Protein AF-0000000076640707 (afdb_homodimer)

Organism: NCBI:txid1194090

pLDDT: mean 95.86, std 4.55, range [66.75, 98.88]

Sequence (572 aa):
MILITGANGHLGSQAIDVLLENNPDKEIAGLVRSAEKGAELKEKGVELRIGDYSDYPSIQKAMQGIDRVLLISSSSMEGRANQHSNVIEAAREADVQQLYYTSMLQADKKLSPLSLDHAKTEELIKESGLAYSIFRHTFYTEFLPFFWGNAPETGEWAFPSRGQKINLAYRSEMAEALARGLADPEQHVNETYEITSSEAYTLEELAGMLSKATGKDITYTDISISDLENTLEEIGLPEEQIAMSVMTATTFVNGALNFAFDDMEKLLGRKPTGIETFIEEFISQQMILITGANGHLGSQAIDVLLENNPDKEIAGLVRSAEKGAELKEKGVELRIGDYSDYPSIQKAMQGIDRVLLISSSSMEGRANQHSNVIEAAREADVQQLYYTSMLQADKKLSPLSLDHAKTEELIKESGLAYSIFRHTFYTEFLPFFWGNAPETGEWAFPSRGQKINLAYRSEMAEALARGLADPEQHVNETYEITSSEAYTLEELAGMLSKATGKDITYTDISISDLENTLEEIGLPEEQIAMSVMTATTFVNGALNFAFDDMEKLLGRKPTGIETFIEEFISQQ

Radius of gyration: 25.09 Å; Cα contacts (8 Å, |Δi|>4): 1188; chains: 2; bounding box: 56×78×50 Å

Foldseek 3Di:
DEEEEPCLPDLNVLLVVLLCVVPVPDAYAYEDQDPVSCVVVVVVVHHYQHDFLQDLVSLLVSLAPHQEYEDEQDPDPPCRLSSLLSNLVSCLVNVHQEYEYEAAAPLCVVQFVVSVSRNSSVVSNVVSVHWYFYEHEFAALVCVCVQQPCLLPPLEGEAAQQQAWAFHAHSSLVSNLVSLCVNCVVVGTNDYDRDTAQDTDGVQVVQVLLCVLSVHRHGYDHDDLVVQLVVCVVVPDDPVVSVVSSSVRSCNRSNVRRDGDCRSCVSNVHHGDDSSVVSNVVNVVD/DEEEEPCLPDLNVLLVVLLCVVPVPDAAAYEDQDPVSCVVVVVVVHHYQHDFLQGLVSLLVSLAPHQEYEDEQDPDPPCRLVSLLSNLVSCLVNVHQEYEYEAAAPLCVVQFVVSVSRNSSVVSNVVSVHWYFYEHEFAALVCVCVQQPCLLPPLEGEAAQQQAWAFHAHSSLVSNLVSLCVNCVVVGTNDYDRDTAQDTGGVQVVQVLLCVLSVHRRGYDHDDLVVQLVVCVVVPDDPVVSVVSSSVRSCNRSNSRRDGDCRSCVSNVHHGDDSSVVSNVVNVVD

Nearest PDB structures (foldseek):
  2zcv-assembly1_A  TM=9.316E-01  e=6.264E-27  Escherichia coli
  2vrb-assembly1_A-2  TM=9.233E-01  e=1.431E-25  Citrobacter sp. MY-5
  2jl1-assembly1_A-2  TM=9.215E-01  e=3.038E-25  Citrobacter sp. MY-5
  2vrc-assembly1_C  TM=9.086E-01  e=9.135E-25  Citrobacter sp. MY-5
  2vrc-assembly1_D  TM=9.171E-01  e=3.888E-24  Citrobacter sp. MY-5

Solvent-accessible surface area (backbone atoms only — not comparable to full-atom values): 28729 Å² total; per-residue (Å²): 70,37,35,29,33,51,23,72,39,70,55,34,38,44,18,50,52,49,32,44,74,78,34,74,83,60,52,44,31,29,35,26,79,39,70,79,67,31,46,71,45,45,76,72,68,32,43,81,27,59,31,42,58,86,37,52,70,35,38,42,61,50,29,62,82,30,38,28,36,37,46,48,63,73,53,53,70,66,62,43,57,58,23,52,46,37,52,53,50,27,35,56,75,45,60,33,58,36,41,32,36,51,42,34,37,64,17,84,69,50,48,22,79,80,16,48,57,39,30,49,45,52,49,51,46,60,71,67,67,48,41,28,29,38,39,13,33,44,49,47,45,60,32,49,54,57,67,42,58,62,16,92,79,72,28,49,29,71,50,38,20,84,78,30,28,42,24,42,26,51,53,68,57,52,14,43,30,51,22,50,47,65,74,45,50,82,81,37,63,71,36,77,38,50,35,34,17,77,58,50,41,33,64,58,55,49,25,50,53,48,16,65,58,68,74,45,76,36,46,59,45,78,43,52,67,67,56,50,51,51,52,43,49,73,63,12,49,50,60,56,58,45,42,52,51,48,39,53,32,44,18,32,49,58,35,40,33,53,52,58,43,59,43,36,28,62,58,62,73,43,80,59,78,58,67,66,58,53,52,42,52,56,58,72,73,104,70,36,36,30,33,51,24,72,39,71,55,33,37,45,17,49,51,48,32,44,74,78,35,74,84,61,52,46,32,29,34,26,78,40,70,78,67,33,46,71,45,44,75,73,69,33,42,81,27,60,31,42,58,85,36,51,70,36,37,41,61,50,29,61,81,29,39,30,36,38,45,48,64,72,54,54,70,66,62,42,59,57,24,52,46,37,52,54,51,29,35,56,75,45,59,32,59,34,40,30,36,50,41,32,38,62,18,84,70,48,48,20,79,80,16,48,57,38,29,51,45,53,49,52,46,62,70,67,67,50,40,27,31,39,38,14,33,46,49,45,44,60,33,50,54,56,67,42,58,62,16,92,79,69,29,50,30,73,49,39,20,84,80,31,28,42,24,41,27,51,55,68,56,52,14,43,30,51,23,49,47,64,73,46,50,84,81,37,63,70,38,76,37,51,36,33,16,76,56,51,40,34,64,57,57,50,25,49,53,49,16,64,58,70,75,45,79,37,48,60,43,77,44,52,64,67,56,50,52,51,52,43,48,73,63,13,48,49,60,58,58,44,43,52,51,49,42,53,34,45,19,32,50,58,35,40,34,53,50,58,44,59,44,36,28,62,57,62,72,43,79,58,75,57,67,65,58,52,52,42,52,56,57,71,73,106

Structure (mmCIF, N/CA/C/O backbone):
data_AF-0000000076640707-model_v1
#
loop_
_entity.id
_entity.type
_entity.pdbx_description
1 polymer 'NAD(P)H dehydrogenase (Quinone)'
#
loop_
_atom_site.group_PDB
_atom_site.id
_atom_site.type_symbol
_atom_site.label_atom_id
_atom_site.label_alt_id
_atom_site.label_comp_id
_atom_site.label_asym_id
_atom_site.label_entity_id
_atom_site.label_seq_id
_atom_site.pdbx_PDB_ins_code
_atom_site.Cartn_x
_atom_site.Cartn_y
_atom_site.Cartn_z
_atom_site.occupancy
_atom_site.B_iso_or_equiv
_atom_site.auth_seq_id
_atom_site.auth_comp_id
_atom_site.auth_asym_id
_atom_site.auth_atom_id
_atom_site.pdbx_PDB_model_num
ATOM 1 N N . MET A 1 1 ? 16.453 -31.312 -5.031 1 97 1 MET A N 1
ATOM 2 C CA . MET A 1 1 ? 15.438 -30.734 -4.145 1 97 1 MET A CA 1
ATOM 3 C C . MET A 1 1 ? 15.016 -29.344 -4.621 1 97 1 MET A C 1
ATOM 5 O O . MET A 1 1 ? 15.844 -28.594 -5.121 1 97 1 MET A O 1
ATOM 9 N N . ILE A 1 2 ? 13.766 -29.062 -4.551 1 98.38 2 ILE A N 1
ATOM 10 C CA . ILE A 1 2 ? 13.242 -27.766 -4.957 1 98.38 2 ILE A CA 1
ATOM 11 C C . ILE A 1 2 ? 12.867 -26.938 -3.723 1 98.38 2 ILE A C 1
ATOM 13 O O . ILE A 1 2 ? 12.078 -27.391 -2.889 1 98.38 2 ILE A O 1
ATOM 17 N N . LEU A 1 3 ? 13.461 -25.734 -3.613 1 98.81 3 LEU A N 1
ATOM 18 C CA . LEU A 1 3 ? 13.07 -24.812 -2.562 1 98.81 3 LEU A CA 1
ATOM 19 C C . LEU A 1 3 ? 12.039 -23.797 -3.082 1 98.81 3 LEU A C 1
ATOM 21 O O . LEU A 1 3 ? 12.297 -23.109 -4.062 1 98.81 3 LEU A O 1
ATOM 25 N N . ILE A 1 4 ? 10.938 -23.781 -2.443 1 98.69 4 ILE A N 1
ATOM 26 C CA . ILE A 1 4 ? 9.891 -22.828 -2.791 1 98.69 4 ILE A CA 1
ATOM 27 C C . ILE A 1 4 ? 9.781 -21.766 -1.702 1 98.69 4 ILE A C 1
ATOM 29 O O . ILE A 1 4 ? 9.523 -22.078 -0.539 1 98.69 4 ILE A O 1
ATOM 33 N N . THR A 1 5 ? 9.992 -20.5 -2.098 1 97.56 5 THR A N 1
ATOM 34 C CA . THR A 1 5 ? 9.82 -19.391 -1.154 1 97.56 5 THR A CA 1
ATOM 35 C C . THR A 1 5 ? 8.359 -18.953 -1.098 1 97.56 5 THR A C 1
ATOM 37 O O . THR A 1 5 ? 7.559 -19.328 -1.957 1 97.56 5 THR A O 1
ATOM 40 N N . GLY A 1 6 ? 8.031 -18.234 -0.011 1 93.81 6 GLY A N 1
ATOM 41 C CA . GLY A 1 6 ? 6.617 -17.938 0.144 1 93.81 6 GLY A CA 1
ATOM 42 C C . GLY A 1 6 ? 5.75 -19.172 0.218 1 93.81 6 GLY A C 1
ATOM 43 O O . GLY A 1 6 ? 4.617 -19.172 -0.268 1 93.81 6 GLY A O 1
ATOM 44 N N . ALA A 1 7 ? 6.27 -20.172 0.843 1 95.88 7 ALA A N 1
ATOM 45 C CA . ALA A 1 7 ? 5.711 -21.516 0.721 1 95.88 7 ALA A CA 1
ATOM 46 C C . ALA A 1 7 ? 4.367 -21.625 1.438 1 95.88 7 ALA A C 1
ATOM 48 O O . ALA A 1 7 ? 3.514 -22.422 1.059 1 95.88 7 ALA A O 1
ATOM 49 N N . ASN A 1 8 ? 4.207 -20.844 2.414 1 91.62 8 ASN A N 1
ATOM 50 C CA . ASN A 1 8 ? 2.953 -20.938 3.156 1 91.62 8 ASN A CA 1
ATOM 51 C C . ASN A 1 8 ? 1.938 -19.906 2.67 1 91.62 8 ASN A C 1
ATOM 53 O O . ASN A 1 8 ? 0.857 -19.766 3.248 1 91.62 8 ASN A O 1
ATOM 57 N N . GLY A 1 9 ? 2.285 -19.156 1.675 1 90.62 9 GLY A N 1
ATOM 58 C CA . GLY A 1 9 ? 1.325 -18.281 1.036 1 90.62 9 GLY A CA 1
ATOM 59 C C . GLY A 1 9 ? 0.385 -19 0.09 1 90.62 9 GLY A C 1
ATOM 60 O O . GLY A 1 9 ? 0.56 -20.188 -0.178 1 90.62 9 GLY A O 1
ATOM 61 N N . HIS A 1 10 ? -0.539 -18.328 -0.48 1 89.62 10 HIS A N 1
ATOM 62 C CA . HIS A 1 10 ? -1.585 -18.922 -1.297 1 89.62 10 HIS A CA 1
ATOM 63 C C . HIS A 1 10 ? -1.017 -19.484 -2.598 1 89.62 10 HIS A C 1
ATOM 65 O O . HIS A 1 10 ? -1.253 -20.641 -2.938 1 89.62 10 HIS A O 1
ATOM 71 N N . LEU A 1 11 ? -0.239 -18.625 -3.264 1 95 11 LEU A N 1
ATOM 72 C CA . LEU A 1 11 ? 0.334 -19.109 -4.516 1 95 11 LEU A CA 1
ATOM 73 C C . LEU A 1 11 ? 1.318 -20.25 -4.266 1 95 11 LEU A C 1
ATOM 75 O O . LEU A 1 11 ? 1.245 -21.297 -4.918 1 95 11 LEU A O 1
ATOM 79 N N . GLY A 1 12 ? 2.244 -20.047 -3.287 1 96.56 12 GLY A N 1
ATOM 80 C CA . GLY A 1 12 ? 3.262 -21.047 -2.986 1 96.56 12 GLY A CA 1
ATOM 81 C C . GLY A 1 12 ? 2.686 -22.375 -2.537 1 96.56 12 GLY A C 1
ATOM 82 O O . GLY A 1 12 ? 3.086 -23.422 -3.031 1 96.56 12 GLY A O 1
ATOM 83 N N . SER A 1 13 ? 1.732 -22.328 -1.635 1 96 13 SER A N 1
ATOM 84 C CA . SER A 1 13 ? 1.152 -23.562 -1.115 1 96 13 SER A CA 1
ATOM 85 C C . SER A 1 13 ? 0.372 -24.297 -2.195 1 96 13 SER A C 1
ATOM 87 O O . SER A 1 13 ? 0.393 -25.531 -2.248 1 96 13 SER A O 1
ATOM 89 N N . GLN A 1 14 ? -0.32 -23.562 -3.107 1 96.75 14 GLN A N 1
ATOM 90 C CA . GLN A 1 14 ? -1.053 -24.188 -4.199 1 96.75 14 GLN A CA 1
ATOM 91 C C . GLN A 1 14 ? -0.101 -24.828 -5.203 1 96.75 14 GLN A C 1
ATOM 93 O O . GLN A 1 14 ? -0.365 -25.922 -5.695 1 96.75 14 GLN A O 1
ATOM 98 N N . ALA A 1 15 ? 0.985 -24.156 -5.484 1 98.25 15 ALA A N 1
ATOM 99 C CA . ALA A 1 15 ? 1.985 -24.75 -6.375 1 98.25 15 ALA A CA 1
ATOM 100 C C . ALA A 1 15 ? 2.561 -26.031 -5.789 1 98.25 15 ALA A C 1
ATOM 102 O O . ALA A 1 15 ? 2.732 -27.031 -6.504 1 98.25 15 ALA A O 1
ATOM 103 N N . ILE A 1 16 ? 2.846 -26.016 -4.477 1 98.19 16 ILE A N 1
ATOM 104 C CA . ILE A 1 16 ? 3.381 -27.188 -3.785 1 98.19 16 ILE A CA 1
ATOM 105 C C . ILE A 1 16 ? 2.377 -28.328 -3.857 1 98.19 16 ILE A C 1
ATOM 107 O O . ILE A 1 16 ? 2.744 -29.469 -4.164 1 98.19 16 ILE A O 1
ATOM 111 N N . ASP A 1 17 ? 1.094 -28.031 -3.633 1 97.75 17 ASP A N 1
ATOM 112 C CA . ASP A 1 17 ? 0.054 -29.047 -3.682 1 97.75 17 ASP A CA 1
ATOM 113 C C . ASP A 1 17 ? 0.009 -29.719 -5.051 1 97.75 17 ASP A C 1
ATOM 115 O O . ASP A 1 17 ? 0.005 -30.953 -5.145 1 97.75 17 ASP A O 1
ATOM 119 N N . VAL A 1 18 ? 0.026 -28.906 -6.066 1 97.94 18 VAL A N 1
ATOM 120 C CA . VAL A 1 18 ? -0.044 -29.438 -7.43 1 97.94 18 VAL A CA 1
ATOM 121 C C . VAL A 1 18 ? 1.211 -30.25 -7.734 1 97.94 18 VAL A C 1
ATOM 123 O O . VAL A 1 18 ? 1.129 -31.328 -8.336 1 97.94 18 VAL A O 1
ATOM 126 N N . LEU A 1 19 ? 2.361 -29.766 -7.355 1 97.25 19 LEU A N 1
ATOM 127 C CA . LEU A 1 19 ? 3.629 -30.438 -7.602 1 97.25 19 LEU A CA 1
ATOM 128 C C . LEU A 1 19 ? 3.654 -31.812 -6.926 1 97.25 19 LEU A C 1
ATOM 130 O O . LEU A 1 19 ? 4.035 -32.812 -7.547 1 97.25 19 LEU A O 1
ATOM 134 N N . LEU A 1 20 ? 3.209 -31.875 -5.648 1 96.94 20 LEU A N 1
ATOM 135 C CA . LEU A 1 20 ? 3.219 -33.125 -4.883 1 96.94 20 LEU A CA 1
ATOM 136 C C . LEU A 1 20 ? 2.211 -34.094 -5.445 1 96.94 20 LEU A C 1
ATOM 138 O O . LEU A 1 20 ? 2.471 -35.312 -5.469 1 96.94 20 LEU A O 1
ATOM 142 N N . GLU A 1 21 ? 1.111 -33.594 -5.863 1 96.62 21 GLU A N 1
ATOM 143 C CA . GLU A 1 21 ? 0.071 -34.438 -6.422 1 96.62 21 GLU A CA 1
ATOM 144 C C . GLU A 1 21 ? 0.551 -35.156 -7.695 1 96.62 21 GLU A C 1
ATOM 146 O O . GLU A 1 21 ? 0.25 -36.312 -7.922 1 96.62 21 GLU A O 1
ATOM 151 N N . ASN A 1 22 ? 1.358 -34.469 -8.469 1 94.81 22 ASN A N 1
ATOM 152 C CA . ASN A 1 22 ? 1.736 -35 -9.789 1 94.81 22 ASN A CA 1
ATOM 153 C C . ASN A 1 22 ? 3.143 -35.562 -9.781 1 94.81 22 ASN A C 1
ATOM 155 O O . ASN A 1 22 ? 3.531 -36.281 -10.719 1 94.81 22 ASN A O 1
ATOM 159 N N . ASN A 1 23 ? 3.887 -35.281 -8.719 1 94.38 23 ASN A N 1
ATOM 160 C CA . ASN A 1 23 ? 5.258 -35.781 -8.562 1 94.38 23 ASN A CA 1
ATOM 161 C C . ASN A 1 23 ? 5.555 -36.156 -7.125 1 94.38 23 ASN A C 1
ATOM 163 O O . ASN A 1 23 ? 6.383 -35.562 -6.457 1 94.38 23 ASN A O 1
ATOM 167 N N . PRO A 1 24 ? 5.039 -37.281 -6.719 1 88.94 24 PRO A N 1
ATOM 168 C CA . PRO A 1 24 ? 5.105 -37.656 -5.305 1 88.94 24 PRO A CA 1
ATOM 169 C C . PRO A 1 24 ? 6.531 -37.906 -4.828 1 88.94 24 PRO A C 1
ATOM 171 O O . PRO A 1 24 ? 6.812 -37.812 -3.631 1 88.94 24 PRO A O 1
ATOM 174 N N . ASP A 1 25 ? 7.414 -38.188 -5.777 1 91.75 25 ASP A N 1
ATOM 175 C CA . ASP A 1 25 ? 8.781 -38.531 -5.383 1 91.75 25 ASP A CA 1
ATOM 176 C C . ASP A 1 25 ? 9.672 -37.281 -5.363 1 91.75 25 ASP A C 1
ATOM 178 O O . ASP A 1 25 ? 10.836 -37.344 -4.965 1 91.75 25 ASP A O 1
ATOM 182 N N . LYS A 1 26 ? 9.094 -36.188 -5.727 1 93.38 26 LYS A N 1
ATOM 183 C CA . LYS A 1 26 ? 9.883 -34.969 -5.766 1 93.38 26 LYS A CA 1
ATOM 184 C C . LYS A 1 26 ? 10.172 -34.438 -4.359 1 93.38 26 LYS A C 1
ATOM 186 O O . LYS A 1 26 ? 9.273 -34.406 -3.512 1 93.38 26 LYS A O 1
ATOM 191 N N . GLU A 1 27 ? 11.406 -34.125 -4.148 1 96.62 27 GLU A N 1
ATOM 192 C CA . GLU A 1 27 ? 11.805 -33.562 -2.869 1 96.62 27 GLU A CA 1
ATOM 193 C C . GLU A 1 27 ? 11.586 -32.031 -2.854 1 96.62 27 GLU A C 1
ATOM 195 O O . GLU A 1 27 ? 12.242 -31.312 -3.594 1 96.62 27 GLU A O 1
ATOM 200 N N . ILE A 1 28 ? 10.695 -31.609 -1.986 1 98.12 28 ILE A N 1
ATOM 201 C CA . ILE A 1 28 ? 10.32 -30.203 -1.92 1 98.12 28 ILE A CA 1
ATOM 202 C C . ILE A 1 28 ? 10.625 -29.656 -0.529 1 98.12 28 ILE A C 1
ATOM 204 O O . ILE A 1 28 ? 10.367 -30.312 0.479 1 98.12 28 ILE A O 1
ATOM 208 N N . ALA A 1 29 ? 11.234 -28.5 -0.491 1 98.56 29 ALA A N 1
ATOM 209 C CA . ALA A 1 29 ? 11.406 -27.703 0.726 1 98.56 29 ALA A CA 1
ATOM 210 C C . ALA A 1 29 ? 10.664 -26.375 0.627 1 98.56 29 ALA A C 1
ATOM 212 O O . ALA A 1 29 ? 10.586 -25.781 -0.448 1 98.56 29 ALA A O 1
ATOM 213 N N . GLY A 1 30 ? 10.047 -25.984 1.723 1 98.5 30 GLY A N 1
ATOM 214 C CA . GLY A 1 30 ? 9.391 -24.688 1.807 1 98.5 30 GLY A CA 1
ATOM 215 C C . GLY A 1 30 ? 10.109 -23.719 2.725 1 98.5 30 GLY A C 1
ATOM 216 O O . GLY A 1 30 ? 10.398 -24.047 3.875 1 98.5 30 GLY A O 1
ATOM 217 N N . LEU A 1 31 ? 10.414 -22.562 2.207 1 98.19 31 LEU A N 1
ATOM 218 C CA . LEU A 1 31 ? 10.984 -21.5 3.037 1 98.19 31 LEU A CA 1
ATOM 219 C C . LEU A 1 31 ? 9.891 -20.781 3.828 1 98.19 31 LEU A C 1
ATOM 221 O O . LEU A 1 31 ? 8.953 -20.25 3.246 1 98.19 31 LEU A O 1
ATOM 225 N N . VAL A 1 32 ? 10 -20.828 5.141 1 96.19 32 VAL A N 1
ATOM 226 C CA . VAL A 1 32 ? 9.055 -20.172 6.031 1 96.19 32 VAL A CA 1
ATOM 227 C C . VAL A 1 32 ? 9.82 -19.391 7.102 1 96.19 32 VAL A C 1
ATOM 229 O O . VAL A 1 32 ? 10.992 -19.672 7.363 1 96.19 32 VAL A O 1
ATOM 232 N N . ARG A 1 33 ? 9.172 -18.422 7.719 1 91.44 33 ARG A N 1
ATOM 233 C CA . ARG A 1 33 ? 9.836 -17.547 8.688 1 91.44 33 ARG A CA 1
ATOM 234 C C . ARG A 1 33 ? 9.914 -18.203 10.055 1 91.44 33 ARG A C 1
ATOM 236 O O . ARG A 1 33 ? 10.742 -17.828 10.891 1 91.44 33 ARG A O 1
ATOM 243 N N . SER A 1 34 ? 8.953 -19.156 10.273 1 92.25 34 SER A N 1
ATOM 244 C CA . SER A 1 34 ? 8.953 -19.938 11.508 1 92.25 34 SER A CA 1
ATOM 245 C C . SER A 1 34 ? 8.344 -21.312 11.297 1 92.25 34 SER A C 1
ATOM 247 O O . SER A 1 34 ? 7.586 -21.531 10.352 1 92.25 34 SER A O 1
ATOM 249 N N . ALA A 1 35 ? 8.688 -22.125 12.203 1 93.25 35 ALA A N 1
ATOM 250 C CA . ALA A 1 35 ? 8.172 -23.484 12.109 1 93.25 35 ALA A CA 1
ATOM 251 C C . ALA A 1 35 ? 6.648 -23.516 12.234 1 93.25 35 ALA A C 1
ATOM 253 O O . ALA A 1 35 ? 5.977 -24.297 11.57 1 93.25 35 ALA A O 1
ATOM 254 N N . GLU A 1 36 ? 6.113 -22.688 13.008 1 91.75 36 GLU A N 1
ATOM 255 C CA . GLU A 1 36 ? 4.672 -22.609 13.219 1 91.75 36 GLU A CA 1
ATOM 256 C C . GLU A 1 36 ? 3.945 -22.25 11.922 1 91.75 36 GLU A C 1
ATOM 258 O O . GLU A 1 36 ? 2.896 -22.828 11.617 1 91.75 36 GLU A O 1
ATOM 263 N N . LYS A 1 37 ? 4.531 -21.5 11.133 1 89.25 37 LYS A N 1
ATOM 264 C CA . LYS A 1 37 ? 3.916 -21.047 9.891 1 89.25 37 LYS A CA 1
ATOM 265 C C . LYS A 1 37 ? 3.953 -22.156 8.836 1 89.25 37 LYS A C 1
ATOM 267 O O . LYS A 1 37 ? 3.188 -22.125 7.867 1 89.25 37 LYS A O 1
ATOM 272 N N . GLY A 1 38 ? 4.855 -23.078 9.023 1 94.25 38 GLY A N 1
ATOM 273 C CA . GLY A 1 38 ? 5.004 -24.141 8.047 1 94.25 38 GLY A CA 1
ATOM 274 C C . GLY A 1 38 ? 4.34 -25.438 8.477 1 94.25 38 GLY A C 1
ATOM 275 O O . GLY A 1 38 ? 4.512 -26.469 7.824 1 94.25 38 GLY A O 1
ATOM 276 N N . ALA A 1 39 ? 3.592 -25.422 9.508 1 94.19 39 ALA A N 1
ATOM 277 C CA . ALA A 1 39 ? 3.059 -26.641 10.094 1 94.19 39 ALA A CA 1
ATOM 278 C C . ALA A 1 39 ? 2.246 -27.438 9.078 1 94.19 39 ALA A C 1
ATOM 280 O O . ALA A 1 39 ? 2.4 -28.656 8.969 1 94.19 39 ALA A O 1
ATOM 281 N N . GLU A 1 40 ? 1.445 -26.781 8.32 1 94.19 40 GLU A N 1
ATOM 282 C CA . GLU A 1 40 ? 0.614 -27.453 7.32 1 94.19 40 GLU A CA 1
ATOM 283 C C . GLU A 1 40 ? 1.466 -28.062 6.211 1 94.19 40 GLU A C 1
ATOM 285 O O . GLU A 1 40 ? 1.142 -29.125 5.688 1 94.19 40 GLU A O 1
ATOM 290 N N . LEU A 1 41 ? 2.525 -27.422 5.895 1 96.81 41 LEU A N 1
ATOM 291 C CA . LEU A 1 41 ? 3.441 -27.922 4.879 1 96.81 41 LEU A CA 1
ATOM 292 C C . LEU A 1 41 ? 4.145 -29.188 5.355 1 96.81 41 LEU A C 1
ATOM 294 O O . LEU A 1 41 ? 4.281 -30.156 4.598 1 96.81 41 LEU A O 1
ATOM 298 N N . LYS A 1 42 ? 4.559 -29.109 6.566 1 96.19 42 LYS A N 1
ATOM 299 C CA . LYS A 1 42 ? 5.223 -30.281 7.16 1 96.19 42 LYS A CA 1
ATOM 300 C C . LYS A 1 42 ? 4.312 -31.5 7.133 1 96.19 42 LYS A C 1
ATOM 302 O O . LYS A 1 42 ? 4.77 -32.625 6.855 1 96.19 42 LYS A O 1
ATOM 307 N N . GLU A 1 43 ? 3.09 -31.312 7.398 1 96.12 43 GLU A N 1
ATOM 308 C CA . GLU A 1 43 ? 2.109 -32.375 7.398 1 96.12 43 GLU A CA 1
ATOM 309 C C . GLU A 1 43 ? 1.975 -33 6.012 1 96.12 43 GLU A C 1
ATOM 311 O O . GLU A 1 43 ? 1.614 -34.188 5.883 1 96.12 43 GLU A O 1
ATOM 316 N N . LYS A 1 44 ? 2.336 -32.281 5.004 1 95.56 44 LYS A N 1
ATOM 317 C CA . LYS A 1 44 ? 2.23 -32.75 3.627 1 95.56 44 LYS A CA 1
ATOM 318 C C . LYS A 1 44 ? 3.533 -33.406 3.166 1 95.56 44 LYS A C 1
ATOM 320 O O . LYS A 1 44 ? 3.662 -33.781 2.002 1 95.56 44 LYS A O 1
ATOM 325 N N . GLY A 1 45 ? 4.5 -33.406 4.059 1 95.44 45 GLY A N 1
ATOM 326 C CA . GLY A 1 45 ? 5.766 -34.031 3.725 1 95.44 45 GLY A CA 1
ATOM 327 C C . GLY A 1 45 ? 6.785 -33.062 3.152 1 95.44 45 GLY A C 1
ATOM 328 O O . GLY A 1 45 ? 7.832 -33.469 2.656 1 95.44 45 GLY A O 1
ATOM 329 N N . VAL A 1 46 ? 6.535 -31.797 3.223 1 97.69 46 VAL A N 1
ATOM 330 C CA . VAL A 1 46 ? 7.449 -30.766 2.734 1 97.69 46 VAL A CA 1
ATOM 331 C C . VAL A 1 46 ? 8.5 -30.469 3.799 1 97.69 46 VAL A C 1
ATOM 333 O O . VAL A 1 46 ? 8.164 -30.266 4.969 1 97.69 46 VAL A O 1
ATOM 336 N N . GLU A 1 47 ? 9.734 -30.5 3.438 1 98.06 47 GLU A N 1
ATOM 337 C CA . GLU A 1 47 ? 10.789 -30.094 4.363 1 98.06 47 GLU A CA 1
ATOM 338 C C . GLU A 1 47 ? 10.742 -28.578 4.625 1 98.06 47 GLU A C 1
ATOM 340 O O . GLU A 1 47 ? 10.562 -27.797 3.697 1 98.06 47 GLU A O 1
ATOM 345 N N . LEU A 1 48 ? 10.875 -28.266 5.898 1 98.19 48 LEU A N 1
ATOM 346 C CA . LEU A 1 48 ? 10.844 -26.844 6.227 1 98.19 48 LEU A CA 1
ATOM 347 C C . LEU A 1 48 ? 12.258 -26.281 6.277 1 98.19 48 LEU A C 1
ATOM 349 O O . LEU A 1 48 ? 13.164 -26.891 6.855 1 98.19 48 LEU A O 1
ATOM 353 N N . ARG A 1 49 ? 12.461 -25.219 5.605 1 98.38 49 ARG A N 1
ATOM 354 C CA . ARG A 1 49 ? 13.641 -24.375 5.727 1 98.38 49 ARG A CA 1
ATOM 355 C C . ARG A 1 49 ? 13.289 -23.016 6.336 1 98.38 49 ARG A C 1
ATOM 357 O O . ARG A 1 49 ? 12.383 -22.328 5.859 1 98.38 49 ARG A O 1
ATOM 364 N N . ILE A 1 50 ? 14.008 -22.641 7.434 1 97.69 50 ILE A N 1
ATOM 365 C CA . ILE A 1 50 ? 13.695 -21.406 8.141 1 97.69 50 ILE A CA 1
ATOM 366 C C . ILE A 1 50 ? 14.555 -20.266 7.598 1 97.69 50 ILE A C 1
ATOM 368 O O . ILE A 1 50 ? 15.781 -20.391 7.52 1 97.69 50 ILE A O 1
ATOM 372 N N . GLY A 1 51 ? 13.867 -19.188 7.152 1 96.5 51 GLY A N 1
ATOM 373 C CA . GLY A 1 51 ? 14.609 -18.031 6.641 1 96.5 51 GLY A CA 1
ATOM 374 C C . GLY A 1 51 ? 13.719 -16.859 6.305 1 96.5 51 GLY A C 1
ATOM 375 O O . GLY A 1 51 ? 12.492 -16.984 6.254 1 96.5 51 GLY A O 1
ATOM 376 N N . ASP A 1 52 ? 14.344 -15.734 6.164 1 93.94 52 ASP A N 1
ATOM 377 C CA . ASP A 1 52 ? 13.719 -14.469 5.812 1 93.94 52 ASP A CA 1
ATOM 378 C C . ASP A 1 52 ? 14.492 -13.766 4.699 1 93.94 52 ASP A C 1
ATOM 380 O O . ASP A 1 52 ? 15.719 -13.695 4.734 1 93.94 52 ASP A O 1
ATOM 384 N N . TYR A 1 53 ? 13.695 -13.219 3.756 1 94.19 53 TYR A N 1
ATOM 385 C CA . TYR A 1 53 ? 14.312 -12.57 2.604 1 94.19 53 TYR A CA 1
ATOM 386 C C . TYR A 1 53 ? 15.297 -11.492 3.043 1 94.19 53 TYR 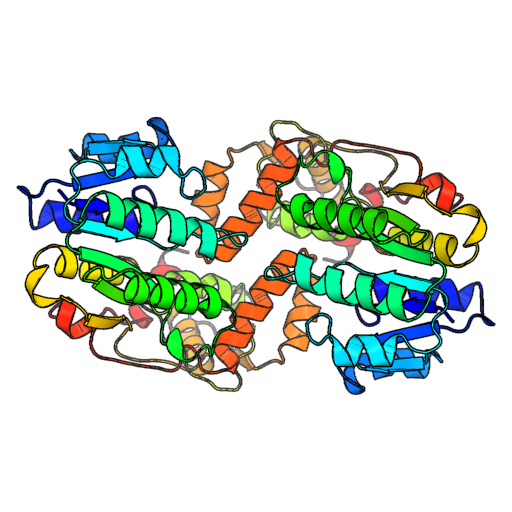A C 1
ATOM 388 O O . TYR A 1 53 ? 16.266 -11.203 2.334 1 94.19 53 TYR A O 1
ATOM 396 N N . SER A 1 54 ? 14.992 -10.898 4.215 1 91.31 54 SER A N 1
ATOM 397 C CA . SER A 1 54 ? 15.797 -9.766 4.664 1 91.31 54 SER A CA 1
ATOM 398 C C . SER A 1 54 ? 17 -10.227 5.477 1 91.31 54 SER A C 1
ATOM 400 O O . SER A 1 54 ? 17.844 -9.414 5.879 1 91.31 54 SER A O 1
ATOM 402 N N . ASP A 1 55 ? 17.078 -11.508 5.801 1 95.31 55 ASP A N 1
ATOM 403 C CA . ASP A 1 55 ? 18.156 -12.094 6.582 1 95.31 55 ASP A CA 1
ATOM 404 C C . ASP A 1 55 ? 19.016 -13.023 5.727 1 95.31 55 ASP A C 1
ATOM 406 O O . ASP A 1 55 ? 18.797 -14.242 5.703 1 95.31 55 ASP A O 1
ATOM 410 N N . TYR A 1 56 ? 20.062 -12.461 5.18 1 97.12 56 TYR A N 1
ATOM 411 C CA . TYR A 1 56 ? 20.875 -13.18 4.207 1 97.12 56 TYR A CA 1
ATOM 412 C C . TYR A 1 56 ? 21.438 -14.461 4.809 1 97.12 56 TYR A C 1
ATOM 414 O O . TYR A 1 56 ? 21.344 -15.531 4.203 1 97.12 56 TYR A O 1
ATOM 422 N N . PRO A 1 57 ? 21.938 -14.484 6.035 1 98.06 57 PRO A N 1
ATOM 423 C CA . PRO A 1 57 ? 22.469 -15.727 6.609 1 98.06 57 PRO A CA 1
ATOM 424 C C . PRO A 1 57 ? 21.422 -16.828 6.68 1 98.06 57 PRO A C 1
ATOM 426 O O . PRO A 1 57 ? 21.734 -18 6.426 1 98.06 57 PRO A O 1
ATOM 429 N N . SER A 1 58 ? 20.219 -16.438 7.008 1 98.19 58 SER A N 1
ATOM 430 C CA . SER A 1 58 ? 19.172 -17.453 7.105 1 98.19 58 SER A CA 1
ATOM 431 C C . SER A 1 58 ? 18.844 -18.047 5.738 1 98.19 58 SER A C 1
ATOM 433 O O . SER A 1 58 ? 18.547 -19.234 5.621 1 98.19 58 SER A O 1
ATOM 435 N N . ILE A 1 59 ? 18.906 -17.25 4.691 1 98.25 59 ILE A N 1
ATOM 436 C CA . ILE A 1 59 ? 18.625 -17.719 3.34 1 98.25 59 ILE A CA 1
ATOM 437 C C . ILE A 1 59 ? 19.781 -18.609 2.854 1 98.25 59 ILE A C 1
ATOM 439 O O . ILE A 1 59 ? 19.547 -19.625 2.203 1 98.25 59 ILE A O 1
ATOM 443 N N . GLN A 1 60 ? 21 -18.203 3.178 1 98.12 60 GLN A N 1
ATOM 444 C CA . GLN A 1 60 ? 22.156 -19.016 2.816 1 98.12 60 GLN A CA 1
ATOM 445 C C . GLN A 1 60 ? 22.062 -20.422 3.396 1 98.12 60 GLN A C 1
ATOM 447 O O . GLN A 1 60 ? 22.297 -21.406 2.695 1 98.12 60 GLN A O 1
ATOM 452 N N . LYS A 1 61 ? 21.734 -20.453 4.633 1 98.38 61 LYS A N 1
ATOM 453 C CA . LYS A 1 61 ? 21.562 -21.734 5.293 1 98.38 61 LYS A CA 1
ATOM 454 C C . LYS A 1 61 ? 20.453 -22.547 4.645 1 98.38 61 LYS A C 1
ATOM 456 O O . LYS A 1 61 ? 20.594 -23.75 4.41 1 98.38 61 LYS A O 1
ATOM 461 N N . ALA A 1 62 ? 19.344 -21.891 4.336 1 98.44 62 ALA A N 1
ATOM 462 C CA . ALA A 1 62 ? 18.172 -22.547 3.754 1 98.44 62 ALA A CA 1
ATOM 463 C C . ALA A 1 62 ? 18.484 -23.078 2.355 1 98.44 62 ALA A C 1
ATOM 465 O O . ALA A 1 62 ? 17.828 -24.016 1.88 1 98.44 62 ALA A O 1
ATOM 466 N N . MET A 1 63 ? 19.469 -22.578 1.7 1 98.5 63 MET A N 1
ATOM 467 C CA . MET A 1 63 ? 19.766 -22.859 0.299 1 98.5 63 MET A CA 1
ATOM 468 C C . MET A 1 63 ? 20.656 -24.078 0.169 1 98.5 63 MET A C 1
ATOM 470 O O . MET A 1 63 ? 20.922 -24.562 -0.939 1 98.5 63 MET A O 1
ATOM 474 N N . GLN A 1 64 ? 21.219 -24.516 1.278 1 97.81 64 GLN A N 1
ATOM 475 C CA . GLN A 1 64 ? 22.125 -25.656 1.249 1 97.81 64 GLN A CA 1
ATOM 476 C C . GLN A 1 64 ? 21.438 -26.891 0.7 1 97.81 64 GLN A C 1
ATOM 478 O O . GLN A 1 64 ? 20.375 -27.281 1.173 1 97.81 64 GLN A O 1
ATOM 483 N N . GLY A 1 65 ? 22.047 -27.453 -0.335 1 97.94 65 GLY A N 1
ATOM 484 C CA . GLY A 1 65 ? 21.547 -28.719 -0.889 1 97.94 65 GLY A CA 1
ATOM 485 C C . GLY A 1 65 ? 20.406 -28.531 -1.859 1 97.94 65 GLY A C 1
ATOM 486 O O . GLY A 1 65 ? 19.766 -29.5 -2.268 1 97.94 65 GLY A O 1
ATOM 487 N N . ILE A 1 66 ? 20.141 -27.328 -2.293 1 98.5 66 ILE A N 1
ATOM 488 C CA . ILE A 1 66 ? 19 -27.031 -3.162 1 98.5 66 ILE A CA 1
ATOM 489 C C . ILE A 1 66 ? 19.453 -27.094 -4.621 1 98.5 66 ILE A C 1
ATOM 491 O O . ILE A 1 66 ? 20.484 -26.531 -4.98 1 98.5 66 ILE A O 1
ATOM 495 N N . ASP A 1 67 ? 18.672 -27.734 -5.426 1 98.12 67 ASP A N 1
ATOM 496 C CA . ASP A 1 67 ? 18.953 -27.828 -6.855 1 98.12 67 ASP A CA 1
ATOM 497 C C . ASP A 1 67 ? 18.234 -26.734 -7.637 1 98.12 67 ASP A C 1
ATOM 499 O O . ASP A 1 67 ? 18.766 -26.203 -8.609 1 98.12 67 ASP A O 1
ATOM 503 N N . ARG A 1 68 ? 17.016 -26.516 -7.234 1 98.44 68 ARG A N 1
ATOM 504 C CA . ARG A 1 68 ? 16.188 -25.516 -7.898 1 98.44 68 ARG A CA 1
ATOM 505 C C . ARG A 1 68 ? 15.445 -24.656 -6.883 1 98.44 68 ARG A C 1
ATOM 507 O O . ARG A 1 68 ? 15.117 -25.125 -5.789 1 98.44 68 ARG A O 1
ATOM 514 N N . VAL A 1 69 ? 15.156 -23.406 -7.312 1 98.81 69 VAL A N 1
ATOM 515 C CA . VAL A 1 69 ? 14.477 -22.469 -6.434 1 98.81 69 VAL A CA 1
ATOM 516 C C . VAL A 1 69 ? 13.297 -21.828 -7.168 1 98.81 69 VAL A C 1
ATOM 518 O O . VAL A 1 69 ? 13.414 -21.438 -8.336 1 98.81 69 VAL A O 1
ATOM 521 N N . LEU A 1 70 ? 12.156 -21.844 -6.527 1 98.88 70 LEU A N 1
ATOM 522 C CA . LEU A 1 70 ? 11.078 -20.938 -6.906 1 98.88 70 LEU A CA 1
ATOM 523 C C . LEU A 1 70 ? 11.039 -19.734 -5.98 1 98.88 70 LEU A C 1
ATOM 525 O O . LEU A 1 70 ? 10.664 -19.844 -4.812 1 98.88 70 LEU A O 1
ATOM 529 N N . LEU A 1 71 ? 11.422 -18.609 -6.527 1 98.56 71 LEU A N 1
ATOM 530 C CA . LEU A 1 71 ? 11.344 -17.328 -5.828 1 98.56 71 LEU A CA 1
ATOM 531 C C . LEU A 1 71 ? 10.008 -16.656 -6.086 1 98.56 71 LEU A C 1
ATOM 533 O O . LEU A 1 71 ? 9.781 -16.094 -7.164 1 98.56 71 LEU A O 1
ATOM 537 N N . ILE A 1 72 ? 9.141 -16.734 -5.113 1 97.06 72 ILE A N 1
ATOM 538 C CA . ILE A 1 72 ? 7.906 -15.961 -5.164 1 97.06 72 ILE A CA 1
ATOM 539 C C . ILE A 1 72 ? 8.172 -14.539 -4.688 1 97.06 72 ILE A C 1
ATOM 541 O O . ILE A 1 72 ? 8.727 -14.336 -3.604 1 97.06 72 ILE A O 1
ATOM 545 N N . SER A 1 73 ? 7.707 -13.648 -5.469 1 92.81 73 SER A N 1
ATOM 546 C CA . SER A 1 73 ? 8.016 -12.242 -5.211 1 92.81 73 SER A CA 1
ATOM 547 C C . SER A 1 73 ? 7.547 -11.82 -3.824 1 92.81 73 SER A C 1
ATOM 549 O O . SER A 1 73 ? 6.453 -12.195 -3.393 1 92.81 73 SER A O 1
ATOM 551 N N . SER A 1 74 ? 8.383 -11.07 -3.189 1 86.19 74 SER A N 1
ATOM 552 C CA . SER A 1 74 ? 8.031 -10.484 -1.901 1 86.19 74 SER A CA 1
ATOM 553 C C . SER A 1 74 ? 6.906 -9.461 -2.045 1 86.19 74 SER A C 1
ATOM 555 O O . SER A 1 74 ? 6.836 -8.75 -3.045 1 86.19 74 SER A O 1
ATOM 557 N N . SER A 1 75 ? 6.055 -9.461 -1.006 1 77.44 75 SER A N 1
ATOM 558 C CA . SER A 1 75 ? 4.984 -8.469 -0.986 1 77.44 75 SER A CA 1
ATOM 559 C C . SER A 1 75 ? 5.43 -7.188 -0.292 1 77.44 75 SER A C 1
ATOM 561 O O . SER A 1 75 ? 4.648 -6.246 -0.149 1 77.44 75 SER A O 1
ATOM 563 N N . SER A 1 76 ? 6.719 -7.227 0.071 1 74.69 76 SER A N 1
ATOM 564 C CA . SER A 1 76 ? 7.215 -6.059 0.788 1 74.69 76 SER A CA 1
ATOM 565 C C . SER A 1 76 ? 7.305 -4.844 -0.13 1 74.69 76 SER A C 1
ATOM 567 O O . SER A 1 76 ? 7.711 -4.961 -1.288 1 74.69 76 SER A O 1
ATOM 569 N N . MET A 1 77 ? 6.867 -3.725 0.438 1 69.12 77 MET A N 1
ATOM 570 C CA . MET A 1 77 ? 6.949 -2.482 -0.325 1 69.12 77 MET A CA 1
ATOM 571 C C . MET A 1 77 ? 8.328 -1.844 -0.178 1 69.12 77 MET A C 1
ATOM 573 O O . MET A 1 77 ? 8.742 -1.049 -1.024 1 69.12 77 MET A O 1
ATOM 577 N N . GLU A 1 78 ? 9.023 -2.219 0.802 1 67.19 78 GLU A N 1
ATOM 578 C CA . GLU A 1 78 ? 10.352 -1.649 1.024 1 67.19 78 GLU A CA 1
ATOM 579 C C . GLU A 1 78 ? 11.438 -2.709 0.876 1 67.19 78 GLU A C 1
ATOM 581 O O . GLU A 1 78 ? 11.297 -3.828 1.374 1 67.19 78 GLU A O 1
ATOM 586 N N . GLY A 1 79 ? 12.438 -2.338 0.104 1 75.94 79 GLY A N 1
ATOM 587 C CA . GLY A 1 79 ? 13.633 -3.164 0.037 1 75.94 79 GLY A CA 1
ATOM 588 C C . GLY A 1 79 ? 13.43 -4.445 -0.746 1 75.94 79 GLY A C 1
ATOM 589 O O . GLY A 1 79 ? 14.164 -5.418 -0.558 1 75.94 79 GLY A O 1
ATOM 590 N N . ARG A 1 80 ? 12.445 -4.488 -1.613 1 85.88 80 ARG A N 1
ATOM 591 C CA . ARG A 1 80 ? 12.117 -5.703 -2.346 1 85.88 80 ARG A CA 1
ATOM 592 C C . ARG A 1 80 ? 13.297 -6.176 -3.189 1 85.88 80 ARG A C 1
ATOM 594 O O . ARG A 1 80 ? 13.633 -7.359 -3.188 1 85.88 80 ARG A O 1
ATOM 601 N N . ALA A 1 81 ? 13.914 -5.262 -3.861 1 85.31 81 ALA A N 1
ATOM 602 C CA . ALA A 1 81 ? 15.047 -5.621 -4.715 1 85.31 81 ALA A CA 1
ATOM 603 C C . ALA A 1 81 ? 16.172 -6.242 -3.893 1 85.31 81 ALA A C 1
ATOM 605 O O . ALA A 1 81 ? 16.812 -7.207 -4.328 1 85.31 81 ALA A O 1
ATOM 606 N N . ASN A 1 82 ? 16.359 -5.691 -2.705 1 88.88 82 ASN A N 1
ATOM 607 C CA . ASN A 1 82 ? 17.391 -6.238 -1.83 1 88.88 82 ASN A CA 1
ATOM 608 C C . ASN A 1 82 ? 17.016 -7.629 -1.329 1 88.88 82 ASN A C 1
ATOM 610 O O . ASN A 1 82 ? 17.875 -8.508 -1.238 1 88.88 82 ASN A O 1
ATOM 614 N N . GLN A 1 83 ? 15.82 -7.754 -1.009 1 93.94 83 GLN A N 1
ATOM 615 C CA . GLN A 1 83 ? 15.336 -9.055 -0.572 1 93.94 83 GLN A CA 1
ATOM 616 C C . GLN A 1 83 ? 15.516 -10.109 -1.663 1 93.94 83 GLN A C 1
ATOM 618 O O . GLN A 1 83 ? 16.031 -11.195 -1.404 1 93.94 83 GLN A O 1
ATOM 623 N N . HIS A 1 84 ? 15.117 -9.742 -2.875 1 97 84 HIS A N 1
ATOM 624 C CA . HIS A 1 84 ? 15.258 -10.664 -3.994 1 97 84 HIS A CA 1
ATOM 625 C C . HIS A 1 84 ? 16.734 -10.945 -4.297 1 97 84 HIS A C 1
ATOM 627 O O . HIS A 1 84 ? 17.094 -12.078 -4.598 1 97 84 HIS A O 1
ATOM 633 N N . SER A 1 85 ? 17.531 -9.938 -4.152 1 96.94 85 SER A N 1
ATOM 634 C CA . SER A 1 85 ? 18.969 -10.094 -4.371 1 96.94 85 SER A CA 1
ATOM 635 C C . SER A 1 85 ? 19.562 -11.094 -3.396 1 96.94 85 SER A C 1
ATOM 637 O O . SER A 1 85 ? 20.422 -11.898 -3.771 1 96.94 85 SER A O 1
ATOM 639 N N . ASN A 1 86 ? 19.125 -11.047 -2.17 1 97.56 86 ASN A N 1
ATOM 640 C CA . ASN A 1 86 ? 19.594 -12 -1.173 1 97.56 86 ASN A CA 1
ATOM 641 C C . ASN A 1 86 ? 19.312 -13.438 -1.604 1 97.56 86 ASN A C 1
ATOM 643 O O . ASN A 1 86 ? 20.188 -14.297 -1.494 1 97.56 86 ASN A O 1
ATOM 647 N N . VAL A 1 87 ? 18.188 -13.656 -2.141 1 98.31 87 VAL A N 1
ATOM 648 C CA . VAL A 1 87 ? 17.812 -15.008 -2.559 1 98.31 87 VAL A CA 1
ATOM 649 C C . VAL A 1 87 ? 18.625 -15.422 -3.779 1 98.31 87 VAL A C 1
ATOM 651 O O . VAL A 1 87 ? 19.141 -16.531 -3.838 1 98.31 87 VAL A O 1
ATOM 654 N N . ILE A 1 88 ? 18.781 -14.516 -4.715 1 98.69 88 ILE A N 1
ATOM 655 C CA . ILE A 1 88 ? 19.5 -14.789 -5.953 1 98.69 88 ILE A CA 1
ATOM 656 C C . ILE A 1 88 ? 20.969 -15.086 -5.645 1 98.69 88 ILE A C 1
ATOM 658 O O . ILE A 1 88 ? 21.531 -16.062 -6.152 1 98.69 88 ILE A O 1
ATOM 662 N N . GLU A 1 89 ? 21.531 -14.312 -4.758 1 98.31 89 GLU A N 1
ATOM 663 C CA . GLU A 1 89 ? 22.938 -14.5 -4.387 1 98.31 89 GLU A CA 1
ATOM 664 C C . GLU A 1 89 ? 23.125 -15.828 -3.65 1 98.31 89 GLU A C 1
ATOM 666 O O . GLU A 1 89 ? 24.078 -16.562 -3.93 1 98.31 89 GLU A O 1
ATOM 671 N N . ALA A 1 90 ? 22.25 -16.078 -2.736 1 98.62 90 ALA A N 1
ATOM 672 C CA . ALA A 1 90 ? 22.344 -17.344 -2.01 1 98.62 90 ALA A CA 1
ATOM 673 C C . ALA A 1 90 ? 22.219 -18.531 -2.961 1 98.62 90 ALA A C 1
ATOM 675 O O . ALA A 1 90 ? 22.906 -19.547 -2.789 1 98.62 90 ALA A O 1
ATOM 676 N N . ALA A 1 91 ? 21.328 -18.438 -3.938 1 98.75 91 ALA A N 1
ATOM 677 C CA . ALA A 1 91 ? 21.172 -19.484 -4.938 1 98.75 91 ALA A CA 1
ATOM 678 C C . ALA A 1 91 ? 22.453 -19.688 -5.738 1 98.75 91 ALA A C 1
ATOM 680 O O . ALA A 1 91 ? 22.875 -20.828 -5.973 1 98.75 91 ALA A O 1
ATOM 681 N N . ARG A 1 92 ? 23.062 -18.625 -6.113 1 98.19 92 ARG A N 1
ATOM 682 C CA . ARG A 1 92 ? 24.328 -18.688 -6.848 1 98.19 92 ARG A CA 1
ATOM 683 C C . ARG A 1 92 ? 25.391 -19.391 -6.023 1 98.19 92 ARG A C 1
ATOM 685 O O . ARG A 1 92 ? 26.062 -20.297 -6.52 1 98.19 92 ARG A O 1
ATOM 692 N N . GLU A 1 93 ? 25.5 -18.969 -4.84 1 97.88 93 GLU A N 1
ATOM 693 C CA . GLU A 1 93 ? 26.516 -19.516 -3.955 1 97.88 93 GLU A CA 1
ATOM 694 C C . GLU A 1 93 ? 26.297 -21 -3.707 1 97.88 93 GLU A C 1
ATOM 696 O O . GLU A 1 93 ? 27.266 -21.75 -3.518 1 97.88 93 GLU A O 1
ATOM 701 N N . ALA A 1 94 ? 25.109 -21.391 -3.738 1 98.12 94 ALA A N 1
ATOM 702 C CA . ALA A 1 94 ? 24.781 -22.781 -3.469 1 98.12 94 ALA A CA 1
ATOM 703 C C . ALA A 1 94 ? 24.797 -23.609 -4.75 1 98.12 94 ALA A C 1
ATOM 705 O O . ALA A 1 94 ? 24.438 -24.797 -4.738 1 98.12 94 ALA A O 1
ATOM 706 N N . ASP A 1 95 ? 25.141 -22.969 -5.859 1 97.62 95 ASP A N 1
ATOM 707 C CA . ASP A 1 95 ? 25.219 -23.609 -7.168 1 97.62 95 ASP A CA 1
ATOM 708 C C . ASP A 1 95 ? 23.859 -24.172 -7.586 1 97.62 95 ASP A C 1
ATOM 710 O O . ASP A 1 95 ? 23.766 -25.297 -8.086 1 97.62 95 ASP A O 1
ATOM 714 N N . VAL A 1 96 ? 22.828 -23.484 -7.254 1 98.62 96 VAL A N 1
ATOM 715 C CA . VAL A 1 96 ? 21.5 -23.812 -7.75 1 98.62 96 VAL A CA 1
ATOM 716 C C . VAL A 1 96 ? 21.516 -23.906 -9.273 1 98.62 96 VAL A C 1
ATOM 718 O O . VAL A 1 96 ? 22.156 -23.094 -9.945 1 98.62 96 VAL A O 1
ATOM 721 N N . GLN A 1 97 ? 20.875 -24.875 -9.781 1 98.38 97 GLN A N 1
ATOM 722 C CA . GLN A 1 97 ? 20.922 -25.156 -11.211 1 98.38 97 GLN A CA 1
ATOM 723 C C . GLN A 1 97 ? 19.969 -24.266 -11.992 1 98.38 97 GLN A C 1
ATOM 725 O O . GLN A 1 97 ? 20.234 -23.922 -13.148 1 98.38 97 GLN A O 1
ATOM 730 N N . GLN A 1 98 ? 18.828 -23.984 -11.414 1 98.69 98 GLN A N 1
ATOM 731 C CA . GLN A 1 98 ? 17.812 -23.188 -12.086 1 98.69 98 GLN A CA 1
ATOM 732 C C . GLN A 1 98 ? 16.969 -22.422 -11.078 1 98.69 98 GLN A C 1
ATOM 734 O O . GLN A 1 98 ? 16.562 -22.969 -10.047 1 98.69 98 GLN A O 1
ATOM 739 N N . LEU A 1 99 ? 16.688 -21.109 -11.367 1 98.88 99 LEU A N 1
ATOM 740 C CA . LEU A 1 99 ? 15.859 -20.25 -10.531 1 98.88 99 LEU A CA 1
ATOM 741 C C . LEU A 1 99 ? 14.57 -19.859 -11.258 1 98.88 99 LEU A C 1
ATOM 743 O O . LEU A 1 99 ? 14.617 -19.328 -12.367 1 98.88 99 LEU A O 1
ATOM 747 N N . TYR A 1 100 ? 13.453 -20.219 -10.656 1 98.88 100 TYR A N 1
ATOM 748 C CA . TYR A 1 100 ? 12.133 -19.781 -11.102 1 98.88 100 TYR A CA 1
ATOM 749 C C . TYR A 1 100 ? 11.703 -18.516 -10.367 1 98.88 100 TYR A C 1
ATOM 751 O O . TYR A 1 100 ? 11.93 -18.391 -9.156 1 98.88 100 TYR A O 1
ATOM 759 N N . TYR A 1 101 ? 11.062 -17.594 -11.094 1 98.75 101 TYR A N 1
ATOM 760 C CA . TYR A 1 101 ? 10.641 -16.328 -10.484 1 98.75 101 TYR A CA 1
ATOM 761 C C . TYR A 1 101 ? 9.234 -15.945 -10.93 1 98.75 101 TYR A C 1
ATOM 763 O O . TYR A 1 101 ? 8.914 -16.016 -12.117 1 98.75 101 TYR A O 1
ATOM 771 N N . THR A 1 102 ? 8.414 -15.625 -9.938 1 98.25 102 THR A N 1
ATOM 772 C CA . THR A 1 102 ? 7.105 -15.062 -10.258 1 98.25 102 THR A CA 1
ATOM 773 C C . THR A 1 102 ? 7.191 -13.547 -10.422 1 98.25 102 THR A C 1
ATOM 775 O O . THR A 1 102 ? 7.301 -12.812 -9.438 1 98.25 102 THR A O 1
ATOM 778 N N . SER A 1 103 ? 7.121 -13.141 -11.633 1 97.81 103 SER A N 1
ATOM 779 C CA . SER A 1 103 ? 7.203 -11.727 -12 1 97.81 103 SER A CA 1
ATOM 780 C C . SER A 1 103 ? 5.828 -11.164 -12.336 1 97.81 103 SER A C 1
ATOM 782 O O . SER A 1 103 ? 4.816 -11.609 -11.797 1 97.81 103 SER A O 1
ATOM 784 N N . MET A 1 104 ? 5.828 -10.031 -12.992 1 97.25 104 MET A N 1
ATOM 785 C CA . MET A 1 104 ? 4.586 -9.383 -13.414 1 97.25 104 MET A CA 1
ATOM 786 C C . MET A 1 104 ? 4.523 -9.266 -14.93 1 97.25 104 MET A C 1
ATOM 788 O O . MET A 1 104 ? 5.559 -9.172 -15.594 1 97.25 104 MET A O 1
ATOM 792 N N . LEU A 1 105 ? 3.328 -9.266 -15.375 1 98.44 105 LEU A N 1
ATOM 793 C CA . LEU A 1 105 ? 3.055 -9.203 -16.797 1 98.44 105 LEU A CA 1
ATOM 794 C C . LEU A 1 105 ? 3.826 -8.062 -17.453 1 98.44 105 LEU A C 1
ATOM 796 O O . LEU A 1 105 ? 3.771 -6.922 -16.984 1 98.44 105 LEU A O 1
ATOM 800 N N . GLN A 1 106 ? 4.594 -8.352 -18.469 1 98.25 106 GLN A N 1
ATOM 801 C CA . GLN A 1 106 ? 5.352 -7.406 -19.281 1 98.25 106 GLN A CA 1
ATOM 802 C C . GLN A 1 106 ? 6.211 -6.496 -18.391 1 98.25 106 GLN A C 1
ATOM 804 O O . GLN A 1 106 ? 6.281 -5.289 -18.625 1 98.25 106 GLN A O 1
ATOM 809 N N . ALA A 1 107 ? 6.832 -7.059 -17.484 1 97.31 107 ALA A N 1
ATOM 810 C CA . ALA A 1 107 ? 7.598 -6.293 -16.516 1 97.31 107 ALA A CA 1
ATOM 811 C C . ALA A 1 107 ? 8.719 -5.504 -17.188 1 97.31 107 ALA A C 1
ATOM 813 O O . ALA A 1 107 ? 9.055 -4.398 -16.75 1 97.31 107 ALA A O 1
ATOM 814 N N . ASP A 1 108 ? 9.258 -5.965 -18.25 1 96.19 108 ASP A N 1
ATOM 815 C CA . ASP A 1 108 ? 10.391 -5.336 -18.922 1 96.19 108 ASP A CA 1
ATOM 816 C C . ASP A 1 108 ? 9.969 -4.031 -19.594 1 96.19 108 ASP A C 1
ATOM 818 O O . ASP A 1 108 ? 10.812 -3.174 -19.875 1 96.19 108 ASP A O 1
ATOM 822 N N . LYS A 1 109 ? 8.68 -3.939 -19.828 1 96.94 109 LYS A N 1
ATOM 823 C CA . LYS A 1 109 ? 8.18 -2.73 -20.484 1 96.94 109 LYS A CA 1
ATOM 824 C C . LYS A 1 109 ? 7.941 -1.617 -19.469 1 96.94 109 LYS A C 1
ATOM 826 O O . LYS A 1 109 ? 7.82 -0.447 -19.828 1 96.94 109 LYS A O 1
ATOM 831 N N . LYS A 1 110 ? 7.832 -1.956 -18.25 1 95.19 110 LYS A N 1
ATOM 832 C CA . LYS A 1 110 ? 7.688 -1.009 -17.141 1 95.19 110 LYS A CA 1
ATOM 833 C C . LYS A 1 110 ? 6.48 -0.1 -17.359 1 95.19 110 LYS A C 1
ATOM 835 O O . LYS A 1 110 ? 6.562 1.11 -17.125 1 95.19 110 LYS A O 1
ATOM 840 N N . LEU A 1 111 ? 5.402 -0.721 -17.844 1 96.62 111 LEU A N 1
ATOM 841 C CA . LEU A 1 111 ? 4.164 0.018 -18.062 1 96.62 111 LEU A CA 1
ATOM 842 C C . LEU A 1 111 ? 3.447 0.29 -16.75 1 96.62 111 LEU A C 1
ATOM 844 O O . LEU A 1 111 ? 2.684 1.251 -16.641 1 96.62 111 LEU A O 1
ATOM 848 N N . SER A 1 112 ? 3.686 -0.573 -15.82 1 95.56 112 SER A N 1
ATOM 849 C CA . SER A 1 112 ? 3.076 -0.454 -14.5 1 95.56 112 SER A CA 1
ATOM 850 C C . SER A 1 112 ? 4.09 0.017 -13.461 1 95.56 112 SER A C 1
ATOM 852 O O . SER A 1 112 ? 5.199 -0.516 -13.383 1 95.56 112 SER A O 1
ATOM 854 N N . PRO A 1 113 ? 3.705 0.983 -12.594 1 90.56 113 PRO A N 1
ATOM 855 C CA . PRO A 1 113 ? 4.582 1.308 -11.469 1 90.56 113 PRO A CA 1
ATOM 856 C C . PRO A 1 113 ? 4.836 0.11 -10.555 1 90.56 113 PRO A C 1
ATOM 858 O O . PRO A 1 113 ? 5.84 0.079 -9.836 1 90.56 113 PRO A O 1
ATOM 8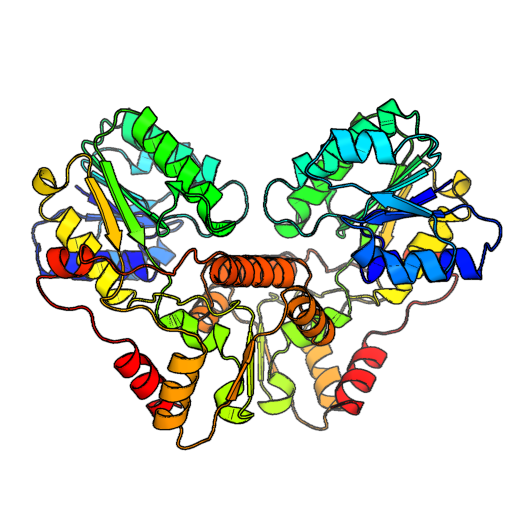61 N N . LEU A 1 114 ? 3.998 -0.885 -10.633 1 90.38 114 LEU A N 1
ATOM 862 C CA . LEU A 1 114 ? 4.117 -2.066 -9.781 1 90.38 114 LEU A CA 1
ATOM 863 C C . LEU A 1 114 ? 5.117 -3.057 -10.367 1 90.38 114 LEU A C 1
ATOM 865 O O . LEU A 1 114 ? 5.504 -4.023 -9.703 1 90.38 114 LEU A O 1
ATOM 869 N N . SER A 1 115 ? 5.566 -2.781 -11.555 1 92.81 115 SER A N 1
ATOM 870 C CA . SER A 1 115 ? 6.391 -3.771 -12.242 1 92.81 115 SER A CA 1
ATOM 871 C C . SER A 1 115 ? 7.875 -3.438 -12.109 1 92.81 115 SER A C 1
ATOM 873 O O . SER A 1 115 ? 8.734 -4.246 -12.477 1 92.81 115 SER A O 1
ATOM 875 N N . LEU A 1 116 ? 8.211 -2.322 -11.562 1 89.25 116 LEU A N 1
ATOM 876 C CA . LEU A 1 116 ? 9.586 -1.834 -11.594 1 89.25 116 LEU A CA 1
ATOM 877 C C . LEU A 1 116 ? 10.508 -2.768 -10.812 1 89.25 116 LEU A C 1
ATOM 879 O O . LEU A 1 116 ? 11.586 -3.129 -11.297 1 89.25 116 LEU A O 1
ATOM 883 N N . ASP A 1 117 ? 10.07 -3.164 -9.688 1 89.75 117 ASP A N 1
ATOM 884 C CA . ASP A 1 117 ? 10.891 -4.074 -8.891 1 89.75 117 ASP A CA 1
ATOM 885 C C . ASP A 1 117 ? 11 -5.441 -9.562 1 89.75 117 ASP A C 1
ATOM 887 O O . ASP A 1 117 ? 12.023 -6.117 -9.438 1 89.75 117 ASP A O 1
ATOM 891 N N . HIS A 1 118 ? 9.938 -5.82 -10.211 1 95.06 118 HIS A N 1
ATOM 892 C CA . HIS A 1 118 ? 9.992 -7.078 -10.953 1 95.06 118 HIS A CA 1
ATOM 893 C C . HIS A 1 118 ? 11 -7.004 -12.094 1 95.06 118 HIS A C 1
ATOM 895 O O . HIS A 1 118 ? 11.781 -7.934 -12.297 1 95.06 118 HIS A O 1
ATOM 901 N N . ALA A 1 119 ? 10.938 -5.898 -12.797 1 96.06 119 ALA A N 1
ATOM 902 C CA . ALA A 1 119 ? 11.914 -5.699 -13.867 1 96.06 119 ALA A CA 1
ATOM 903 C C . ALA A 1 119 ? 13.344 -5.766 -13.328 1 96.06 119 ALA A C 1
ATOM 905 O O . ALA A 1 119 ? 14.203 -6.43 -13.914 1 96.06 119 ALA A O 1
ATOM 906 N N . LYS A 1 120 ? 13.562 -5.148 -12.258 1 94.62 120 LYS A N 1
ATOM 907 C CA . LYS A 1 120 ? 14.891 -5.145 -11.641 1 94.62 120 LYS A CA 1
ATOM 908 C C . LYS A 1 120 ? 15.297 -6.551 -11.211 1 94.62 120 LYS A C 1
ATOM 910 O O . LYS A 1 120 ? 16.438 -6.961 -11.422 1 94.62 120 LYS A O 1
ATOM 915 N N . THR A 1 121 ? 14.375 -7.254 -10.625 1 96.94 121 THR A N 1
ATOM 916 C CA . THR A 1 121 ? 14.664 -8.617 -10.18 1 96.94 121 THR A CA 1
ATOM 917 C C . THR A 1 121 ? 15 -9.508 -11.367 1 96.94 121 THR A C 1
ATOM 919 O O . THR A 1 121 ? 15.938 -10.312 -11.305 1 96.94 121 THR A O 1
ATOM 922 N N . GLU A 1 122 ? 14.289 -9.359 -12.453 1 98.25 122 GLU A N 1
ATOM 923 C CA . GLU A 1 122 ? 14.594 -10.125 -13.656 1 98.25 122 GLU A CA 1
ATOM 924 C C . GLU A 1 122 ? 16.016 -9.828 -14.148 1 98.25 122 GLU A C 1
ATOM 926 O O . GLU A 1 122 ? 16.734 -10.742 -14.555 1 98.25 122 GLU A O 1
ATOM 931 N N . GLU A 1 123 ? 16.375 -8.562 -14.086 1 97.94 123 GLU A N 1
ATOM 932 C CA . GLU A 1 123 ? 17.734 -8.172 -14.477 1 97.94 123 GLU A CA 1
ATOM 933 C C . GLU A 1 123 ? 18.781 -8.836 -13.586 1 97.94 123 GLU A C 1
ATOM 935 O O . GLU A 1 123 ? 19.781 -9.367 -14.078 1 97.94 123 GLU A O 1
ATOM 940 N N . LEU A 1 124 ? 18.516 -8.805 -12.328 1 97.81 124 LEU A N 1
ATOM 941 C CA . LEU A 1 124 ? 19.438 -9.406 -11.375 1 97.81 124 LEU A CA 1
ATOM 942 C C . LEU A 1 124 ? 19.594 -10.906 -11.625 1 97.81 124 LEU A C 1
ATOM 944 O O . LEU A 1 124 ? 20.688 -11.445 -11.539 1 97.81 124 LEU A O 1
ATOM 948 N N . ILE A 1 125 ? 18.516 -11.547 -11.938 1 98.5 125 ILE A N 1
ATOM 949 C CA . ILE A 1 125 ? 18.531 -12.977 -12.219 1 98.5 125 ILE A CA 1
ATOM 950 C C . ILE A 1 125 ? 19.375 -13.25 -13.461 1 98.5 125 ILE A C 1
ATOM 952 O O . ILE A 1 125 ? 20.25 -14.117 -13.438 1 98.5 125 ILE A O 1
ATOM 956 N N . LYS A 1 126 ? 19.141 -12.523 -14.469 1 98 126 LYS A N 1
ATOM 957 C CA . LYS A 1 126 ? 19.859 -12.727 -15.711 1 98 126 LYS A CA 1
ATOM 958 C C . LYS A 1 126 ? 21.359 -12.422 -15.531 1 98 126 LYS A C 1
ATOM 960 O O . LYS A 1 126 ? 22.203 -13.141 -16.062 1 98 126 LYS A O 1
ATOM 965 N N . GLU A 1 127 ? 21.672 -11.438 -14.766 1 97.44 127 GLU A N 1
ATOM 966 C CA . GLU A 1 127 ? 23.047 -11.031 -14.523 1 97.44 127 GLU A CA 1
ATOM 967 C C . GLU A 1 127 ? 23.766 -12.047 -13.641 1 97.44 127 GLU A C 1
ATOM 969 O O . GLU A 1 127 ? 25 -12.117 -13.648 1 97.44 127 GLU A O 1
ATOM 974 N N . SER A 1 128 ? 23.047 -12.742 -12.859 1 97.69 128 SER A N 1
ATOM 975 C CA . SER A 1 128 ? 23.641 -13.695 -11.914 1 97.69 128 SER A CA 1
ATOM 976 C C . SER A 1 128 ? 24.312 -14.852 -12.641 1 97.69 128 SER A C 1
ATOM 978 O O . SER A 1 128 ? 25.156 -15.547 -12.07 1 97.69 128 SER A O 1
ATOM 980 N N . GLY A 1 129 ? 23.844 -15.133 -13.859 1 97.56 129 GLY A N 1
ATOM 981 C CA . GLY A 1 129 ? 24.359 -16.25 -14.625 1 97.56 129 GLY A CA 1
ATOM 982 C C . GLY A 1 129 ? 23.625 -17.547 -14.359 1 97.56 129 GLY A C 1
ATOM 983 O O . GLY A 1 129 ? 23.875 -18.562 -15.023 1 97.56 129 GLY A O 1
ATOM 984 N N . LEU A 1 130 ? 22.719 -17.562 -13.445 1 98.25 130 LEU A N 1
ATOM 985 C CA . LEU A 1 130 ? 21.891 -18.75 -13.195 1 98.25 130 LEU A CA 1
ATOM 986 C C . LEU A 1 130 ? 20.969 -19.016 -14.375 1 98.25 130 LEU A C 1
ATOM 988 O O . LEU A 1 130 ? 20.438 -18.078 -14.984 1 98.25 130 LEU A O 1
ATOM 992 N N . ALA A 1 131 ? 20.812 -20.344 -14.703 1 98.62 131 ALA A N 1
ATOM 993 C CA . ALA A 1 131 ? 19.656 -20.656 -15.531 1 98.62 131 ALA A CA 1
ATOM 994 C C . ALA A 1 131 ? 18.359 -20.188 -14.859 1 98.62 131 ALA A C 1
ATOM 996 O O . ALA A 1 131 ? 18.266 -20.203 -13.633 1 98.62 131 ALA A O 1
ATOM 997 N N . TYR A 1 132 ? 17.359 -19.797 -15.719 1 98.81 132 TYR A N 1
ATOM 998 C CA . TYR A 1 132 ? 16.172 -19.219 -15.094 1 98.81 132 TYR A CA 1
ATOM 999 C C . TYR A 1 132 ? 14.914 -19.609 -15.875 1 98.81 132 TYR A C 1
ATOM 1001 O O . TYR A 1 132 ? 15 -20.031 -17.031 1 98.81 132 TYR A O 1
ATOM 1009 N N . SER A 1 133 ? 13.797 -19.531 -15.242 1 98.88 133 SER A N 1
ATOM 1010 C CA . SER A 1 133 ? 12.445 -19.531 -15.781 1 98.88 133 SER A CA 1
ATOM 1011 C C . SER A 1 133 ? 11.586 -18.453 -15.133 1 98.88 133 SER A C 1
ATOM 1013 O O . SER A 1 133 ? 11.289 -18.516 -13.938 1 98.88 133 SER A O 1
ATOM 1015 N N . ILE A 1 134 ? 11.188 -17.469 -15.945 1 98.81 134 ILE A N 1
ATOM 1016 C CA . ILE A 1 134 ? 10.445 -16.328 -15.414 1 98.81 134 ILE A CA 1
ATOM 1017 C C . ILE A 1 134 ? 8.977 -16.438 -15.812 1 98.81 134 ILE A C 1
ATOM 1019 O O . ILE A 1 134 ? 8.656 -16.625 -16.984 1 98.81 134 ILE A O 1
ATOM 1023 N N . PHE A 1 135 ? 8.133 -16.406 -14.828 1 98.81 135 PHE A N 1
ATOM 1024 C CA . PHE A 1 135 ? 6.691 -16.406 -15.031 1 98.81 135 PHE A CA 1
ATOM 1025 C C . PHE A 1 135 ? 6.105 -15.039 -14.727 1 98.81 135 PHE A C 1
ATOM 1027 O O . PHE A 1 135 ? 5.934 -14.672 -13.562 1 98.81 135 PHE A O 1
ATOM 1034 N N . ARG A 1 136 ? 5.766 -14.305 -15.781 1 98.75 136 ARG A N 1
ATOM 1035 C CA . ARG A 1 136 ? 5.191 -12.969 -15.641 1 98.75 136 ARG A CA 1
ATOM 1036 C C . ARG A 1 136 ? 3.674 -13.039 -15.516 1 98.75 136 ARG A C 1
ATOM 1038 O O . ARG A 1 136 ? 2.961 -13.102 -16.516 1 98.75 136 ARG A O 1
ATOM 1045 N N . HIS A 1 137 ? 3.27 -12.93 -14.297 1 98.44 137 HIS A N 1
ATOM 1046 C CA . HIS A 1 137 ? 1.86 -13.133 -13.977 1 98.44 137 HIS A CA 1
ATOM 1047 C C . HIS A 1 137 ? 1.052 -11.859 -14.227 1 98.44 137 HIS A C 1
ATOM 1049 O O . HIS A 1 137 ? 1.501 -10.758 -13.898 1 98.44 137 HIS A O 1
ATOM 1055 N N . THR A 1 138 ? -0.152 -12.07 -14.836 1 98.44 138 THR A N 1
ATOM 1056 C CA . THR A 1 138 ? -1.163 -11.023 -14.742 1 98.44 138 THR A CA 1
ATOM 1057 C C . THR A 1 138 ? -1.761 -10.969 -13.336 1 98.44 138 THR A C 1
ATOM 1059 O O . THR A 1 138 ? -1.326 -11.695 -12.445 1 98.44 138 THR A O 1
ATOM 1062 N N . PHE A 1 139 ? -2.719 -10.055 -13.117 1 97.75 139 PHE A N 1
ATOM 1063 C CA . PHE A 1 139 ? -3.375 -9.953 -11.812 1 97.75 139 PHE A CA 1
ATOM 1064 C C . PHE A 1 139 ? -4.254 -11.172 -11.562 1 97.75 139 PHE A C 1
ATOM 1066 O O . PHE A 1 139 ? -4.789 -11.766 -12.5 1 97.75 139 PHE A O 1
ATOM 1073 N N . TYR A 1 140 ? -4.391 -11.508 -10.281 1 97.31 140 TYR A N 1
ATOM 1074 C CA . TYR A 1 140 ? -5.305 -12.578 -9.898 1 97.31 140 TYR A CA 1
ATOM 1075 C C . TYR A 1 140 ? -6.754 -12.156 -10.117 1 97.31 140 TYR A C 1
ATOM 1077 O O . TYR A 1 140 ? -7.137 -11.031 -9.805 1 97.31 140 TYR A O 1
ATOM 1085 N N . THR A 1 141 ? -7.535 -13.102 -10.625 1 97.69 141 THR A N 1
ATOM 1086 C CA . THR A 1 141 ? -8.969 -12.859 -10.781 1 97.69 141 THR A CA 1
ATOM 1087 C C . THR A 1 141 ? -9.609 -12.531 -9.438 1 97.69 141 THR A C 1
ATOM 1089 O O . THR A 1 141 ? -10.547 -11.734 -9.367 1 97.69 141 THR A O 1
ATOM 1092 N N . GLU A 1 142 ? -9.047 -13.008 -8.398 1 95.56 142 GLU A N 1
ATOM 1093 C CA . GLU A 1 142 ? -9.562 -12.852 -7.047 1 95.56 142 GLU A CA 1
ATOM 1094 C C . GLU A 1 142 ? -9.5 -11.398 -6.598 1 95.56 142 GLU A C 1
ATOM 1096 O O . GLU A 1 142 ? -10.117 -11.023 -5.598 1 95.56 142 GLU A O 1
ATOM 1101 N N . PHE A 1 143 ? -8.82 -10.547 -7.367 1 95.94 143 PHE A N 1
ATOM 1102 C CA . PHE A 1 143 ? -8.703 -9.141 -7.008 1 95.94 143 PHE A CA 1
ATOM 1103 C C . PHE A 1 143 ? -9.93 -8.359 -7.465 1 95.94 143 PHE A C 1
ATOM 1105 O O . PHE A 1 143 ? -10.148 -7.227 -7.039 1 95.94 143 PHE A O 1
ATOM 1112 N N . LEU A 1 144 ? -10.742 -8.914 -8.305 1 96.44 144 LEU A N 1
ATOM 1113 C CA . LEU A 1 144 ? -11.828 -8.219 -8.992 1 96.44 144 LEU A CA 1
ATOM 1114 C C . LEU A 1 144 ? -12.758 -7.543 -7.996 1 96.44 144 LEU A C 1
ATOM 1116 O O . LEU A 1 144 ? -13.148 -6.387 -8.188 1 96.44 144 LEU A O 1
ATOM 1120 N N . PRO A 1 145 ? -13.117 -8.172 -6.875 1 94.19 145 PRO A N 1
ATOM 1121 C CA . PRO A 1 145 ? -14 -7.52 -5.91 1 94.19 145 PRO A CA 1
ATOM 1122 C C . PRO A 1 145 ? -13.398 -6.242 -5.328 1 94.19 145 PRO A C 1
ATOM 1124 O O . PRO A 1 145 ? -14.125 -5.297 -5.016 1 94.19 145 PRO A O 1
ATOM 1127 N N . PHE A 1 146 ? -12.117 -6.215 -5.207 1 93.44 146 PHE A N 1
ATOM 1128 C CA . PHE A 1 146 ? -11.445 -5 -4.754 1 93.44 146 PHE A CA 1
ATOM 1129 C C . PHE A 1 146 ? -11.664 -3.859 -5.738 1 93.44 146 PHE A C 1
ATOM 1131 O O . PHE A 1 146 ? -11.836 -2.707 -5.332 1 93.44 146 PHE A O 1
ATOM 1138 N N . PHE A 1 147 ? -11.727 -4.141 -7 1 95.25 147 PHE A N 1
ATOM 1139 C CA . PHE A 1 147 ? -11.852 -3.121 -8.039 1 95.25 147 PHE A CA 1
ATOM 1140 C C . PHE A 1 147 ? -13.289 -2.617 -8.133 1 95.25 147 PHE A C 1
ATOM 1142 O O . PHE A 1 147 ? -13.523 -1.416 -8.273 1 95.25 147 PHE A O 1
ATOM 1149 N N . TRP A 1 148 ? -14.25 -3.572 -8.039 1 96.06 148 TRP A N 1
ATOM 1150 C CA . TRP A 1 148 ? -15.617 -3.111 -8.25 1 96.06 148 TRP A CA 1
ATOM 1151 C C . TRP A 1 148 ? -16.234 -2.639 -6.934 1 96.06 148 TRP A C 1
ATOM 1153 O O . TRP A 1 148 ? -17.281 -1.986 -6.934 1 96.06 148 TRP A O 1
ATOM 1163 N N . GLY A 1 149 ? -15.633 -2.926 -5.809 1 91.88 149 GLY A N 1
ATOM 1164 C CA . GLY A 1 149 ? -16.094 -2.412 -4.527 1 91.88 149 GLY A CA 1
ATOM 1165 C C . GLY A 1 149 ? -17.547 -2.73 -4.246 1 91.88 149 GLY A C 1
ATOM 1166 O O . GLY A 1 149 ? -17.969 -3.883 -4.355 1 91.88 149 GLY A O 1
ATOM 1167 N N . ASN A 1 150 ? -18.297 -1.666 -3.943 1 91.56 150 ASN A N 1
ATOM 1168 C CA . ASN A 1 150 ? -19.688 -1.856 -3.557 1 91.56 150 ASN A CA 1
ATOM 1169 C C . ASN A 1 150 ? -20.625 -1.775 -4.762 1 91.56 150 ASN A C 1
ATOM 1171 O O . ASN A 1 150 ? -21.828 -1.548 -4.605 1 91.56 150 ASN A O 1
ATOM 1175 N N . ALA A 1 151 ? -20.109 -1.945 -5.91 1 96.31 151 ALA A N 1
ATOM 1176 C CA . ALA A 1 151 ? -20.906 -1.852 -7.133 1 96.31 151 ALA A CA 1
ATOM 1177 C C . ALA A 1 151 ? -22.078 -2.83 -7.098 1 96.31 151 ALA A C 1
ATOM 1179 O O . ALA A 1 151 ? -23.188 -2.49 -7.508 1 96.31 151 ALA A O 1
ATOM 1180 N N . PRO A 1 152 ? -21.891 -4.055 -6.641 1 95.69 152 PRO A N 1
ATOM 1181 C CA . PRO A 1 152 ? -23.016 -4.977 -6.602 1 95.69 152 PRO A CA 1
ATOM 1182 C C . PRO A 1 152 ? -24.188 -4.453 -5.762 1 95.69 152 PRO A C 1
ATOM 1184 O O . PRO A 1 152 ? -25.344 -4.801 -6.012 1 95.69 152 PRO A O 1
ATOM 1187 N N . GLU A 1 153 ? -23.891 -3.561 -4.789 1 92.5 153 GLU A N 1
ATOM 1188 C CA . GLU A 1 153 ? -24.922 -2.996 -3.91 1 92.5 153 GLU A CA 1
ATOM 1189 C C . GLU A 1 153 ? -25.438 -1.67 -4.449 1 92.5 153 GLU A C 1
ATOM 1191 O O . GLU A 1 153 ? -26.641 -1.395 -4.379 1 92.5 153 GLU A O 1
ATOM 1196 N N . THR A 1 154 ? -24.641 -0.893 -5.066 1 95 154 THR A N 1
ATOM 1197 C CA . THR A 1 154 ? -24.984 0.486 -5.391 1 95 154 THR A CA 1
ATOM 1198 C C . THR A 1 154 ? -25.406 0.607 -6.855 1 95 154 THR A C 1
ATOM 1200 O O . THR A 1 154 ? -26.031 1.593 -7.246 1 95 154 THR A O 1
ATOM 1203 N N . GLY A 1 155 ? -24.891 -0.312 -7.625 1 97.69 155 GLY A N 1
ATOM 1204 C CA . GLY A 1 155 ? -25.156 -0.26 -9.055 1 97.69 155 GLY A CA 1
ATOM 1205 C C . GLY A 1 155 ? -24.188 0.619 -9.812 1 97.69 155 GLY A C 1
ATOM 1206 O O . GLY A 1 155 ? -24.328 0.816 -11.016 1 97.69 155 GLY A O 1
ATOM 1207 N N . GLU A 1 156 ? -23.188 1.133 -9.086 1 98.06 156 GLU A N 1
ATOM 1208 C CA . GLU A 1 156 ? -22.25 2.057 -9.711 1 98.06 156 GLU A CA 1
ATOM 1209 C C . GLU A 1 156 ? -20.797 1.598 -9.5 1 98.06 156 GLU A C 1
ATOM 1211 O O . GLU A 1 156 ? -20.391 1.34 -8.375 1 98.06 156 GLU A O 1
ATOM 1216 N N . TRP A 1 157 ? -20.094 1.444 -10.578 1 98 157 TRP A N 1
ATOM 1217 C CA . TRP A 1 157 ? -18.688 1.095 -10.57 1 98 157 TRP A CA 1
ATOM 1218 C C . TRP A 1 157 ? -17.844 2.215 -11.18 1 98 157 TRP A C 1
ATOM 1220 O O . TRP A 1 157 ? -17.906 2.455 -12.383 1 98 157 TRP A O 1
ATOM 1230 N N . ALA A 1 158 ? -17.125 2.918 -10.359 1 98.19 158 ALA A N 1
ATOM 1231 C CA . ALA A 1 158 ? -16.25 3.986 -10.836 1 98.19 158 ALA A CA 1
ATOM 1232 C C . ALA A 1 158 ? -14.781 3.643 -10.602 1 98.19 158 ALA A C 1
ATOM 1234 O O . ALA A 1 158 ? -14.359 3.447 -9.461 1 98.19 158 ALA A O 1
ATOM 1235 N N . PHE A 1 159 ? -13.992 3.588 -11.656 1 98.31 159 PHE A N 1
ATOM 1236 C CA . PHE A 1 159 ? -12.57 3.268 -11.562 1 98.31 159 PHE A CA 1
ATOM 1237 C C . PHE A 1 159 ? -11.836 3.705 -12.82 1 98.31 159 PHE A C 1
ATOM 1239 O O . PHE A 1 159 ? -12.367 3.586 -13.93 1 98.31 159 PHE A O 1
ATOM 1246 N N . PRO A 1 160 ? -10.609 4.109 -12.75 1 98.62 160 PRO A N 1
ATOM 1247 C CA . PRO A 1 160 ? -9.883 4.566 -13.93 1 98.62 160 PRO A CA 1
ATOM 1248 C C . PRO A 1 160 ? -9.422 3.414 -14.828 1 98.62 160 PRO A C 1
ATOM 1250 O O . PRO A 1 160 ? -8.898 2.416 -14.328 1 98.62 160 PRO A O 1
ATOM 1253 N N . SER A 1 161 ? -9.602 3.562 -16.156 1 98.56 161 SER A N 1
ATOM 1254 C CA . SER A 1 161 ? -9.039 2.582 -17.078 1 98.56 161 SER A CA 1
ATOM 1255 C C . SER A 1 161 ? -8.695 3.221 -18.422 1 98.56 161 SER A C 1
ATOM 1257 O O . SER A 1 161 ? -7.949 2.643 -19.219 1 98.56 161 SER A O 1
ATOM 1259 N N . ARG A 1 162 ? -9.305 4.383 -18.734 1 98.19 162 ARG A N 1
ATOM 1260 C CA . ARG A 1 162 ? -9.172 5.055 -20.031 1 98.19 162 ARG A CA 1
ATOM 1261 C C . ARG A 1 162 ? -9.492 4.105 -21.172 1 98.19 162 ARG A C 1
ATOM 1263 O O . ARG A 1 162 ? -8.805 4.105 -22.203 1 98.19 162 ARG A O 1
ATOM 1270 N N . GLY A 1 163 ? -10.398 3.266 -20.891 1 98.25 163 GLY A N 1
ATOM 1271 C CA . GLY A 1 163 ? -10.898 2.357 -21.922 1 98.25 163 GLY A CA 1
ATOM 1272 C C . GLY A 1 163 ? -10 1.151 -22.125 1 98.25 163 GLY A C 1
ATOM 1273 O O . GLY A 1 163 ? -10.305 0.282 -22.953 1 98.25 163 GLY A O 1
ATOM 1274 N N . GLN A 1 164 ? -8.906 1.023 -21.406 1 98.75 164 GLN A N 1
ATOM 1275 C CA . GLN A 1 164 ? -7.996 -0.105 -21.562 1 98.75 164 GLN A CA 1
ATOM 1276 C C . GLN A 1 164 ? -8.641 -1.403 -21.078 1 98.75 164 GLN A C 1
ATOM 1278 O O . GLN A 1 164 ? -9.414 -1.4 -20.125 1 98.75 164 GLN A O 1
ATOM 1283 N N . LYS A 1 165 ? -8.281 -2.479 -21.734 1 98.81 165 LYS A N 1
ATOM 1284 C CA . LYS A 1 165 ? -8.664 -3.799 -21.234 1 98.81 165 LYS A CA 1
ATOM 1285 C C . LYS A 1 165 ? -7.715 -4.266 -20.141 1 98.81 165 LYS A C 1
ATOM 1287 O O . LYS A 1 165 ? -6.582 -3.785 -20.047 1 98.81 165 LYS A O 1
ATOM 1292 N N . ILE A 1 166 ? -8.234 -5.176 -19.312 1 98.69 166 ILE A N 1
ATOM 1293 C CA . ILE A 1 166 ? -7.379 -5.805 -18.312 1 98.69 166 ILE A CA 1
ATOM 1294 C C . ILE A 1 166 ? -7.52 -7.324 -18.406 1 98.69 166 ILE A C 1
ATOM 1296 O O . ILE A 1 166 ? -8.602 -7.84 -18.703 1 98.69 166 ILE A O 1
ATOM 1300 N N . ASN A 1 167 ? -6.414 -7.996 -18.234 1 98.81 167 ASN A N 1
ATOM 1301 C CA . ASN A 1 167 ? -6.375 -9.453 -18.109 1 98.81 167 ASN A CA 1
ATOM 1302 C C . ASN A 1 167 ? -6.223 -9.891 -16.656 1 98.81 167 ASN A C 1
ATOM 1304 O O . ASN A 1 167 ? -5.438 -9.305 -15.906 1 98.81 167 ASN A O 1
ATOM 1308 N N . LEU A 1 168 ? -7.004 -10.836 -16.219 1 98.38 168 LEU A N 1
ATOM 1309 C CA . LEU A 1 168 ? -6.926 -11.492 -14.922 1 98.38 168 LEU A CA 1
ATOM 1310 C C . LEU A 1 168 ? -6.984 -13.008 -15.078 1 98.38 168 LEU A C 1
ATOM 1312 O O . LEU A 1 168 ? -7.609 -13.516 -16.016 1 98.38 168 LEU A O 1
ATOM 1316 N N . ALA A 1 169 ? -6.324 -13.68 -14.188 1 98.56 169 ALA A N 1
ATOM 1317 C CA . ALA A 1 169 ? -6.336 -15.141 -14.234 1 98.56 169 ALA A CA 1
ATOM 1318 C C . ALA A 1 169 ? -6.383 -15.734 -12.828 1 98.56 169 ALA A C 1
ATOM 1320 O O . ALA A 1 169 ? -5.984 -15.086 -11.859 1 98.56 169 ALA A O 1
ATOM 1321 N N . TYR A 1 170 ? -6.871 -16.969 -12.773 1 98.12 170 TYR A N 1
ATOM 1322 C CA . TYR A 1 170 ? -6.984 -17.656 -11.484 1 98.12 170 TYR A CA 1
ATOM 1323 C C . TYR A 1 170 ? -5.605 -17.938 -10.898 1 98.12 170 TYR A C 1
ATOM 1325 O O . TYR A 1 170 ? -4.738 -18.484 -11.586 1 98.12 170 TYR A O 1
ATOM 1333 N N . ARG A 1 171 ? -5.473 -17.578 -9.648 1 96.88 171 ARG A N 1
ATOM 1334 C CA . ARG A 1 171 ? -4.238 -17.875 -8.922 1 96.88 171 ARG A CA 1
ATOM 1335 C C . ARG A 1 171 ? -3.928 -19.359 -8.938 1 96.88 171 ARG A C 1
ATOM 1337 O O . ARG A 1 171 ? -2.77 -19.766 -9.094 1 96.88 171 ARG A O 1
ATOM 1344 N N . SER A 1 172 ? -4.949 -20.172 -8.781 1 97.62 172 SER A N 1
ATOM 1345 C CA . SER A 1 172 ? -4.781 -21.609 -8.758 1 97.62 172 SER A CA 1
ATOM 1346 C C . SER A 1 172 ? -4.211 -22.125 -10.078 1 97.62 172 SER A C 1
ATOM 1348 O O . SER A 1 172 ? -3.414 -23.062 -10.094 1 97.62 172 SER A O 1
ATOM 1350 N N . GLU A 1 173 ? -4.621 -21.5 -11.141 1 98.69 173 GLU A N 1
ATOM 1351 C CA . GLU A 1 173 ? -4.129 -21.953 -12.438 1 98.69 173 GLU A CA 1
ATOM 1352 C C . GLU A 1 173 ? -2.713 -21.438 -12.695 1 98.69 173 GLU A C 1
ATOM 1354 O O . GLU A 1 173 ? -1.911 -22.125 -13.344 1 98.69 173 GLU A O 1
ATOM 1359 N N . MET A 1 174 ? -2.404 -20.25 -12.172 1 98.56 174 MET A N 1
ATOM 1360 C CA . MET A 1 174 ? -1.021 -19.797 -12.203 1 98.56 174 MET A CA 1
ATOM 1361 C C . MET A 1 174 ? -0.119 -20.719 -11.398 1 98.56 174 MET A C 1
ATOM 1363 O O . MET A 1 174 ? 1 -21.016 -11.812 1 98.56 174 MET A O 1
ATOM 1367 N N . ALA A 1 175 ? -0.633 -21.172 -10.266 1 98.56 175 ALA A N 1
ATOM 1368 C CA . ALA A 1 175 ? 0.096 -22.125 -9.43 1 98.56 175 ALA A CA 1
ATOM 1369 C C . ALA A 1 175 ? 0.328 -23.438 -10.172 1 98.56 175 ALA A C 1
ATOM 1371 O O . ALA A 1 175 ? 1.419 -24.016 -10.109 1 98.56 175 ALA A O 1
ATOM 1372 N N . GLU A 1 176 ? -0.681 -23.875 -10.852 1 98.62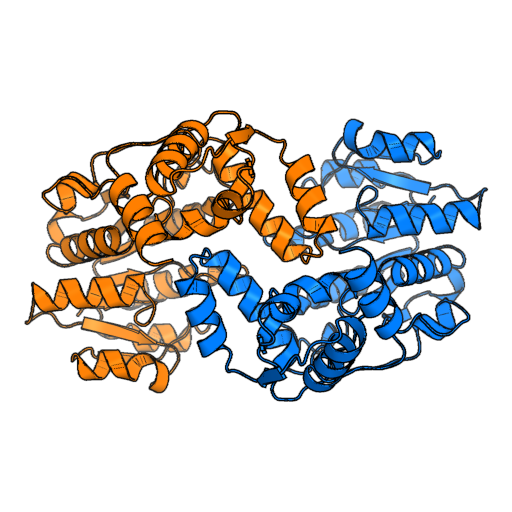 176 GLU A N 1
ATOM 1373 C CA . GLU A 1 176 ? -0.561 -25.094 -11.641 1 98.62 176 GLU A CA 1
ATOM 1374 C C . GLU A 1 176 ? 0.488 -24.953 -12.734 1 98.62 176 GLU A C 1
ATOM 1376 O O . GLU A 1 176 ? 1.294 -25.844 -12.961 1 98.62 176 GLU A O 1
ATOM 1381 N N . ALA A 1 177 ? 0.452 -23.828 -13.375 1 98.69 177 ALA A N 1
ATOM 1382 C CA . ALA A 1 177 ? 1.444 -23.562 -14.414 1 98.69 177 ALA A CA 1
ATOM 1383 C C . ALA A 1 177 ? 2.859 -23.594 -13.844 1 98.69 177 ALA A C 1
ATOM 1385 O O . ALA A 1 177 ? 3.764 -24.188 -14.438 1 98.69 177 ALA A O 1
ATOM 1386 N N . LEU A 1 178 ? 3.053 -22.969 -12.695 1 98.31 178 LEU A N 1
ATOM 1387 C CA . LEU A 1 178 ? 4.344 -22.969 -12.023 1 98.31 178 LEU A CA 1
ATOM 1388 C C . LEU A 1 178 ? 4.785 -24.391 -11.695 1 98.31 178 LEU A C 1
ATOM 1390 O O . LEU A 1 178 ? 5.926 -24.766 -11.969 1 98.31 178 LEU A O 1
ATOM 1394 N N . ALA A 1 179 ? 3.873 -25.172 -11.156 1 98.38 179 ALA A N 1
ATOM 1395 C CA . ALA A 1 179 ? 4.168 -26.547 -10.773 1 98.38 179 ALA A CA 1
ATOM 1396 C C . ALA A 1 179 ? 4.594 -27.375 -11.977 1 98.38 179 ALA A C 1
ATOM 1398 O O . ALA A 1 179 ? 5.539 -28.156 -11.898 1 98.38 179 ALA A O 1
ATOM 1399 N N . ARG A 1 180 ? 3.928 -27.172 -13.055 1 97.5 180 ARG A N 1
ATOM 1400 C CA . ARG A 1 180 ? 4.254 -27.906 -14.266 1 97.5 180 ARG A CA 1
ATOM 1401 C C . ARG A 1 180 ? 5.625 -27.5 -14.797 1 97.5 180 ARG A C 1
ATOM 1403 O O . ARG A 1 180 ? 6.383 -28.359 -15.281 1 97.5 180 ARG A O 1
ATOM 1410 N N . GLY A 1 181 ? 5.887 -26.219 -14.75 1 97.38 181 GLY A N 1
ATOM 1411 C CA . GLY A 1 181 ? 7.223 -25.781 -15.117 1 97.38 181 GLY A CA 1
ATOM 1412 C C . GLY A 1 181 ? 8.312 -26.391 -14.25 1 97.38 181 GLY A C 1
ATOM 1413 O O . GLY A 1 181 ? 9.352 -26.812 -14.766 1 97.38 181 GLY A O 1
ATOM 1414 N N . LEU A 1 182 ? 8.07 -26.5 -12.977 1 97.81 182 LEU A N 1
ATOM 1415 C CA . LEU A 1 182 ? 9.039 -27.031 -12.016 1 97.81 182 LEU A CA 1
ATOM 1416 C C . LEU A 1 182 ? 9.219 -28.531 -12.195 1 97.81 182 LEU A C 1
ATOM 1418 O O . LEU A 1 182 ? 10.289 -29.062 -11.891 1 97.81 182 LEU A O 1
ATOM 1422 N N . ALA A 1 183 ? 8.227 -29.188 -12.68 1 96.44 183 ALA A N 1
ATOM 1423 C CA . ALA A 1 183 ? 8.25 -30.641 -12.828 1 96.44 183 ALA A CA 1
ATOM 1424 C C . ALA A 1 183 ? 9.156 -31.062 -13.977 1 96.44 183 ALA A C 1
ATOM 1426 O O . ALA A 1 183 ? 9.734 -32.156 -13.953 1 96.44 183 ALA A O 1
ATOM 1427 N N . ASP A 1 184 ? 9.281 -30.234 -15.008 1 94.81 184 ASP A N 1
ATOM 1428 C CA . ASP A 1 184 ? 10.102 -30.531 -16.188 1 94.81 184 ASP A CA 1
ATOM 1429 C C . ASP A 1 184 ? 11.078 -29.391 -16.453 1 94.81 184 ASP A C 1
ATOM 1431 O O . ASP A 1 184 ? 11.008 -28.75 -17.516 1 94.81 184 ASP A O 1
ATOM 1435 N N . PRO A 1 185 ? 12.047 -29.281 -15.562 1 96.44 185 PRO A N 1
ATOM 1436 C CA . PRO A 1 185 ? 12.891 -28.094 -15.602 1 96.44 185 PRO A CA 1
ATOM 1437 C C . PRO A 1 185 ? 13.664 -27.953 -16.906 1 96.44 185 PRO A C 1
ATOM 1439 O O . PRO A 1 185 ? 13.891 -26.828 -17.375 1 96.44 185 PRO A O 1
ATOM 1442 N N . GLU A 1 186 ? 14.039 -28.984 -17.578 1 96.75 186 GLU A N 1
ATOM 1443 C CA . GLU A 1 186 ? 14.883 -28.938 -18.766 1 96.75 186 GLU A CA 1
ATOM 1444 C C . GLU A 1 186 ? 14.18 -28.219 -19.922 1 96.75 186 GLU A C 1
ATOM 1446 O O . GLU A 1 186 ? 14.828 -27.609 -20.766 1 96.75 186 GLU A O 1
ATOM 1451 N N . GLN A 1 187 ? 12.898 -28.234 -19.906 1 96.81 187 GLN A N 1
ATOM 1452 C CA . GLN A 1 187 ? 12.117 -27.641 -20.984 1 96.81 187 GLN A CA 1
ATOM 1453 C C . GLN A 1 187 ? 11.984 -26.141 -20.797 1 96.81 187 GLN A C 1
ATOM 1455 O O . GLN A 1 187 ? 11.539 -25.438 -21.719 1 96.81 187 GLN A O 1
ATOM 1460 N N . HIS A 1 188 ? 12.43 -25.656 -19.688 1 98.19 188 HIS A N 1
ATOM 1461 C CA . HIS A 1 188 ? 12.078 -24.281 -19.359 1 98.19 188 HIS A CA 1
ATOM 1462 C C . HIS A 1 188 ? 13.32 -23.469 -19.031 1 98.19 188 HIS A C 1
ATOM 1464 O O . HIS A 1 188 ? 13.219 -22.406 -18.406 1 98.19 188 HIS A O 1
ATOM 1470 N N . VAL A 1 189 ? 14.438 -23.891 -19.516 1 98.56 189 VAL A N 1
ATOM 1471 C CA . VAL A 1 189 ? 15.711 -23.234 -19.234 1 98.56 189 VAL A CA 1
ATOM 1472 C C . VAL A 1 189 ? 15.805 -21.922 -20.016 1 98.56 189 VAL A C 1
ATOM 1474 O O . VAL A 1 189 ? 15.648 -21.906 -21.234 1 98.56 189 VAL A O 1
ATOM 1477 N N . ASN A 1 190 ? 15.977 -20.844 -19.281 1 98.56 190 ASN A N 1
ATOM 1478 C CA . ASN A 1 190 ? 16.172 -19.5 -19.812 1 98.56 190 ASN A CA 1
ATOM 1479 C C . ASN A 1 190 ? 14.969 -19.062 -20.656 1 98.56 190 ASN A C 1
ATOM 1481 O O . ASN A 1 190 ? 15.141 -18.5 -21.734 1 98.56 190 ASN A O 1
ATOM 1485 N N . GLU A 1 191 ? 13.781 -19.375 -20.141 1 98.44 191 GLU A N 1
ATOM 1486 C CA . GLU A 1 191 ? 12.523 -18.984 -20.766 1 98.44 191 GLU A CA 1
ATOM 1487 C C . GLU A 1 191 ? 11.781 -17.953 -19.906 1 98.44 191 GLU A C 1
ATOM 1489 O O . GLU A 1 191 ? 11.953 -17.922 -18.688 1 98.44 191 GLU A O 1
ATOM 1494 N N . THR A 1 192 ? 11.047 -17.109 -20.594 1 98.69 192 THR A N 1
ATOM 1495 C CA . THR A 1 192 ? 10.102 -16.188 -19.969 1 98.69 192 THR A CA 1
ATOM 1496 C C . THR A 1 192 ? 8.688 -16.406 -20.5 1 98.69 192 THR A C 1
ATOM 1498 O O . THR A 1 192 ? 8.477 -16.453 -21.719 1 98.69 192 THR A O 1
ATOM 1501 N N . TYR A 1 193 ? 7.797 -16.609 -19.594 1 98.81 193 TYR A N 1
ATOM 1502 C CA . TYR A 1 193 ? 6.398 -16.859 -19.938 1 98.81 193 TYR A CA 1
ATOM 1503 C C . TYR A 1 193 ? 5.52 -15.688 -19.5 1 98.81 193 TYR A C 1
ATOM 1505 O O . TYR A 1 193 ? 5.641 -15.195 -18.375 1 98.81 193 TYR A O 1
ATOM 1513 N N . GLU A 1 194 ? 4.684 -15.227 -20.422 1 98.88 194 GLU A N 1
ATOM 1514 C CA . GLU A 1 194 ? 3.625 -14.273 -20.078 1 98.88 194 GLU A CA 1
ATOM 1515 C C . GLU A 1 194 ? 2.34 -15 -19.688 1 98.88 194 GLU A C 1
ATOM 1517 O O . GLU A 1 194 ? 1.639 -15.539 -20.547 1 98.88 194 GLU A O 1
ATOM 1522 N N . ILE A 1 195 ? 2.053 -14.961 -18.406 1 98.88 195 ILE A N 1
ATOM 1523 C CA . ILE A 1 195 ? 0.992 -15.789 -17.828 1 98.88 195 ILE A CA 1
ATOM 1524 C C . ILE A 1 195 ? -0.304 -14.984 -17.75 1 98.88 195 ILE A C 1
ATOM 1526 O O . ILE A 1 195 ? -0.489 -14.18 -16.844 1 98.88 195 ILE A O 1
ATOM 1530 N N . THR A 1 196 ? -1.178 -15.25 -18.719 1 98.75 196 THR A N 1
ATOM 1531 C CA . THR A 1 196 ? -2.469 -14.578 -18.797 1 98.75 196 THR A CA 1
ATOM 1532 C C . THR A 1 196 ? -3.59 -15.578 -19.047 1 98.75 196 THR A C 1
ATOM 1534 O O . THR A 1 196 ? -3.332 -16.734 -19.406 1 98.75 196 THR A O 1
ATOM 1537 N N . SER A 1 197 ? -4.809 -15.141 -18.75 1 98.44 197 SER A N 1
ATOM 1538 C CA . SER A 1 197 ? -5.965 -15.844 -19.312 1 98.44 197 SER A CA 1
ATOM 1539 C C . SER A 1 197 ? -6.094 -15.602 -20.812 1 98.44 197 SER A C 1
ATOM 1541 O O . SER A 1 197 ? -5.289 -14.875 -21.391 1 98.44 197 SER A O 1
ATOM 1543 N N . SER A 1 198 ? -7.105 -16.203 -21.422 1 97.94 198 SER A N 1
ATOM 1544 C CA . SER A 1 198 ? -7.199 -16.234 -22.875 1 97.94 198 SER A CA 1
ATOM 1545 C C . SER A 1 198 ? -7.699 -14.906 -23.422 1 97.94 198 SER A C 1
ATOM 1547 O O . SER A 1 198 ? -7.512 -14.609 -24.609 1 97.94 198 SER A O 1
ATOM 1549 N N . GLU A 1 199 ? -8.367 -14.141 -22.547 1 97.94 199 GLU A N 1
ATOM 1550 C CA . GLU A 1 199 ? -8.969 -12.906 -23.031 1 97.94 199 GLU A CA 1
ATOM 1551 C C . GLU A 1 199 ? -8.82 -11.781 -22.016 1 97.94 199 GLU A C 1
ATOM 1553 O O . GLU A 1 199 ? -8.805 -12.031 -20.797 1 97.94 199 GLU A O 1
ATOM 1558 N N . ALA A 1 200 ? -8.688 -10.57 -22.5 1 98.75 200 ALA A N 1
ATOM 1559 C CA . ALA A 1 200 ? -8.781 -9.344 -21.703 1 98.75 200 ALA A CA 1
ATOM 1560 C C . ALA A 1 200 ? -10.109 -8.633 -21.953 1 98.75 200 ALA A C 1
ATOM 1562 O O . ALA A 1 200 ? -10.719 -8.781 -23.016 1 98.75 200 ALA A O 1
ATOM 1563 N N . TYR A 1 201 ? -10.539 -7.863 -20.969 1 98.81 201 TYR A N 1
ATOM 1564 C CA . TYR A 1 201 ? -11.844 -7.207 -21.047 1 98.81 201 TYR A CA 1
ATOM 1565 C C . TYR A 1 201 ? -11.75 -5.762 -20.562 1 98.81 201 TYR A C 1
ATOM 1567 O O . TYR A 1 201 ? -10.945 -5.441 -19.703 1 98.81 201 TYR A O 1
ATOM 1575 N N . THR A 1 202 ? -12.594 -4.953 -21.156 1 98.81 202 THR A N 1
ATOM 1576 C CA . THR A 1 202 ? -12.766 -3.625 -20.578 1 98.81 202 THR A CA 1
ATOM 1577 C C . THR A 1 202 ? -13.531 -3.705 -19.266 1 98.81 202 THR A C 1
ATOM 1579 O O . THR A 1 202 ? -14.219 -4.695 -19 1 98.81 202 THR A O 1
ATOM 1582 N N . LEU A 1 203 ? -13.375 -2.66 -18.469 1 98.75 203 LEU A N 1
ATOM 1583 C CA . LEU A 1 203 ? -14.156 -2.639 -17.234 1 98.75 203 LEU A CA 1
ATOM 1584 C C . LEU A 1 203 ? -15.648 -2.539 -17.531 1 98.75 203 LEU A C 1
ATOM 1586 O O . LEU A 1 203 ? -16.469 -3.051 -16.766 1 98.75 203 LEU A O 1
ATOM 1590 N N . GLU A 1 204 ? -15.969 -1.966 -18.672 1 98.69 204 GLU A N 1
ATOM 1591 C CA . GLU A 1 204 ? -17.359 -1.919 -19.094 1 98.69 204 GLU A CA 1
ATOM 1592 C C . GLU A 1 204 ? -17.906 -3.318 -19.375 1 98.69 204 GLU A C 1
ATOM 1594 O O . GLU A 1 204 ? -19.016 -3.65 -18.969 1 98.69 204 GLU A O 1
ATOM 1599 N N . GLU A 1 205 ? -17.141 -4.078 -20.078 1 98.69 205 GLU A N 1
ATOM 1600 C CA . GLU A 1 205 ? -17.531 -5.461 -20.344 1 98.69 205 GLU A CA 1
ATOM 1601 C C . GLU A 1 205 ? -17.672 -6.25 -19.047 1 98.69 205 GLU A C 1
ATOM 1603 O O . GLU A 1 205 ? -18.625 -7.031 -18.891 1 98.69 205 GLU A O 1
ATOM 1608 N N . LEU A 1 206 ? -16.766 -6.039 -18.094 1 98.69 206 LEU A N 1
ATOM 1609 C CA . LEU A 1 206 ? -16.828 -6.727 -16.797 1 98.69 206 LEU A CA 1
ATOM 1610 C C . LEU A 1 206 ? -18.062 -6.289 -16.016 1 98.69 206 LEU A C 1
ATOM 1612 O O . LEU A 1 206 ? -18.688 -7.102 -15.32 1 98.69 206 LEU A O 1
ATOM 1616 N N . ALA A 1 207 ? -18.375 -5.004 -16.125 1 98.75 207 ALA A N 1
ATOM 1617 C CA . ALA A 1 207 ? -19.594 -4.523 -15.5 1 98.75 207 ALA A CA 1
ATOM 1618 C C . ALA A 1 207 ? -20.828 -5.227 -16.062 1 98.75 207 ALA A C 1
ATOM 1620 O O . ALA A 1 207 ? -21.766 -5.531 -15.336 1 98.75 207 ALA A O 1
ATOM 1621 N N . GLY A 1 208 ? -20.781 -5.445 -17.344 1 98.69 208 GLY A N 1
ATOM 1622 C CA . GLY A 1 208 ? -21.859 -6.211 -17.969 1 98.69 208 GLY A CA 1
ATOM 1623 C C . GLY A 1 208 ? -21.984 -7.621 -17.422 1 98.69 208 GLY A C 1
ATOM 1624 O O . GLY A 1 208 ? -23.078 -8.094 -17.141 1 98.69 208 GLY A O 1
ATOM 1625 N N . MET A 1 209 ? -20.891 -8.281 -17.25 1 98.38 209 MET A N 1
ATOM 1626 C CA . MET A 1 209 ? -20.875 -9.625 -16.688 1 98.38 209 MET A CA 1
ATOM 1627 C C . MET A 1 209 ? -21.391 -9.609 -15.25 1 98.38 209 MET A C 1
ATOM 1629 O O . MET A 1 209 ? -22.141 -10.492 -14.844 1 98.38 209 MET A O 1
ATOM 1633 N N . LEU A 1 210 ? -20.922 -8.617 -14.484 1 98.5 210 LEU A N 1
ATOM 1634 C CA . LEU A 1 210 ? -21.359 -8.469 -13.102 1 98.5 210 LEU A CA 1
ATOM 1635 C C . LEU A 1 210 ? -22.859 -8.203 -13.039 1 98.5 210 LEU A C 1
ATOM 1637 O O . LEU A 1 210 ? -23.562 -8.734 -12.164 1 98.5 210 LEU A O 1
ATOM 1641 N N . SER A 1 211 ? -23.391 -7.383 -13.961 1 98.62 211 SER A N 1
ATOM 1642 C CA . SER A 1 211 ? -24.812 -7.113 -14.047 1 98.62 211 SER A CA 1
ATOM 1643 C C . SER A 1 211 ? -25.609 -8.398 -14.266 1 98.62 211 SER A C 1
ATOM 1645 O O . SER A 1 211 ? -26.609 -8.648 -13.586 1 98.62 211 SER A O 1
ATOM 1647 N N . LYS A 1 212 ? -25.141 -9.188 -15.188 1 98.06 212 LYS A N 1
ATOM 1648 C CA . LYS A 1 212 ? -25.797 -10.461 -15.469 1 98.06 212 LYS A CA 1
ATOM 1649 C C . LYS A 1 212 ? -25.812 -11.359 -14.234 1 98.06 212 LYS A C 1
ATOM 1651 O O . LYS A 1 212 ? -26.828 -11.953 -13.906 1 98.06 212 LYS A O 1
ATOM 1656 N N . ALA A 1 213 ? -24.734 -11.453 -13.539 1 97.94 213 ALA A N 1
ATOM 1657 C CA . ALA A 1 213 ? -24.609 -12.352 -12.398 1 97.94 213 ALA A CA 1
ATOM 1658 C C . ALA A 1 213 ? -25.469 -11.883 -11.227 1 97.94 213 ALA A C 1
ATOM 1660 O O . ALA A 1 213 ? -26.031 -12.695 -10.492 1 97.94 213 ALA A O 1
ATOM 1661 N N . THR A 1 214 ? -25.578 -10.555 -11.016 1 97.38 214 THR A N 1
ATOM 1662 C CA . THR A 1 214 ? -26.281 -10.008 -9.867 1 97.38 214 THR A CA 1
ATOM 1663 C C . THR A 1 214 ? -27.781 -9.852 -10.164 1 97.38 214 THR A C 1
ATOM 1665 O O . THR A 1 214 ? -28.594 -9.734 -9.25 1 97.38 214 THR A O 1
ATOM 1668 N N . GLY A 1 215 ? -28.125 -9.734 -11.398 1 97.31 215 GLY A N 1
ATOM 1669 C CA . GLY A 1 215 ? -29.484 -9.398 -11.797 1 97.31 215 GLY A CA 1
ATOM 1670 C C . GLY A 1 215 ? -29.812 -7.926 -11.656 1 97.31 215 GLY A C 1
ATOM 1671 O O . GLY A 1 215 ? -30.969 -7.531 -11.727 1 97.31 215 GLY A O 1
ATOM 1672 N N . LYS A 1 216 ? -28.797 -7.113 -11.398 1 97.56 216 LYS A N 1
ATOM 1673 C CA . LYS A 1 216 ? -28.922 -5.664 -11.266 1 97.56 216 LYS A CA 1
ATOM 1674 C C . LYS A 1 216 ? -28.188 -4.941 -12.383 1 97.56 216 LYS A C 1
ATOM 1676 O O . LYS A 1 216 ? -27.234 -5.48 -12.961 1 97.56 216 LYS A O 1
ATOM 1681 N N . ASP A 1 217 ? -28.656 -3.795 -12.648 1 97.81 217 ASP A N 1
ATOM 1682 C CA . ASP A 1 217 ? -27.938 -2.969 -13.617 1 97.81 217 ASP A CA 1
ATOM 1683 C C . ASP A 1 217 ? -26.734 -2.279 -12.977 1 97.81 217 ASP A C 1
ATOM 1685 O O . ASP A 1 217 ? -26.906 -1.368 -12.164 1 97.81 217 ASP A O 1
ATOM 1689 N N . ILE A 1 218 ? -25.609 -2.723 -13.328 1 98.25 218 ILE A N 1
ATOM 1690 C CA . ILE A 1 218 ? -24.375 -2.121 -12.844 1 98.25 218 ILE A CA 1
ATOM 1691 C C . ILE A 1 218 ? -23.734 -1.291 -13.953 1 98.25 218 ILE A C 1
ATOM 1693 O O . ILE A 1 218 ? -23.375 -1.823 -15.008 1 98.25 218 ILE A O 1
ATOM 1697 N N . THR A 1 219 ? -23.562 -0.014 -13.734 1 98.44 219 THR A N 1
ATOM 1698 C CA . THR A 1 219 ? -23 0.908 -14.711 1 98.44 219 THR A CA 1
ATOM 1699 C C . THR A 1 219 ? -21.562 1.259 -14.344 1 98.44 219 THR A C 1
ATOM 1701 O O . THR A 1 219 ? -21.281 1.615 -13.203 1 98.44 219 THR A O 1
ATOM 1704 N N . TYR A 1 220 ? -20.719 1.117 -15.336 1 98.56 220 TYR A N 1
ATOM 1705 C CA . TYR A 1 220 ? -19.312 1.502 -15.164 1 98.56 220 TYR A CA 1
ATOM 1706 C C . TYR A 1 220 ? -19.078 2.924 -15.664 1 98.56 220 TYR A C 1
ATOM 1708 O O . TYR A 1 220 ? -19.578 3.311 -16.719 1 98.56 220 TYR A O 1
ATOM 1716 N N . THR A 1 221 ? -18.375 3.697 -14.891 1 98.62 221 THR A N 1
ATOM 1717 C CA . THR A 1 221 ? -17.938 5.035 -15.281 1 98.62 221 THR A CA 1
ATOM 1718 C C . THR A 1 221 ? -16.422 5.152 -15.188 1 98.62 221 THR A C 1
ATOM 1720 O O . THR A 1 221 ? -15.836 4.91 -14.133 1 98.62 221 THR A O 1
ATOM 1723 N N . ASP A 1 222 ? -15.805 5.469 -16.297 1 98.69 222 ASP A N 1
ATOM 1724 C CA . ASP A 1 222 ? -14.375 5.758 -16.312 1 98.69 222 ASP A CA 1
ATOM 1725 C C . ASP A 1 222 ? -14.078 7.125 -15.703 1 98.69 222 ASP A C 1
ATOM 1727 O O . ASP A 1 222 ? -14.508 8.148 -16.234 1 98.69 222 ASP A O 1
ATOM 1731 N N . ILE A 1 223 ? -13.375 7.129 -14.648 1 98.25 223 ILE A N 1
ATOM 1732 C CA . ILE A 1 223 ? -13.062 8.391 -13.984 1 98.25 223 ILE A CA 1
ATOM 1733 C C . ILE A 1 223 ? -11.562 8.656 -14.062 1 98.25 223 ILE A C 1
ATOM 1735 O O . ILE A 1 223 ? -10.789 7.777 -14.461 1 98.25 223 ILE A O 1
ATOM 1739 N N . SER A 1 224 ? -11.148 9.852 -13.711 1 96.75 224 SER A N 1
ATOM 1740 C CA . SER A 1 224 ? -9.727 10.18 -13.711 1 96.75 224 SER A CA 1
ATOM 1741 C C . SER A 1 224 ? -9.039 9.641 -12.461 1 96.75 224 SER A C 1
ATOM 1743 O O . SER A 1 224 ? -9.695 9.336 -11.461 1 96.75 224 SER A O 1
ATOM 1745 N N . ILE A 1 225 ? -7.781 9.516 -12.547 1 95.75 225 ILE A N 1
ATOM 1746 C CA . ILE A 1 225 ? -6.988 9.109 -11.391 1 95.75 225 ILE A CA 1
ATOM 1747 C C . ILE A 1 225 ? -7.164 10.125 -10.266 1 95.75 225 ILE A C 1
ATOM 1749 O O . ILE A 1 225 ? -7.293 9.742 -9.094 1 95.75 225 ILE A O 1
ATOM 1753 N N . SER A 1 226 ? -7.203 11.359 -10.617 1 91.81 226 SER A N 1
ATOM 1754 C CA . SER A 1 226 ? -7.398 12.414 -9.625 1 91.81 226 SER A CA 1
ATOM 1755 C C . SER A 1 226 ? -8.742 12.25 -8.914 1 91.81 226 SER A C 1
ATOM 1757 O O . SER A 1 226 ? -8.836 12.438 -7.699 1 91.81 226 SER A O 1
ATOM 1759 N N . ASP A 1 227 ? -9.758 11.883 -9.648 1 94.69 227 ASP A N 1
ATOM 1760 C CA . ASP A 1 227 ? -11.078 11.664 -9.047 1 94.69 227 ASP A CA 1
ATOM 1761 C C . ASP A 1 227 ? -11.047 10.492 -8.07 1 94.69 227 ASP A C 1
ATOM 1763 O O . ASP A 1 227 ? -11.656 10.555 -7 1 94.69 227 ASP A O 1
ATOM 1767 N N . LEU A 1 228 ? -10.328 9.453 -8.445 1 96.06 228 LEU A N 1
ATOM 1768 C CA . LEU A 1 228 ? -10.188 8.312 -7.551 1 96.06 228 LEU A CA 1
ATOM 1769 C C . LEU A 1 228 ? -9.508 8.719 -6.25 1 96.06 228 LEU A C 1
ATOM 1771 O O . LEU A 1 228 ? -9.984 8.398 -5.164 1 96.06 228 LEU A O 1
ATOM 1775 N N . GLU A 1 229 ? -8.422 9.406 -6.371 1 92.56 229 GLU A N 1
ATOM 1776 C CA . GLU A 1 229 ? -7.668 9.875 -5.211 1 92.56 229 GLU A CA 1
ATOM 1777 C C . GLU A 1 229 ? -8.555 10.68 -4.266 1 92.56 229 GLU A C 1
ATOM 1779 O O . GLU A 1 229 ? -8.562 10.438 -3.055 1 92.56 229 GLU A O 1
ATOM 1784 N N . ASN A 1 230 ? -9.305 11.547 -4.82 1 89.88 230 ASN A N 1
ATOM 1785 C CA . ASN A 1 230 ? -10.18 12.406 -4.031 1 89.88 230 ASN A CA 1
ATOM 1786 C C . ASN A 1 230 ? -11.258 11.594 -3.311 1 89.88 230 ASN A C 1
ATOM 1788 O O . ASN A 1 230 ? -11.539 11.836 -2.137 1 89.88 230 ASN A O 1
ATOM 1792 N N . THR A 1 231 ? -11.797 10.672 -4.004 1 92.44 231 THR A N 1
ATOM 1793 C CA . THR A 1 231 ? -12.844 9.836 -3.426 1 92.44 231 THR A CA 1
ATOM 1794 C C . THR A 1 231 ? -12.289 9.023 -2.256 1 92.44 231 THR A C 1
ATOM 1796 O O . THR A 1 231 ? -12.914 8.953 -1.195 1 92.44 231 THR A O 1
ATOM 1799 N N . LEU A 1 232 ? -11.102 8.461 -2.441 1 93.06 2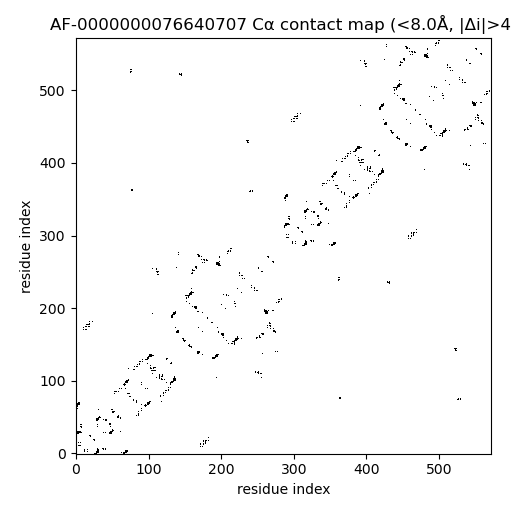32 LEU A N 1
ATOM 1800 C CA . LEU A 1 232 ? -10.5 7.617 -1.409 1 93.06 232 LEU A CA 1
ATOM 1801 C C . LEU A 1 232 ? -10.102 8.453 -0.194 1 93.06 232 LEU A C 1
ATOM 1803 O O . LEU A 1 232 ? -10.234 7.996 0.945 1 93.06 232 LEU A O 1
ATOM 1807 N N . GLU A 1 233 ? -9.672 9.602 -0.479 1 86.5 233 GLU A N 1
ATOM 1808 C CA . GLU A 1 233 ? -9.359 10.508 0.619 1 86.5 233 GLU A CA 1
ATOM 1809 C C . GLU A 1 233 ? -10.609 10.859 1.419 1 86.5 233 GLU A C 1
ATOM 1811 O O . GLU A 1 233 ? -10.57 10.914 2.65 1 86.5 233 GLU A O 1
ATOM 1816 N N . GLU A 1 234 ? -11.664 11.133 0.747 1 84.12 234 GLU A N 1
ATOM 1817 C CA . GLU A 1 234 ? -12.914 11.539 1.379 1 84.12 234 GLU A CA 1
ATOM 1818 C C . GLU A 1 234 ? -13.469 10.43 2.27 1 84.12 234 GLU A C 1
ATOM 1820 O O . GLU A 1 234 ? -14.055 10.703 3.322 1 84.12 234 GLU A O 1
ATOM 1825 N N . ILE A 1 235 ? -13.18 9.227 1.879 1 86.94 235 ILE A N 1
ATOM 1826 C CA . ILE A 1 235 ? -13.75 8.148 2.682 1 86.94 235 ILE A CA 1
ATOM 1827 C C . ILE A 1 235 ? -12.75 7.723 3.756 1 86.94 235 ILE A C 1
ATOM 1829 O O . ILE A 1 235 ? -13 6.762 4.492 1 86.94 235 ILE A O 1
ATOM 1833 N N . GLY A 1 236 ? -11.609 8.359 3.787 1 85.25 236 GLY A N 1
ATOM 1834 C CA . GLY A 1 236 ? -10.781 8.266 4.977 1 85.25 236 GLY A CA 1
ATOM 1835 C C . GLY A 1 236 ? -9.625 7.293 4.82 1 85.25 236 GLY A C 1
ATOM 1836 O O . GLY A 1 236 ? -9.047 6.836 5.812 1 85.25 236 GLY A O 1
ATOM 1837 N N . LEU A 1 237 ? -9.18 6.945 3.635 1 91.5 237 LEU A N 1
ATOM 1838 C CA . LEU A 1 237 ? -8.047 6.047 3.457 1 91.5 237 LEU A CA 1
ATOM 1839 C C . LEU A 1 237 ? -6.734 6.758 3.76 1 91.5 237 LEU A C 1
ATOM 1841 O O . LEU A 1 237 ? -6.547 7.914 3.377 1 91.5 237 LEU A O 1
ATOM 1845 N N . PRO A 1 238 ? -5.836 6.027 4.379 1 89.94 238 PRO A N 1
ATOM 1846 C CA . PRO A 1 238 ? -4.488 6.57 4.578 1 89.94 238 PRO A CA 1
ATOM 1847 C C . PRO A 1 238 ? -3.762 6.844 3.262 1 89.94 238 PRO A C 1
ATOM 1849 O O . PRO A 1 238 ? -4.031 6.184 2.254 1 89.94 238 PRO A O 1
ATOM 1852 N N . GLU A 1 239 ? -2.828 7.762 3.297 1 86.31 239 GLU A N 1
ATOM 1853 C CA . GLU A 1 239 ? -2.131 8.234 2.105 1 86.31 239 GLU A CA 1
ATOM 1854 C C . GLU A 1 239 ? -1.427 7.086 1.387 1 86.31 239 GLU A C 1
ATOM 1856 O O . GLU A 1 239 ? -1.442 7.016 0.156 1 86.31 239 GLU A O 1
ATOM 1861 N N . GLU A 1 240 ? -0.828 6.234 2.174 1 86.88 240 GLU A N 1
ATOM 1862 C CA . GLU A 1 240 ? -0.109 5.121 1.56 1 86.88 240 GLU A CA 1
ATOM 1863 C C . GLU A 1 240 ? -1.069 4.164 0.857 1 86.88 240 GLU A C 1
ATOM 1865 O O . GLU A 1 240 ? -0.736 3.598 -0.185 1 86.88 240 GLU A O 1
ATOM 1870 N N . GLN A 1 241 ? -2.229 3.967 1.485 1 91.19 241 GLN A N 1
ATOM 1871 C CA . GLN A 1 241 ? -3.256 3.146 0.853 1 91.19 241 GLN A CA 1
ATOM 1872 C C . GLN A 1 241 ? -3.75 3.785 -0.442 1 91.19 241 GLN A C 1
ATOM 1874 O O . GLN A 1 241 ? -3.969 3.092 -1.438 1 91.19 241 GLN A O 1
ATOM 1879 N N . ILE A 1 242 ? -3.873 5.066 -0.406 1 91.94 242 ILE A N 1
ATOM 1880 C CA . ILE A 1 242 ? -4.316 5.801 -1.587 1 91.94 242 ILE A CA 1
ATOM 1881 C C . ILE A 1 242 ? -3.27 5.684 -2.691 1 91.94 242 ILE A C 1
ATOM 1883 O O . ILE A 1 242 ? -3.605 5.438 -3.852 1 91.94 242 ILE A O 1
ATOM 1887 N N . ALA A 1 243 ? -2.043 5.82 -2.283 1 89.25 243 ALA A N 1
ATOM 1888 C CA . ALA A 1 243 ? -0.959 5.734 -3.26 1 89.25 243 ALA A CA 1
ATOM 1889 C C . ALA A 1 243 ? -0.939 4.371 -3.939 1 89.25 243 ALA A C 1
ATOM 1891 O O . ALA A 1 243 ? -0.725 4.273 -5.148 1 89.25 243 ALA A O 1
ATOM 1892 N N . MET A 1 244 ? -1.18 3.348 -3.176 1 91.38 244 MET A N 1
ATOM 1893 C CA . MET A 1 244 ? -1.217 2.008 -3.754 1 91.38 244 MET A CA 1
ATOM 1894 C C . MET A 1 244 ? -2.377 1.87 -4.734 1 91.38 244 MET A C 1
ATOM 1896 O O . MET A 1 244 ? -2.234 1.246 -5.789 1 91.38 244 MET A O 1
ATOM 1900 N N . SER A 1 245 ? -3.51 2.418 -4.375 1 93.69 245 SER A N 1
ATOM 1901 C CA . SER A 1 245 ? -4.668 2.383 -5.262 1 93.69 245 SER A CA 1
ATOM 1902 C C . SER A 1 245 ? -4.398 3.146 -6.551 1 93.69 245 SER A C 1
ATOM 1904 O O . SER A 1 245 ? -4.809 2.713 -7.633 1 93.69 245 SER A O 1
ATOM 1906 N N . VAL A 1 246 ? -3.689 4.18 -6.457 1 93 246 VAL A N 1
ATOM 1907 C CA . VAL A 1 246 ? -3.35 4.988 -7.625 1 93 246 VAL A CA 1
ATOM 1908 C C . VAL A 1 246 ? -2.385 4.223 -8.523 1 93 246 VAL A C 1
ATOM 1910 O O . VAL A 1 246 ? -2.506 4.262 -9.75 1 93 246 VAL A O 1
ATOM 1913 N N . MET A 1 247 ? -1.488 3.535 -7.887 1 92.19 247 MET A N 1
ATOM 1914 C CA . MET A 1 247 ? -0.578 2.717 -8.68 1 92.19 247 MET A CA 1
ATOM 1915 C C . MET A 1 247 ? -1.342 1.648 -9.453 1 92.19 247 MET A C 1
ATOM 1917 O O . MET A 1 247 ? -1.045 1.39 -10.625 1 92.19 247 MET A O 1
ATOM 1921 N N . THR A 1 248 ? -2.299 1.081 -8.828 1 94.88 248 THR A N 1
ATOM 1922 C CA . THR A 1 248 ? -3.125 0.072 -9.484 1 94.88 248 THR A CA 1
ATOM 1923 C C . THR A 1 248 ? -3.926 0.688 -10.625 1 94.88 248 THR A C 1
ATOM 1925 O O . THR A 1 248 ? -3.975 0.134 -11.727 1 94.88 248 THR A O 1
ATOM 1928 N N . ALA A 1 249 ? -4.488 1.834 -10.367 1 96.88 249 ALA A N 1
ATOM 1929 C CA . ALA A 1 249 ? -5.246 2.531 -11.406 1 96.88 249 ALA A CA 1
ATOM 1930 C C . ALA A 1 249 ? -4.348 2.896 -12.586 1 96.88 249 ALA A C 1
ATOM 1932 O O . ALA A 1 249 ? -4.75 2.76 -13.742 1 96.88 249 ALA A O 1
ATOM 1933 N N . THR A 1 250 ? -3.166 3.309 -12.281 1 96.44 250 THR A N 1
ATOM 1934 C CA . THR A 1 250 ? -2.209 3.666 -13.32 1 96.44 250 THR A CA 1
ATOM 1935 C C . THR A 1 250 ? -1.843 2.445 -14.156 1 96.44 250 THR A C 1
ATOM 1937 O O . THR A 1 250 ? -1.646 2.557 -15.375 1 96.44 250 THR A O 1
ATOM 1940 N N . THR A 1 251 ? -1.802 1.342 -13.5 1 97.44 251 THR A N 1
ATOM 1941 C CA . THR A 1 251 ? -1.565 0.081 -14.195 1 97.44 251 THR A CA 1
ATOM 1942 C C . THR A 1 251 ? -2.639 -0.163 -15.25 1 97.44 251 THR A C 1
ATOM 1944 O O . THR A 1 251 ? -2.328 -0.538 -16.375 1 97.44 251 THR A O 1
ATOM 1947 N N . PHE A 1 252 ? -3.871 0.08 -14.906 1 98.5 252 PHE A N 1
ATOM 1948 C CA . PHE A 1 252 ? -4.973 -0.081 -15.844 1 98.5 252 PHE A CA 1
ATOM 1949 C C . PHE A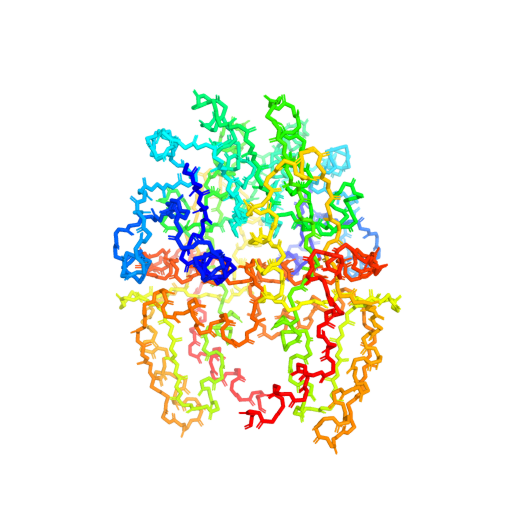 1 252 ? -4.883 0.946 -16.969 1 98.5 252 PHE A C 1
ATOM 1951 O O . PHE A 1 252 ? -4.918 0.588 -18.141 1 98.5 252 PHE A O 1
ATOM 1958 N N . VAL A 1 253 ? -4.66 2.182 -16.656 1 98.56 253 VAL A N 1
ATOM 1959 C CA . VAL A 1 253 ? -4.723 3.311 -17.578 1 98.56 253 VAL A CA 1
ATOM 1960 C C . VAL A 1 253 ? -3.6 3.203 -18.609 1 98.56 253 VAL A C 1
ATOM 1962 O O . VAL A 1 253 ? -3.785 3.559 -19.781 1 98.56 253 VAL A O 1
ATOM 1965 N N . ASN A 1 254 ? -2.51 2.623 -18.172 1 98.25 254 ASN A N 1
ATOM 1966 C CA . ASN A 1 254 ? -1.346 2.506 -19.047 1 98.25 254 ASN A CA 1
ATOM 1967 C C . ASN A 1 254 ? -1.445 1.281 -19.953 1 98.25 254 ASN A C 1
ATOM 1969 O O . ASN A 1 254 ? -0.575 1.055 -20.797 1 98.25 254 ASN A O 1
ATOM 1973 N N . GLY A 1 255 ? -2.426 0.503 -19.734 1 98.62 255 GLY A N 1
ATOM 1974 C CA . GLY A 1 255 ? -2.594 -0.703 -20.531 1 98.62 255 GLY A CA 1
ATOM 1975 C C . GLY A 1 255 ? -1.63 -1.811 -20.141 1 98.62 255 GLY A C 1
ATOM 1976 O O . GLY A 1 255 ? -1.291 -2.66 -20.969 1 98.62 255 GLY A O 1
ATOM 1977 N N . ALA A 1 256 ? -1.186 -1.79 -18.922 1 98.56 256 ALA A N 1
ATOM 1978 C CA . ALA A 1 256 ? -0.155 -2.727 -18.469 1 98.56 256 ALA A CA 1
ATOM 1979 C C . ALA A 1 256 ? -0.706 -4.148 -18.391 1 98.56 256 ALA A C 1
ATOM 1981 O O . ALA A 1 256 ? 0.058 -5.113 -18.312 1 98.56 256 ALA A O 1
ATOM 1982 N N . LEU A 1 257 ? -2.039 -4.254 -18.422 1 98.69 257 LEU A N 1
ATOM 1983 C CA . LEU A 1 257 ? -2.658 -5.574 -18.344 1 98.69 257 LEU A CA 1
ATOM 1984 C C . LEU A 1 257 ? -3.436 -5.887 -19.625 1 98.69 257 LEU A C 1
ATOM 1986 O O . LEU A 1 257 ? -4.199 -6.855 -19.672 1 98.69 257 LEU A O 1
ATOM 1990 N N . ASN A 1 258 ? -3.264 -5.008 -20.609 1 98.75 258 ASN A N 1
ATOM 1991 C CA . ASN A 1 258 ? -4.008 -5.172 -21.859 1 98.75 258 ASN A CA 1
ATOM 1992 C C . ASN A 1 258 ? -3.289 -6.109 -22.812 1 98.75 258 ASN A C 1
ATOM 1994 O O . ASN A 1 258 ? -2.861 -5.688 -23.891 1 98.75 258 ASN A O 1
ATOM 1998 N N . PHE A 1 259 ? -3.25 -7.371 -22.375 1 98.69 259 PHE A N 1
ATOM 1999 C CA . PHE A 1 259 ? -2.574 -8.43 -23.125 1 98.69 259 PHE A CA 1
ATOM 2000 C C . PHE A 1 259 ? -3.303 -9.758 -22.969 1 98.69 259 PHE A C 1
ATOM 2002 O O . PHE A 1 259 ? -3.982 -9.977 -21.953 1 98.69 259 PHE A O 1
ATOM 2009 N N . ALA A 1 260 ? -3.191 -10.609 -23.953 1 98.56 260 ALA A N 1
ATOM 2010 C CA . ALA A 1 260 ? -3.611 -12.008 -23.922 1 98.56 260 ALA A CA 1
ATOM 2011 C C . ALA A 1 260 ? -2.633 -12.898 -24.672 1 98.56 260 ALA A C 1
ATOM 2013 O O . ALA A 1 260 ? -2.475 -12.766 -25.891 1 98.56 260 ALA A O 1
ATOM 2014 N N . PHE A 1 261 ? -1.952 -13.695 -23.953 1 98.62 261 PHE A N 1
ATOM 2015 C CA . PHE A 1 261 ? -0.996 -14.633 -24.531 1 98.62 261 PHE A CA 1
ATOM 2016 C C . PHE A 1 261 ? -1.46 -16.078 -24.312 1 98.62 261 PHE A C 1
ATOM 2018 O O . PHE A 1 261 ? -2.49 -16.312 -23.672 1 98.62 261 PHE A O 1
ATOM 2025 N N . ASP A 1 262 ? -0.745 -17.031 -24.875 1 98.44 262 ASP A N 1
ATOM 2026 C CA . ASP A 1 262 ? -1.213 -18.406 -24.781 1 98.44 262 ASP A CA 1
ATOM 2027 C C . ASP A 1 262 ? -0.237 -19.266 -23.984 1 98.44 262 ASP A C 1
ATOM 2029 O O . ASP A 1 262 ? -0.346 -20.484 -23.969 1 98.44 262 ASP A O 1
ATOM 2033 N N . ASP A 1 263 ? 0.675 -18.594 -23.266 1 98.69 263 ASP A N 1
ATOM 2034 C CA . ASP A 1 263 ? 1.677 -19.344 -22.516 1 98.69 263 ASP A CA 1
ATOM 2035 C C . ASP A 1 263 ? 1.024 -20.203 -21.438 1 98.69 263 ASP A C 1
ATOM 2037 O O . ASP A 1 263 ? 1.362 -21.375 -21.281 1 98.69 263 ASP A O 1
ATOM 2041 N N . MET A 1 264 ? 0.102 -19.609 -20.703 1 98.69 264 MET A N 1
ATOM 2042 C CA . MET A 1 264 ? -0.537 -20.375 -19.641 1 98.69 264 MET A CA 1
ATOM 2043 C C . MET A 1 264 ? -1.332 -21.531 -20.203 1 98.69 264 MET A C 1
ATOM 2045 O O . MET A 1 264 ? -1.313 -22.641 -19.656 1 98.69 264 MET A O 1
ATOM 2049 N N . GLU A 1 265 ? -2.008 -21.281 -21.281 1 98.62 265 GLU A N 1
ATOM 2050 C CA . GLU A 1 265 ? -2.74 -22.344 -21.953 1 98.62 265 GLU A CA 1
ATOM 2051 C C . GLU A 1 265 ? -1.811 -23.5 -22.328 1 98.62 265 GLU A C 1
ATOM 2053 O O . GLU A 1 265 ? -2.135 -24.672 -22.109 1 98.62 265 GLU A O 1
ATOM 2058 N N . LYS A 1 266 ? -0.68 -23.188 -22.875 1 98.31 266 LYS A N 1
ATOM 2059 C CA . LYS A 1 266 ? 0.294 -24.203 -23.281 1 98.31 266 LYS A CA 1
ATOM 2060 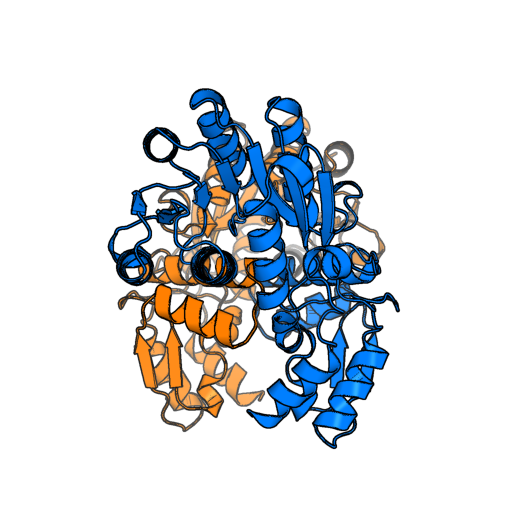C C . LYS A 1 266 ? 0.831 -24.969 -22.078 1 98.31 266 LYS A C 1
ATOM 2062 O O . LYS A 1 266 ? 0.951 -26.188 -22.109 1 98.31 266 LYS A O 1
ATOM 2067 N N . LEU A 1 267 ? 1.111 -24.266 -20.984 1 98.25 267 LEU A N 1
ATOM 2068 C CA . LEU A 1 267 ? 1.65 -24.875 -19.781 1 98.25 267 LEU A CA 1
ATOM 2069 C C . LEU A 1 267 ? 0.611 -25.781 -19.125 1 98.25 267 LEU A C 1
ATOM 2071 O O . LEU A 1 267 ? 0.947 -26.844 -18.609 1 98.25 267 LEU A O 1
ATOM 2075 N N . LEU A 1 268 ? -0.64 -25.359 -19.188 1 98.25 268 LEU A N 1
ATOM 2076 C CA . LEU A 1 268 ? -1.712 -26.109 -18.531 1 98.25 268 LEU A CA 1
ATOM 2077 C C . LEU A 1 268 ? -2.164 -27.281 -19.391 1 98.25 268 LEU A C 1
ATOM 2079 O O . LEU A 1 268 ? -2.689 -28.266 -18.875 1 98.25 268 LEU A O 1
ATOM 2083 N N . GLY A 1 269 ? -2.027 -27.141 -20.688 1 98 269 GLY A N 1
ATOM 2084 C CA . GLY A 1 269 ? -2.562 -28.125 -21.625 1 98 269 GLY A CA 1
ATOM 2085 C C . GLY A 1 269 ? -4.055 -27.984 -21.844 1 98 269 GLY A C 1
ATOM 2086 O O . GLY A 1 269 ? -4.711 -28.922 -22.297 1 98 269 GLY A O 1
ATOM 2087 N N . ARG A 1 270 ? -4.617 -26.859 -21.422 1 98.31 270 ARG A N 1
ATOM 2088 C CA . ARG A 1 270 ? -6.027 -26.516 -21.562 1 98.31 270 ARG A CA 1
ATOM 2089 C C . ARG A 1 270 ? -6.23 -25.016 -21.484 1 98.31 270 ARG A C 1
ATOM 2091 O O . ARG A 1 270 ? -5.363 -24.281 -21 1 98.31 270 ARG A O 1
ATOM 2098 N N . LYS A 1 271 ? -7.414 -24.625 -21.969 1 98 271 LYS A N 1
ATOM 2099 C CA . LYS A 1 271 ? -7.758 -23.219 -21.844 1 98 271 LYS A CA 1
ATOM 2100 C C . LYS A 1 271 ? -7.953 -22.828 -20.375 1 98 271 LYS A C 1
ATOM 2102 O O . LYS A 1 271 ? -8.57 -23.562 -19.609 1 98 271 LYS A O 1
ATOM 2107 N N . PRO A 1 272 ? -7.375 -21.656 -19.984 1 98.5 272 PRO A N 1
ATOM 2108 C CA . PRO A 1 272 ? -7.656 -21.188 -18.625 1 98.5 272 PRO A CA 1
ATOM 2109 C C . PRO A 1 272 ? -9.141 -20.906 -18.391 1 98.5 272 PRO A C 1
ATOM 2111 O O . PRO A 1 272 ? -9.883 -20.656 -19.344 1 98.5 272 PRO A O 1
ATOM 2114 N N . THR A 1 273 ? -9.57 -21.031 -17.141 1 98.19 273 THR A N 1
ATOM 2115 C CA . THR A 1 273 ? -10.945 -20.75 -16.766 1 98.19 273 THR A CA 1
ATOM 2116 C C . THR A 1 273 ? -11.305 -19.297 -17.031 1 98.19 273 THR A C 1
ATOM 2118 O O . THR A 1 273 ? -10.523 -18.391 -16.719 1 98.19 273 THR A O 1
ATOM 2121 N N . GLY A 1 274 ? -12.453 -19.125 -17.594 1 96.94 274 GLY A N 1
ATOM 2122 C CA . GLY A 1 274 ? -12.883 -17.781 -17.938 1 96.94 274 GLY A CA 1
ATOM 2123 C C . GLY A 1 274 ? -13.297 -16.953 -16.734 1 96.94 274 GLY A C 1
ATOM 2124 O O . GLY A 1 274 ? -13.797 -17.5 -15.742 1 96.94 274 GLY A O 1
ATOM 2125 N N . ILE A 1 275 ? -13.141 -15.664 -16.812 1 97.56 275 ILE A N 1
ATOM 2126 C CA . ILE A 1 275 ? -13.391 -14.727 -15.719 1 97.56 275 ILE A CA 1
ATOM 2127 C C . ILE A 1 275 ? -14.867 -14.75 -15.344 1 97.56 275 ILE A C 1
ATOM 2129 O O . ILE A 1 275 ? -15.227 -14.492 -14.195 1 97.56 275 ILE A O 1
ATOM 2133 N N . GLU A 1 276 ? -15.742 -15.086 -16.312 1 97.44 276 GLU A N 1
ATOM 2134 C CA . GLU A 1 276 ? -17.172 -15.148 -16.062 1 97.44 276 GLU A CA 1
ATOM 2135 C C . GLU A 1 276 ? -17.5 -16.172 -14.977 1 97.44 276 GLU A C 1
ATOM 2137 O O . GLU A 1 276 ? -18.422 -15.961 -14.172 1 97.44 276 GLU A O 1
ATOM 2142 N N . THR A 1 277 ? -16.766 -17.234 -15.031 1 97.62 277 THR A N 1
ATOM 2143 C CA . THR A 1 277 ? -16.953 -18.281 -14.031 1 97.62 277 THR A CA 1
ATOM 2144 C C . THR A 1 277 ? -16.703 -17.734 -12.625 1 97.62 277 THR A C 1
ATOM 2146 O O . THR A 1 277 ? -17.484 -18 -11.711 1 97.62 277 THR A O 1
ATOM 2149 N N . PHE A 1 278 ? -15.688 -16.938 -12.453 1 97.31 278 PHE A N 1
ATOM 2150 C CA . PHE A 1 278 ? -15.367 -16.359 -11.156 1 97.31 278 PHE A CA 1
ATOM 2151 C C . PHE A 1 278 ? -16.5 -15.445 -10.688 1 97.31 278 PHE A C 1
ATOM 2153 O O . PHE A 1 278 ? -16.922 -15.523 -9.539 1 97.31 278 PHE A O 1
ATOM 2160 N N . ILE A 1 279 ? -16.922 -14.523 -11.57 1 97.88 279 ILE A N 1
ATOM 2161 C CA . ILE A 1 279 ? -17.938 -13.531 -11.227 1 97.88 279 ILE A CA 1
ATOM 2162 C C . ILE A 1 279 ? -19.219 -14.227 -10.781 1 97.88 279 ILE A C 1
ATOM 2164 O O . ILE A 1 279 ? -19.781 -13.883 -9.742 1 97.88 279 ILE A O 1
ATOM 2168 N N . GLU A 1 280 ? -19.609 -15.281 -11.492 1 97.19 280 GLU A N 1
ATOM 2169 C CA . GLU A 1 280 ? -20.812 -16.031 -11.156 1 97.19 280 GLU A CA 1
ATOM 2170 C C . GLU A 1 280 ? -20.672 -16.719 -9.797 1 97.19 280 GLU A C 1
ATOM 2172 O O . GLU A 1 280 ? -21.578 -16.625 -8.961 1 97.19 280 GLU A O 1
ATOM 2177 N N . GLU A 1 281 ? -19.531 -17.344 -9.609 1 95.81 281 GLU A N 1
ATOM 2178 C CA . GLU A 1 281 ? -19.312 -18.062 -8.352 1 95.81 281 GLU A CA 1
ATOM 2179 C C . GLU A 1 281 ? -19.25 -17.094 -7.172 1 95.81 281 GLU A C 1
ATOM 2181 O O . GLU A 1 281 ? -19.797 -17.375 -6.105 1 95.81 281 GLU A O 1
ATOM 2186 N N . PHE A 1 282 ? -18.562 -15.977 -7.34 1 94.12 282 PHE A N 1
ATOM 2187 C CA . PHE A 1 282 ? -18.422 -14.992 -6.27 1 94.12 282 PHE A CA 1
ATOM 2188 C C . PHE A 1 282 ? -19.781 -14.445 -5.852 1 94.12 282 PHE A C 1
ATOM 2190 O O . PHE A 1 282 ? -20.078 -14.367 -4.66 1 94.12 282 PHE A O 1
ATOM 2197 N N . ILE A 1 283 ? -20.625 -14.102 -6.781 1 94.94 283 ILE A N 1
ATOM 2198 C CA . ILE A 1 283 ? -21.938 -13.5 -6.516 1 94.94 283 ILE A CA 1
ATOM 2199 C C . ILE A 1 283 ? -22.859 -14.539 -5.898 1 94.94 283 ILE A C 1
ATOM 2201 O O . ILE A 1 283 ? -23.656 -14.227 -5.008 1 94.94 283 ILE A O 1
ATOM 2205 N N . SER A 1 284 ? -22.719 -15.82 -6.32 1 93.31 284 SER A N 1
ATOM 2206 C CA . SER A 1 284 ? -23.578 -16.891 -5.82 1 93.31 284 SER A CA 1
ATOM 2207 C C . SER A 1 284 ? -23.281 -17.203 -4.359 1 93.31 284 SER A C 1
ATOM 2209 O O . SER A 1 284 ? -24.125 -17.719 -3.641 1 93.31 284 SER A O 1
ATOM 2211 N N . GLN A 1 285 ? -22.062 -16.938 -3.893 1 87.44 285 GLN A N 1
ATOM 2212 C CA . GLN A 1 285 ? -21.641 -17.234 -2.525 1 87.44 285 GLN A CA 1
ATOM 2213 C C . GLN A 1 285 ? -22.016 -16.109 -1.574 1 87.44 285 GLN A C 1
ATOM 2215 O O . GLN A 1 285 ? -21.906 -16.234 -0.355 1 87.44 285 GLN A O 1
ATOM 2220 N N . GLN A 1 286 ? -22.422 -14.938 -2.115 1 78.88 286 GLN A N 1
ATOM 2221 C CA . GLN A 1 286 ? -22.844 -13.82 -1.277 1 78.88 286 GLN A CA 1
ATOM 2222 C C . GLN A 1 286 ? -24.297 -13.961 -0.863 1 78.88 286 GLN A C 1
ATOM 2224 O O . GLN A 1 286 ? -24.656 -13.641 0.272 1 78.88 286 GLN A O 1
ATOM 2229 N N . MET B 1 1 ? 10.734 33.969 1.399 1 97 1 MET B N 1
ATOM 2230 C CA . MET B 1 1 ? 9.672 33.188 0.777 1 97 1 MET B CA 1
ATOM 2231 C C . MET B 1 1 ? 9.664 31.75 1.311 1 97 1 MET B C 1
ATOM 2233 O O . MET B 1 1 ? 10.727 31.172 1.575 1 97 1 MET B O 1
ATOM 2237 N N . ILE B 1 2 ? 8.516 31.219 1.539 1 98.44 2 ILE B N 1
ATOM 2238 C CA . ILE B 1 2 ? 8.375 29.844 2.035 1 98.44 2 ILE B CA 1
ATOM 2239 C C . ILE B 1 2 ? 7.875 28.938 0.913 1 98.44 2 ILE B C 1
ATOM 2241 O O . ILE B 1 2 ? 6.832 29.203 0.309 1 98.44 2 ILE B O 1
ATOM 2245 N N . LEU B 1 3 ? 8.648 27.875 0.631 1 98.81 3 LEU B N 1
ATOM 2246 C CA . LEU B 1 3 ? 8.195 26.859 -0.31 1 98.81 3 LEU B CA 1
ATOM 2247 C C . LEU B 1 3 ? 7.551 25.688 0.425 1 98.81 3 LEU B C 1
ATOM 2249 O O . LEU B 1 3 ? 8.172 25.078 1.298 1 98.81 3 LEU B O 1
ATOM 2253 N N . ILE B 1 4 ? 6.34 25.438 0.085 1 98.69 4 ILE B N 1
ATOM 2254 C CA . ILE B 1 4 ? 5.621 24.312 0.658 1 98.69 4 ILE B CA 1
ATOM 2255 C C . ILE B 1 4 ? 5.457 23.219 -0.396 1 98.69 4 ILE B C 1
ATOM 2257 O O . ILE B 1 4 ? 4.863 23.453 -1.451 1 98.69 4 ILE B O 1
ATOM 2261 N N . THR B 1 5 ? 6.008 22.016 -0.098 1 97.5 5 THR B N 1
ATOM 2262 C CA . THR B 1 5 ? 5.828 20.875 -0.995 1 97.5 5 THR B CA 1
ATOM 2263 C C . THR B 1 5 ? 4.516 20.172 -0.7 1 97.5 5 THR B C 1
ATOM 2265 O O . THR B 1 5 ? 3.896 20.391 0.343 1 97.5 5 THR B O 1
ATOM 2268 N N . GLY B 1 6 ? 4.074 19.375 -1.693 1 93.81 6 GLY B N 1
ATOM 2269 C CA . GLY B 1 6 ? 2.752 18.797 -1.504 1 93.81 6 GLY B CA 1
ATOM 2270 C C . GLY B 1 6 ? 1.666 19.844 -1.331 1 93.81 6 GLY B C 1
ATOM 2271 O O . GLY B 1 6 ? 0.711 19.625 -0.581 1 93.81 6 GLY B O 1
ATOM 2272 N N . ALA B 1 7 ? 1.815 20.906 -2.041 1 95.88 7 ALA B N 1
ATOM 2273 C CA . ALA B 1 7 ? 1.05 22.109 -1.754 1 95.88 7 ALA B CA 1
ATOM 2274 C C . ALA B 1 7 ? -0.42 21.938 -2.121 1 95.88 7 ALA B C 1
ATOM 2276 O O . ALA B 1 7 ? -1.297 22.562 -1.529 1 95.88 7 ALA B O 1
ATOM 2277 N N . ASN B 1 8 ? -0.652 21.109 -3.047 1 91.62 8 ASN B N 1
ATOM 2278 C CA . ASN B 1 8 ? -2.041 20.938 -3.455 1 91.62 8 ASN B CA 1
ATOM 2279 C C . ASN B 1 8 ? -2.684 19.734 -2.752 1 91.62 8 ASN B C 1
ATOM 2281 O O . ASN B 1 8 ? -3.826 19.375 -3.049 1 91.62 8 ASN B O 1
ATOM 2285 N N . GLY B 1 9 ? -1.964 19.109 -1.889 1 90.69 9 GLY B N 1
ATOM 2286 C CA . GLY B 1 9 ? -2.545 18.078 -1.049 1 90.69 9 GLY B CA 1
ATOM 2287 C C . GLY B 1 9 ? -3.346 18.625 0.114 1 90.69 9 GLY B C 1
ATOM 2288 O O . GLY B 1 9 ? -3.348 19.844 0.353 1 90.69 9 GLY B O 1
ATOM 2289 N N . HIS B 1 10 ? -3.943 17.812 0.881 1 89.69 10 HIS B N 1
ATOM 2290 C CA . HIS B 1 10 ? -4.855 18.219 1.938 1 89.69 10 HIS B CA 1
ATOM 2291 C C . HIS B 1 10 ? -4.109 18.906 3.074 1 89.69 10 HIS B C 1
ATOM 2293 O O . HIS B 1 10 ? -4.477 20.016 3.488 1 89.69 10 HIS B O 1
ATOM 2299 N N . LEU B 1 11 ? -3.045 18.234 3.516 1 95.06 11 LEU B N 1
ATOM 2300 C CA . LEU B 1 11 ? -2.285 18.844 4.602 1 95.06 11 LEU B CA 1
ATOM 2301 C C . LEU B 1 11 ? -1.634 20.141 4.145 1 95.06 11 LEU B C 1
ATOM 2303 O O . LEU B 1 11 ? -1.748 21.172 4.816 1 95.06 11 LEU B O 1
ATOM 2307 N N . GLY B 1 12 ? -0.968 20.109 2.967 1 96.5 12 GLY B N 1
ATOM 2308 C CA . GLY B 1 12 ? -0.271 21.266 2.447 1 96.5 12 GLY B CA 1
ATOM 2309 C C . GLY B 1 12 ? -1.19 22.453 2.182 1 96.5 12 GLY B C 1
ATOM 2310 O O . GLY B 1 12 ? -0.896 23.578 2.586 1 96.5 12 GLY B O 1
ATOM 2311 N N . SER B 1 13 ? -2.305 22.203 1.544 1 96 13 SER B N 1
ATOM 2312 C CA . SER B 1 13 ? -3.227 23.281 1.21 1 96 13 SER B CA 1
ATOM 2313 C C . SER B 1 13 ? -3.846 23.891 2.465 1 96 13 SER B C 1
ATOM 2315 O O . SER B 1 13 ? -4.055 25.094 2.539 1 96 13 SER B O 1
ATOM 2317 N N . GLN B 1 14 ? -4.129 23.031 3.494 1 96.75 14 GLN B N 1
ATOM 2318 C CA . GLN B 1 14 ? -4.68 23.531 4.75 1 96.75 14 GLN B CA 1
ATOM 2319 C C . GLN B 1 14 ? -3.658 24.391 5.5 1 96.75 14 GLN B C 1
ATOM 2321 O O . GLN B 1 14 ? -4.004 25.422 6.074 1 96.75 14 GLN B O 1
ATOM 2326 N N . ALA B 1 15 ? -2.43 23.953 5.496 1 98.25 15 ALA B N 1
ATOM 2327 C CA . ALA B 1 15 ? -1.376 24.734 6.129 1 98.25 15 ALA B CA 1
ATOM 2328 C C . ALA B 1 15 ? -1.225 26.094 5.445 1 98.25 15 ALA B C 1
ATOM 2330 O O . ALA B 1 15 ? -1.08 27.125 6.117 1 98.25 15 ALA B O 1
ATOM 2331 N N . ILE B 1 16 ? -1.275 26.109 4.109 1 98.12 16 ILE B N 1
ATOM 2332 C CA . ILE B 1 16 ? -1.166 27.344 3.33 1 98.12 16 ILE B CA 1
ATOM 2333 C C . ILE B 1 16 ? -2.326 28.266 3.67 1 98.12 16 ILE B C 1
ATOM 2335 O O . ILE B 1 16 ? -2.125 29.469 3.9 1 98.12 16 ILE B O 1
ATOM 2339 N N . ASP B 1 17 ? -3.535 27.719 3.758 1 97.75 17 ASP B N 1
ATOM 2340 C CA . ASP B 1 17 ? -4.711 28.516 4.082 1 97.75 17 ASP B CA 1
ATOM 2341 C C . ASP B 1 17 ? -4.551 29.203 5.438 1 97.75 17 ASP B C 1
ATOM 2343 O O . ASP B 1 17 ? -4.777 30.406 5.555 1 97.75 17 ASP B O 1
ATOM 2347 N N . VAL B 1 18 ? -4.129 28.438 6.395 1 97.94 18 VAL B N 1
ATOM 2348 C CA . VAL B 1 18 ? -3.965 28.984 7.742 1 97.94 18 VAL B CA 1
ATOM 2349 C C . VAL B 1 18 ? -2.859 30.031 7.746 1 97.94 18 VAL B C 1
ATOM 2351 O O . VAL B 1 18 ? -3 31.078 8.375 1 97.94 18 VAL B O 1
ATOM 2354 N N . LEU B 1 19 ? -1.764 29.766 7.098 1 97.25 19 LEU B N 1
ATOM 2355 C CA . LEU B 1 19 ? -0.633 30.688 7.035 1 97.25 19 LEU B CA 1
ATOM 2356 C C . LEU B 1 19 ? -1.045 32 6.406 1 97.25 19 LEU B C 1
ATOM 2358 O O . LEU B 1 19 ? -0.729 33.062 6.934 1 97.25 19 LEU B O 1
ATOM 2362 N N . LEU B 1 20 ? -1.791 31.953 5.281 1 96.94 20 LEU B N 1
ATOM 2363 C CA . LEU B 1 20 ? -2.217 33.156 4.562 1 96.94 20 LEU B CA 1
ATOM 2364 C C . LEU B 1 20 ? -3.227 33.938 5.379 1 96.94 20 LEU B C 1
ATOM 2366 O O . LEU B 1 20 ? -3.211 35.188 5.363 1 96.94 20 LEU B O 1
ATOM 2370 N N . GLU B 1 21 ? -4.066 33.219 6.031 1 96.69 21 GLU B N 1
ATOM 2371 C CA . GLU B 1 21 ? -5.082 33.875 6.852 1 96.69 21 GLU B CA 1
ATOM 2372 C C . GLU B 1 21 ? -4.449 34.688 7.98 1 96.69 21 GLU B C 1
ATOM 2374 O O . GLU B 1 21 ? -4.906 35.781 8.305 1 96.69 21 GLU B O 1
ATOM 2379 N N . ASN B 1 22 ? -3.373 34.219 8.523 1 94.88 22 ASN B N 1
ATOM 2380 C CA . ASN B 1 22 ? -2.789 34.812 9.719 1 94.88 22 ASN B CA 1
ATOM 2381 C C . ASN B 1 22 ? -1.57 35.688 9.375 1 94.88 22 ASN B C 1
ATOM 2383 O O . ASN B 1 22 ? -1.108 36.469 10.203 1 94.88 22 ASN B O 1
ATOM 2387 N N . ASN B 1 23 ? -1.062 35.5 8.164 1 94.38 23 ASN B N 1
A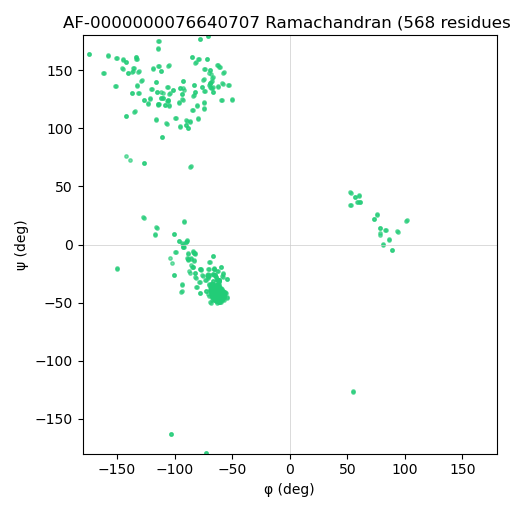TOM 2388 C CA . ASN B 1 23 ? 0.112 36.219 7.688 1 94.38 23 ASN B CA 1
ATOM 2389 C C . ASN B 1 23 ? -0.039 36.656 6.227 1 94.38 23 ASN B C 1
ATOM 2391 O O . ASN B 1 23 ? 0.696 36.188 5.363 1 94.38 23 ASN B O 1
ATOM 2395 N N . PRO B 1 24 ? -0.856 37.625 5.992 1 88.94 24 PRO B N 1
ATOM 2396 C CA . PRO B 1 24 ? -1.211 37.969 4.613 1 88.94 24 PRO B CA 1
ATOM 2397 C C . PRO B 1 24 ? -0.022 38.5 3.809 1 88.94 24 PRO B C 1
ATOM 2399 O O . PRO B 1 24 ? -0.028 38.438 2.576 1 88.94 24 PRO B O 1
ATOM 2402 N N . ASP B 1 25 ? 0.994 38.969 4.52 1 91.69 25 ASP B N 1
ATOM 2403 C CA . ASP B 1 25 ? 2.129 39.562 3.816 1 91.69 25 ASP B CA 1
ATOM 2404 C C . ASP B 1 25 ? 3.211 38.5 3.547 1 91.69 25 ASP B C 1
ATOM 2406 O O . ASP B 1 25 ? 4.203 38.781 2.873 1 91.69 25 ASP B O 1
ATOM 2410 N N . LYS B 1 26 ? 2.971 37.312 4.008 1 93.38 26 LYS B N 1
ATOM 2411 C CA . LYS B 1 26 ? 3.973 36.281 3.818 1 93.38 26 LYS B CA 1
ATOM 2412 C C . LYS B 1 26 ? 4 35.781 2.371 1 93.38 26 LYS B C 1
ATOM 2414 O O . LYS B 1 26 ? 2.949 35.562 1.771 1 93.38 26 LYS B O 1
ATOM 2419 N N . GLU B 1 27 ? 5.184 35.719 1.848 1 96.62 27 GLU B N 1
ATOM 2420 C CA . GLU B 1 27 ? 5.355 35.188 0.497 1 96.62 27 GLU B CA 1
ATOM 2421 C C . GLU B 1 27 ? 5.441 33.656 0.503 1 96.62 27 GLU B C 1
ATOM 2423 O O . GLU B 1 27 ? 6.391 33.094 1.043 1 96.62 27 GLU B O 1
ATOM 2428 N N . ILE B 1 28 ? 4.469 33.062 -0.125 1 98.12 28 ILE B N 1
ATOM 2429 C CA . ILE B 1 28 ? 4.371 31.609 -0.128 1 98.12 28 ILE B CA 1
ATOM 2430 C C . ILE B 1 28 ? 4.434 31.078 -1.562 1 98.12 28 ILE B C 1
ATOM 2432 O O . ILE B 1 28 ? 3.811 31.656 -2.463 1 98.12 28 ILE B O 1
ATOM 2436 N N . ALA B 1 29 ? 5.223 30.062 -1.773 1 98.56 29 ALA B N 1
ATOM 2437 C CA . ALA B 1 29 ? 5.246 29.297 -3.012 1 98.56 29 ALA B CA 1
ATOM 2438 C C . ALA B 1 29 ? 4.824 27.844 -2.764 1 98.56 29 ALA B C 1
ATOM 2440 O O . ALA B 1 29 ? 5.129 27.281 -1.715 1 98.56 29 ALA B O 1
ATOM 2441 N N . GLY B 1 30 ? 4.047 27.312 -3.684 1 98.5 30 GLY B N 1
ATOM 2442 C CA . GLY B 1 30 ? 3.656 25.906 -3.633 1 98.5 30 GLY B CA 1
ATOM 2443 C C . GLY B 1 30 ? 4.301 25.062 -4.719 1 98.5 30 GLY B C 1
ATOM 2444 O O . GLY B 1 30 ? 4.23 25.422 -5.902 1 98.5 30 GLY B O 1
ATOM 2445 N N . LEU B 1 31 ? 4.945 24 -4.324 1 98.19 31 LEU B N 1
ATOM 2446 C CA . LEU B 1 31 ? 5.492 23.062 -5.293 1 98.19 31 LEU B CA 1
ATOM 2447 C C . LEU B 1 31 ? 4.402 22.125 -5.805 1 98.19 31 LEU B C 1
ATOM 2449 O O . LEU B 1 31 ? 3.762 21.422 -5.02 1 98.19 31 LEU B O 1
ATOM 2453 N N . VAL B 1 32 ? 4.176 22.156 -7.102 1 96.12 32 VAL B N 1
ATOM 2454 C CA . VAL B 1 32 ? 3.195 21.281 -7.75 1 96.12 32 VAL B CA 1
ATOM 2455 C C . VAL B 1 32 ? 3.812 20.656 -8.992 1 96.12 32 VAL B C 1
ATOM 2457 O O . VAL B 1 32 ? 4.805 21.156 -9.531 1 96.12 32 VAL B O 1
ATOM 2460 N N . ARG B 1 33 ? 3.238 19.547 -9.461 1 91.25 33 ARG B N 1
ATOM 2461 C CA . ARG B 1 33 ? 3.805 18.797 -10.578 1 91.25 33 ARG B CA 1
ATOM 2462 C C . ARG B 1 33 ? 3.41 19.422 -11.914 1 91.25 33 ARG B C 1
ATOM 2464 O O . ARG B 1 33 ? 4.066 19.203 -12.93 1 91.25 33 ARG B O 1
ATOM 2471 N N . SER B 1 34 ? 2.25 20.156 -11.859 1 92.25 34 SER B N 1
ATOM 2472 C CA . SER B 1 34 ? 1.795 20.891 -13.039 1 92.25 34 SER B CA 1
ATOM 2473 C C . SER B 1 34 ? 1.003 22.141 -12.648 1 92.25 34 SER B C 1
ATOM 2475 O O . SER B 1 34 ? 0.47 22.219 -11.539 1 92.25 34 SER B O 1
ATOM 2477 N N . ALA B 1 35 ? 0.938 22.984 -13.602 1 93.25 35 ALA B N 1
ATOM 2478 C CA . ALA B 1 35 ? 0.202 24.219 -13.352 1 93.25 35 ALA B CA 1
ATOM 2479 C C . ALA B 1 35 ? -1.274 23.938 -13.094 1 93.25 35 ALA B C 1
ATOM 2481 O O . ALA B 1 35 ? -1.903 24.594 -12.266 1 93.25 35 ALA B O 1
ATOM 2482 N N . GLU B 1 36 ? -1.81 23 -13.734 1 91.69 36 GLU B N 1
ATOM 2483 C CA . GLU B 1 36 ? -3.215 22.625 -13.586 1 91.69 36 GLU B CA 1
ATOM 2484 C C . GLU B 1 36 ? -3.516 22.172 -12.156 1 91.69 36 GLU B C 1
ATOM 2486 O O . GLU B 1 36 ? -4.547 22.547 -11.594 1 91.69 36 GLU B O 1
ATOM 2491 N N . LYS B 1 37 ? -2.625 21.578 -11.555 1 89.06 37 LYS B N 1
ATOM 2492 C CA . LYS B 1 37 ? -2.811 21.047 -10.211 1 89.06 37 LYS B CA 1
ATOM 2493 C C . LYS B 1 37 ? -2.729 22.156 -9.172 1 89.06 37 LYS B C 1
ATOM 2495 O O . LYS B 1 37 ? -3.203 22 -8.039 1 89.06 37 LYS B O 1
ATOM 2500 N N . GLY B 1 38 ? -2.098 23.25 -9.547 1 94.19 38 GLY B N 1
ATOM 2501 C CA . GLY B 1 38 ? -1.925 24.344 -8.609 1 94.19 38 GLY B CA 1
ATOM 2502 C C . GLY B 1 38 ? -2.916 25.469 -8.828 1 94.19 38 GLY B C 1
ATOM 2503 O O . GLY B 1 38 ? -2.795 26.547 -8.227 1 94.19 38 GLY B O 1
ATOM 2504 N N . ALA B 1 39 ? -3.875 25.281 -9.641 1 94.19 39 ALA B N 1
ATOM 2505 C CA . ALA B 1 39 ? -4.77 26.359 -10.062 1 94.19 39 ALA B CA 1
ATOM 2506 C C . ALA B 1 39 ? -5.441 27 -8.852 1 94.19 39 ALA B C 1
ATOM 2508 O O . ALA B 1 39 ? -5.508 28.234 -8.758 1 94.19 39 ALA B O 1
ATOM 2509 N N . GLU B 1 40 ? -5.887 26.234 -7.934 1 94.19 40 GLU B N 1
ATOM 2510 C CA . GLU B 1 40 ? -6.559 26.75 -6.746 1 94.19 40 GLU B CA 1
ATOM 2511 C C . GLU B 1 40 ? -5.598 27.547 -5.871 1 94.19 40 GLU B C 1
ATOM 2513 O O . GLU B 1 40 ? -5.984 28.547 -5.258 1 94.19 40 GLU B O 1
ATOM 2518 N N . LEU B 1 41 ? -4.395 27.125 -5.844 1 96.81 41 LEU B N 1
ATOM 2519 C CA . LEU B 1 41 ? -3.373 27.828 -5.074 1 96.81 41 LEU B CA 1
ATOM 2520 C C . LEU B 1 41 ? -3.076 29.203 -5.684 1 96.81 41 LEU B C 1
ATOM 2522 O O . LEU B 1 41 ? -2.943 30.188 -4.961 1 96.81 41 LEU B O 1
ATOM 2526 N N . LYS B 1 42 ? -2.967 29.172 -6.953 1 96.19 42 LYS B N 1
ATOM 2527 C CA . LYS B 1 42 ? -2.713 30.422 -7.668 1 96.19 42 LYS B CA 1
ATOM 2528 C C . LYS B 1 42 ? -3.811 31.453 -7.391 1 96.19 42 LYS B C 1
ATOM 2530 O O . LYS B 1 42 ? -3.531 32.625 -7.215 1 96.19 42 LYS B O 1
ATOM 2535 N N . GLU B 1 43 ? -4.992 31 -7.344 1 96.12 43 GLU B N 1
ATOM 2536 C CA . GLU B 1 43 ? -6.133 31.875 -7.078 1 96.12 43 GLU B CA 1
ATOM 2537 C C . GLU B 1 43 ? -6.043 32.5 -5.688 1 96.12 43 GLU B C 1
ATOM 2539 O O . GLU B 1 43 ? -6.582 33.594 -5.449 1 96.12 43 GLU B O 1
ATOM 2544 N N . LYS B 1 44 ? -5.312 31.875 -4.82 1 95.56 44 LYS B N 1
ATOM 2545 C CA . LYS B 1 44 ? -5.168 32.344 -3.451 1 95.56 44 LYS B CA 1
ATOM 2546 C C . LYS B 1 44 ? -3.945 33.25 -3.311 1 95.56 44 LYS B C 1
ATOM 2548 O O . LYS B 1 44 ? -3.615 33.688 -2.209 1 95.56 44 LYS B O 1
ATOM 2553 N N . GLY B 1 45 ? -3.238 33.406 -4.41 1 95.44 45 GLY B N 1
ATOM 2554 C CA . GLY B 1 45 ? -2.078 34.281 -4.383 1 95.44 45 GLY B CA 1
ATOM 2555 C C . GLY B 1 45 ? -0.782 33.562 -4.102 1 95.44 45 GLY B C 1
ATOM 2556 O O . GLY B 1 45 ? 0.255 34.188 -3.873 1 95.44 45 GLY B O 1
ATOM 2557 N N . VAL B 1 46 ? -0.787 32.281 -4.137 1 97.69 46 VAL B N 1
ATOM 2558 C CA . VAL B 1 46 ? 0.401 31.453 -3.91 1 97.69 46 VAL B CA 1
ATOM 2559 C C . VAL B 1 46 ? 1.197 31.328 -5.207 1 97.69 46 VAL B C 1
ATOM 2561 O O . VAL B 1 46 ? 0.633 31.031 -6.266 1 97.69 46 VAL B O 1
ATOM 2564 N N . GLU B 1 47 ? 2.455 31.625 -5.172 1 98.06 47 GLU B N 1
ATOM 2565 C CA . GLU B 1 47 ? 3.307 31.406 -6.336 1 98.06 47 GLU B CA 1
ATOM 2566 C C . GLU B 1 47 ? 3.496 29.922 -6.613 1 98.06 47 GLU B C 1
ATOM 2568 O O . GLU B 1 47 ? 3.707 29.125 -5.688 1 98.06 47 GLU B O 1
ATOM 2573 N N . LEU B 1 48 ? 3.365 29.594 -7.887 1 98.12 48 LEU B N 1
ATOM 2574 C CA . LEU B 1 48 ? 3.535 28.188 -8.227 1 98.12 48 LEU B CA 1
ATOM 2575 C C . LEU B 1 48 ? 4.977 27.906 -8.641 1 98.12 48 LEU B C 1
ATOM 2577 O O . LEU B 1 48 ? 5.574 28.672 -9.406 1 98.12 48 LEU B O 1
ATOM 2581 N N . ARG B 1 49 ? 5.539 26.922 -8.062 1 98.38 49 ARG B N 1
ATOM 2582 C CA . ARG B 1 49 ? 6.797 26.312 -8.484 1 98.38 49 ARG B CA 1
ATOM 2583 C C . ARG B 1 49 ? 6.574 24.906 -9.023 1 98.38 49 ARG B C 1
ATOM 2585 O O . ARG B 1 49 ? 5.957 24.078 -8.352 1 98.38 49 ARG B O 1
ATOM 2592 N N . ILE B 1 50 ? 7.07 24.656 -10.266 1 97.69 50 ILE B N 1
ATOM 2593 C CA . ILE B 1 50 ? 6.84 23.359 -10.898 1 97.69 50 ILE B CA 1
ATOM 2594 C C . ILE B 1 50 ? 8.016 22.438 -10.617 1 97.69 50 ILE B C 1
ATOM 2596 O O . ILE B 1 50 ? 9.172 22.797 -10.844 1 97.69 50 ILE B O 1
ATOM 2600 N N . GLY B 1 51 ? 7.684 21.234 -10.039 1 96.5 51 GLY B N 1
ATOM 2601 C CA . GLY B 1 51 ? 8.734 20.281 -9.75 1 96.5 51 GLY B CA 1
ATOM 2602 C C . GLY B 1 51 ? 8.203 18.953 -9.242 1 96.5 51 GLY B C 1
ATOM 2603 O O . GLY B 1 51 ? 7.027 18.844 -8.883 1 96.5 51 GLY B O 1
ATOM 2604 N N . ASP B 1 52 ? 9.055 17.984 -9.289 1 93.88 52 ASP B N 1
ATOM 2605 C CA . ASP B 1 52 ? 8.797 16.625 -8.828 1 93.88 52 ASP B CA 1
ATOM 2606 C C . ASP B 1 52 ? 9.938 16.109 -7.953 1 93.88 52 ASP B C 1
ATOM 2608 O O . ASP B 1 52 ? 11.109 16.281 -8.289 1 93.88 52 ASP B O 1
ATOM 2612 N N . TYR B 1 53 ? 9.516 15.453 -6.848 1 93.94 53 TYR B N 1
ATOM 2613 C CA . TYR B 1 53 ? 10.508 14.977 -5.891 1 93.94 53 TYR B CA 1
ATOM 2614 C C . TYR B 1 53 ? 11.547 14.102 -6.582 1 93.94 53 TYR B C 1
ATOM 2616 O O . TYR B 1 53 ? 12.695 14.016 -6.133 1 93.94 53 TYR B O 1
ATOM 2624 N N . SER B 1 54 ? 11.094 13.422 -7.66 1 91.19 54 SER B N 1
ATOM 2625 C CA . SER B 1 54 ? 11.977 12.453 -8.312 1 91.19 54 SER B CA 1
ATOM 2626 C C . SER B 1 54 ? 12.828 13.117 -9.391 1 91.19 54 SER B C 1
ATOM 2628 O O . SER B 1 54 ? 13.68 12.469 -10 1 91.19 54 SER B O 1
ATOM 2630 N N . ASP B 1 55 ? 12.562 14.375 -9.695 1 95.19 55 ASP B N 1
ATOM 2631 C CA . ASP B 1 55 ? 13.281 15.141 -10.703 1 95.19 55 ASP B CA 1
ATOM 2632 C C . ASP B 1 55 ? 14.125 16.25 -10.062 1 95.19 55 ASP B C 1
ATOM 2634 O O . ASP B 1 55 ? 13.68 17.391 -9.961 1 95.19 55 ASP B O 1
ATOM 2638 N N . TYR B 1 56 ? 15.367 15.914 -9.797 1 97.06 56 TYR B N 1
ATOM 2639 C CA . TYR B 1 56 ? 16.234 16.812 -9.039 1 97.06 56 TYR B CA 1
ATOM 2640 C C . TYR B 1 56 ? 16.359 18.156 -9.734 1 97.06 56 TYR B C 1
ATOM 2642 O O . TYR B 1 56 ? 16.203 19.203 -9.102 1 97.06 56 TYR B O 1
ATOM 2650 N N . PRO B 1 57 ? 16.547 18.234 -11.047 1 98 57 PRO B N 1
ATOM 2651 C CA . PRO B 1 57 ? 16.672 19.547 -11.703 1 98 57 PRO B CA 1
ATOM 2652 C C . PRO B 1 57 ? 15.438 20.422 -11.492 1 98 57 PRO B C 1
ATOM 2654 O O . PRO B 1 57 ? 15.57 21.641 -11.305 1 98 57 PRO B O 1
ATOM 2657 N N . SER B 1 58 ? 14.273 19.797 -11.523 1 98.12 58 SER B N 1
ATOM 2658 C CA . SER B 1 58 ? 13.062 20.594 -11.344 1 98.12 58 SER B CA 1
ATOM 2659 C C . SER B 1 58 ? 12.969 21.141 -9.922 1 98.12 58 SER B C 1
ATOM 2661 O O . SER B 1 58 ? 12.492 22.25 -9.711 1 98.12 58 SER B O 1
ATOM 2663 N N . ILE B 1 59 ? 13.453 20.391 -8.945 1 98.25 59 ILE B N 1
ATOM 2664 C CA . ILE B 1 59 ? 13.43 20.844 -7.555 1 98.25 59 ILE B CA 1
ATOM 2665 C C . ILE B 1 59 ? 14.461 21.938 -7.344 1 98.25 59 ILE B C 1
ATOM 2667 O O . ILE B 1 59 ? 14.203 22.922 -6.637 1 98.25 59 ILE B O 1
ATOM 2671 N N . GLN B 1 60 ? 15.617 21.781 -7.961 1 98.12 60 GLN B N 1
ATOM 2672 C CA . GLN B 1 60 ? 16.656 22.812 -7.883 1 98.12 60 GLN B CA 1
ATOM 2673 C C . GLN B 1 60 ? 16.141 24.156 -8.383 1 98.12 60 GLN B C 1
ATOM 2675 O O . GLN B 1 60 ? 16.344 25.188 -7.742 1 98.12 60 GLN B O 1
ATOM 2680 N N . LYS B 1 61 ? 15.516 24.078 -9.508 1 98.38 61 LYS B N 1
ATOM 2681 C CA . LYS B 1 61 ? 14.938 25.297 -10.078 1 98.38 61 LYS B CA 1
ATOM 2682 C C . LYS B 1 61 ? 13.875 25.891 -9.156 1 98.38 61 LYS B C 1
ATOM 2684 O O . LYS B 1 61 ? 13.844 27.109 -8.938 1 98.38 61 LYS B O 1
ATOM 2689 N N . ALA B 1 62 ? 13.023 25.047 -8.594 1 98.38 62 ALA B N 1
ATOM 2690 C CA . ALA B 1 62 ? 11.93 25.469 -7.727 1 98.38 62 ALA B CA 1
ATOM 2691 C C . ALA B 1 62 ? 12.461 26.078 -6.434 1 98.38 62 ALA B C 1
ATOM 2693 O O . ALA B 1 62 ? 11.773 26.875 -5.793 1 98.38 62 ALA B O 1
ATOM 2694 N N . MET B 1 63 ? 13.664 25.797 -6.059 1 98.5 63 MET B N 1
ATOM 2695 C CA . MET B 1 63 ? 14.234 26.172 -4.766 1 98.5 63 MET B CA 1
ATOM 2696 C C . MET B 1 63 ? 14.883 27.547 -4.836 1 98.5 63 MET B C 1
ATOM 2698 O O . MET B 1 63 ? 15.289 28.109 -3.811 1 98.5 63 MET B O 1
ATOM 2702 N N . GLN B 1 64 ? 15.047 28.062 -6.031 1 97.75 64 GLN B N 1
ATOM 2703 C CA . GLN B 1 64 ? 15.703 29.359 -6.203 1 97.75 64 GLN B CA 1
ATOM 2704 C C . GLN B 1 64 ? 14.945 30.453 -5.473 1 97.75 64 GLN B C 1
ATOM 2706 O O . GLN B 1 64 ? 13.734 30.609 -5.656 1 97.75 64 GLN B O 1
ATOM 2711 N N . GLY B 1 65 ? 15.648 31.141 -4.605 1 97.94 65 GLY B N 1
ATOM 2712 C CA . GLY B 1 65 ? 15.086 32.281 -3.92 1 97.94 65 GLY B CA 1
ATOM 2713 C C . GLY B 1 65 ? 14.266 31.922 -2.701 1 97.94 65 GLY B C 1
ATOM 2714 O O . GLY B 1 65 ? 13.57 32.75 -2.127 1 97.94 65 GLY B O 1
ATOM 2715 N N . ILE B 1 66 ? 14.344 30.703 -2.256 1 98.56 66 ILE B N 1
ATOM 2716 C CA . ILE B 1 66 ? 13.547 30.203 -1.14 1 98.56 66 ILE B CA 1
ATOM 2717 C C . ILE B 1 66 ? 14.312 30.391 0.167 1 98.56 66 ILE B C 1
ATOM 2719 O O . ILE B 1 66 ? 15.5 30.062 0.247 1 98.56 66 ILE B O 1
ATOM 2723 N N . ASP B 1 67 ? 13.641 30.906 1.153 1 98.12 67 ASP B N 1
ATOM 2724 C CA . ASP B 1 67 ? 14.242 31.094 2.471 1 98.12 67 ASP B CA 1
ATOM 2725 C C . ASP B 1 67 ? 13.961 29.906 3.381 1 98.12 67 ASP B C 1
ATOM 2727 O O . ASP B 1 67 ? 14.82 29.5 4.176 1 98.12 67 ASP B O 1
ATOM 2731 N N . ARG B 1 68 ? 12.766 29.438 3.277 1 98.44 68 ARG B N 1
ATOM 2732 C CA . ARG B 1 68 ? 12.328 28.312 4.109 1 98.44 68 ARG B CA 1
ATOM 2733 C C . ARG B 1 68 ? 11.547 27.297 3.289 1 98.44 68 ARG B C 1
ATOM 2735 O O . ARG B 1 68 ? 10.875 27.656 2.318 1 98.44 68 ARG B O 1
ATOM 2742 N N . VAL B 1 69 ? 11.617 26.031 3.75 1 98.81 69 VAL B N 1
ATOM 2743 C CA . VAL B 1 69 ? 10.938 24.953 3.043 1 98.81 69 VAL B CA 1
ATOM 2744 C C . VAL B 1 69 ? 10.125 24.109 4.031 1 98.81 69 VAL B C 1
ATOM 2746 O O . VAL B 1 69 ? 10.602 23.797 5.125 1 98.81 69 VAL B O 1
ATOM 2749 N N . LEU B 1 70 ? 8.883 23.891 3.695 1 98.88 70 LEU B N 1
ATOM 2750 C CA . LEU B 1 70 ? 8.133 22.797 4.305 1 98.88 70 LEU B CA 1
ATOM 2751 C C . LEU B 1 70 ? 8.102 21.578 3.391 1 98.88 70 LEU B C 1
ATOM 2753 O O . LEU B 1 70 ? 7.441 21.594 2.35 1 98.88 70 LEU B O 1
ATOM 2757 N N . LEU B 1 71 ? 8.82 20.578 3.797 1 98.56 71 LEU B N 1
ATOM 2758 C CA . LEU B 1 71 ? 8.82 19.297 3.107 1 98.56 71 LEU B CA 1
ATOM 2759 C C . LEU B 1 71 ? 7.746 18.375 3.672 1 98.56 71 LEU B C 1
ATOM 2761 O O . LEU B 1 71 ? 7.91 17.812 4.762 1 98.56 71 LEU B O 1
ATOM 2765 N N . ILE B 1 72 ? 6.672 18.266 2.943 1 97 72 ILE B N 1
ATOM 2766 C CA . ILE B 1 72 ? 5.664 17.266 3.279 1 97 72 ILE B CA 1
ATOM 2767 C C . ILE B 1 72 ? 6.078 15.898 2.719 1 97 72 ILE B C 1
ATOM 2769 O O . ILE B 1 72 ? 6.379 15.773 1.529 1 97 72 ILE B O 1
ATOM 2773 N N . SER B 1 73 ? 6 14.961 3.572 1 92.62 73 SER B N 1
ATOM 2774 C CA . SER B 1 73 ? 6.504 13.633 3.215 1 92.62 73 SER B CA 1
ATOM 2775 C C . SER B 1 73 ? 5.789 13.086 1.983 1 92.62 73 SER B C 1
ATOM 2777 O O . SER B 1 73 ? 4.57 13.234 1.848 1 92.62 73 SER B O 1
ATOM 2779 N N . SER B 1 74 ? 6.562 12.484 1.146 1 85.94 74 SER B N 1
ATOM 2780 C CA . SER B 1 74 ? 6.023 11.812 -0.029 1 85.94 74 SER B CA 1
ATOM 2781 C C . SER B 1 74 ? 5.195 10.594 0.367 1 85.94 74 SER B C 1
ATOM 2783 O O . SER B 1 74 ? 5.52 9.898 1.335 1 85.94 74 SER B O 1
ATOM 2785 N N . SER B 1 75 ? 4.125 10.406 -0.42 1 77.19 75 SER B N 1
ATOM 2786 C CA . SER B 1 75 ? 3.301 9.219 -0.194 1 77.19 75 SER B CA 1
ATOM 2787 C C . SER B 1 75 ? 3.807 8.031 -1.001 1 77.19 75 SER B C 1
ATOM 2789 O O . SER B 1 75 ? 3.221 6.949 -0.953 1 77.19 75 SER B O 1
ATOM 2791 N N . SER B 1 76 ? 4.922 8.328 -1.683 1 74.12 76 SER B N 1
ATOM 2792 C CA . SER B 1 76 ? 5.449 7.25 -2.516 1 74.12 76 SER B CA 1
ATOM 2793 C C . SER B 1 76 ? 6.02 6.117 -1.665 1 74.12 76 SER B C 1
ATOM 2795 O O . SER B 1 76 ? 6.676 6.367 -0.652 1 74.12 76 SER B O 1
ATOM 2797 N N . MET B 1 77 ? 5.703 4.898 -2.111 1 68.69 77 MET B N 1
ATOM 2798 C CA . MET B 1 77 ? 6.234 3.736 -1.403 1 68.69 77 MET B CA 1
ATOM 2799 C C . MET B 1 77 ? 7.621 3.371 -1.918 1 68.69 77 MET B C 1
ATOM 2801 O O . MET B 1 77 ? 8.391 2.701 -1.224 1 68.69 77 MET B O 1
ATOM 2805 N N . GLU B 1 78 ? 7.941 3.852 -3.029 1 66.75 78 GLU B N 1
ATOM 2806 C CA . GLU B 1 78 ? 9.25 3.543 -3.598 1 66.75 78 GLU B CA 1
ATOM 2807 C C . GLU B 1 78 ? 10.109 4.797 -3.707 1 66.75 78 GLU B C 1
ATOM 2809 O O . GLU B 1 78 ? 9.633 5.848 -4.133 1 66.75 78 GLU B O 1
ATOM 2814 N N . GLY B 1 79 ? 11.32 4.648 -3.217 1 75.56 79 GLY B N 1
ATOM 2815 C CA . GLY B 1 79 ? 12.312 5.691 -3.436 1 75.56 79 GLY B CA 1
ATOM 2816 C C . GLY B 1 79 ? 12.062 6.934 -2.602 1 75.56 79 GLY B C 1
ATOM 2817 O O . GLY B 1 79 ? 12.539 8.023 -2.941 1 75.56 79 GLY B O 1
ATOM 2818 N N . ARG B 1 80 ? 11.336 6.801 -1.521 1 85.56 80 ARG B N 1
ATOM 2819 C CA . ARG B 1 80 ? 10.969 7.953 -0.704 1 85.56 80 ARG B CA 1
ATOM 2820 C C . ARG B 1 80 ? 12.203 8.664 -0.17 1 85.56 80 ARG B C 1
ATOM 2822 O O . ARG B 1 80 ? 12.297 9.891 -0.228 1 85.56 80 ARG B O 1
ATOM 2829 N N . ALA B 1 81 ? 13.141 7.902 0.304 1 84.81 81 ALA B N 1
ATOM 2830 C CA . ALA B 1 81 ? 14.359 8.5 0.855 1 84.81 81 ALA B CA 1
ATOM 2831 C C . ALA B 1 81 ? 15.102 9.305 -0.205 1 84.81 81 ALA B C 1
ATOM 2833 O O . ALA B 1 81 ? 15.625 10.383 0.08 1 84.81 81 ALA B O 1
ATOM 2834 N N . ASN B 1 82 ? 15.094 8.766 -1.408 1 88.5 82 ASN B N 1
ATOM 2835 C CA . ASN B 1 82 ? 15.75 9.477 -2.5 1 88.5 82 ASN B CA 1
ATOM 2836 C C . ASN B 1 82 ? 15 10.758 -2.861 1 88.5 82 ASN B C 1
ATOM 2838 O O . ASN B 1 82 ? 15.617 11.781 -3.145 1 88.5 82 ASN B O 1
ATOM 2842 N N . GLN B 1 83 ? 13.758 10.641 -2.873 1 93.75 83 GLN B N 1
ATOM 2843 C CA . GLN B 1 83 ? 12.93 11.812 -3.146 1 93.75 83 GLN B CA 1
ATOM 2844 C C . GLN B 1 83 ? 13.172 12.906 -2.111 1 93.75 83 GLN B C 1
ATOM 2846 O O . GLN B 1 83 ? 13.391 14.062 -2.469 1 93.75 83 GLN B O 1
ATOM 2851 N N . HIS B 1 84 ? 13.164 12.5 -0.85 1 96.81 84 HIS B N 1
ATOM 2852 C CA . HIS B 1 84 ? 13.391 13.469 0.219 1 96.81 84 HIS B CA 1
ATOM 2853 C C . HIS B 1 84 ? 14.805 14.031 0.161 1 96.81 84 HIS B C 1
ATOM 2855 O O . HIS B 1 84 ? 15.016 15.227 0.391 1 96.81 84 HIS B O 1
ATOM 2861 N N . SER B 1 85 ? 15.734 13.195 -0.205 1 96.81 85 SER B N 1
ATOM 2862 C CA . SER B 1 85 ? 17.109 13.633 -0.338 1 96.81 85 SER B CA 1
ATOM 2863 C C . SER B 1 85 ? 17.25 14.711 -1.408 1 96.81 85 SER B C 1
ATOM 2865 O O . SER B 1 85 ? 18 15.672 -1.236 1 96.81 85 SER B O 1
ATOM 2867 N N . ASN B 1 86 ? 16.547 14.539 -2.482 1 97.5 86 ASN B N 1
ATOM 2868 C CA . ASN B 1 86 ? 16.562 15.547 -3.543 1 97.5 86 ASN B CA 1
ATOM 2869 C C . ASN B 1 86 ? 16.125 16.906 -3.025 1 97.5 86 ASN B C 1
ATOM 2871 O O . ASN B 1 86 ? 16.766 17.922 -3.33 1 97.5 86 ASN B O 1
ATOM 2875 N N . VAL B 1 87 ? 15.141 16.922 -2.225 1 98.25 87 VAL B N 1
ATOM 2876 C CA . VAL B 1 87 ? 14.609 18.172 -1.694 1 98.25 87 VAL B CA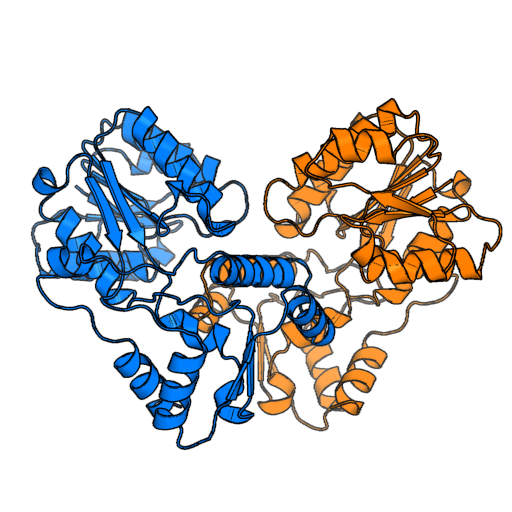 1
ATOM 2877 C C . VAL B 1 87 ? 15.609 18.781 -0.703 1 98.25 87 VAL B C 1
ATOM 2879 O O . VAL B 1 87 ? 15.891 19.969 -0.748 1 98.25 87 VAL B O 1
ATOM 2882 N N . ILE B 1 88 ? 16.156 17.953 0.147 1 98.62 88 ILE B N 1
ATOM 2883 C CA . ILE B 1 88 ? 17.094 18.391 1.176 1 98.62 88 ILE B CA 1
ATOM 2884 C C . ILE B 1 88 ? 18.359 18.953 0.521 1 98.62 88 ILE B C 1
ATOM 2886 O O . ILE B 1 88 ? 18.828 20.031 0.897 1 98.62 88 ILE B O 1
ATOM 2890 N N . GLU B 1 89 ? 18.828 18.281 -0.494 1 98.31 89 GLU B N 1
ATOM 2891 C CA . GLU B 1 89 ? 20.031 18.734 -1.194 1 98.31 89 GLU B CA 1
ATOM 2892 C C . GLU B 1 89 ? 19.781 20.047 -1.93 1 98.31 89 GLU B C 1
ATOM 2894 O O . GLU B 1 89 ? 20.609 20.953 -1.879 1 98.31 89 GLU B O 1
ATOM 2899 N N . ALA B 1 90 ? 18.672 20.109 -2.592 1 98.62 90 ALA B N 1
ATOM 2900 C CA . ALA B 1 90 ? 18.328 21.344 -3.289 1 98.62 90 ALA B CA 1
ATOM 2901 C C . ALA B 1 90 ? 18.219 22.5 -2.312 1 98.62 90 ALA B C 1
ATOM 2903 O O . ALA B 1 90 ? 18.625 23.625 -2.625 1 98.62 90 ALA B O 1
ATOM 2904 N N . ALA B 1 91 ? 17.641 22.266 -1.151 1 98.75 91 ALA B N 1
ATOM 2905 C CA . ALA B 1 91 ? 17.516 23.281 -0.118 1 98.75 91 ALA B CA 1
ATOM 2906 C C . ALA B 1 91 ? 18.891 23.75 0.346 1 98.75 91 ALA B C 1
ATOM 2908 O O . ALA B 1 91 ? 19.125 24.953 0.5 1 98.75 91 ALA B O 1
ATOM 2909 N N . ARG B 1 92 ? 19.766 22.844 0.538 1 98.12 92 ARG B N 1
ATOM 2910 C CA . ARG B 1 92 ? 21.125 23.156 0.938 1 98.12 92 ARG B CA 1
ATOM 2911 C C . ARG B 1 92 ? 21.812 24.047 -0.106 1 98.12 92 ARG B C 1
ATOM 2913 O O . ARG B 1 92 ? 22.391 25.078 0.228 1 98.12 92 ARG B O 1
ATOM 2920 N N . GLU B 1 93 ? 21.703 23.609 -1.283 1 97.88 93 GLU B N 1
ATOM 2921 C CA . GLU B 1 93 ? 22.344 24.328 -2.381 1 97.88 93 GLU B CA 1
ATOM 2922 C C . GLU B 1 93 ? 21.797 25.734 -2.537 1 97.88 93 GLU B C 1
ATOM 2924 O O . GLU B 1 93 ? 22.516 26.656 -2.943 1 97.88 93 GLU B O 1
ATOM 2929 N N . ALA B 1 94 ? 20.594 25.891 -2.205 1 98.12 94 ALA B N 1
ATOM 2930 C CA . ALA B 1 94 ? 19.938 27.188 -2.354 1 98.12 94 ALA B CA 1
ATOM 2931 C C . ALA B 1 94 ? 20.109 28.031 -1.099 1 98.12 94 ALA B C 1
ATOM 2933 O O . ALA B 1 94 ? 19.531 29.125 -0.995 1 98.12 94 ALA B O 1
ATOM 2934 N N . ASP B 1 95 ? 20.828 27.5 -0.124 1 97.56 95 ASP B N 1
ATOM 2935 C CA . ASP B 1 95 ? 21.094 28.188 1.139 1 97.56 95 ASP B CA 1
ATOM 2936 C C . ASP B 1 95 ? 19.797 28.484 1.891 1 97.56 95 ASP B C 1
ATOM 2938 O O . ASP B 1 95 ? 19.609 29.578 2.422 1 97.56 95 ASP B O 1
ATOM 2942 N N . VAL B 1 96 ? 18.875 27.594 1.815 1 98.62 96 VAL B N 1
ATOM 2943 C CA . VAL B 1 96 ? 17.656 27.672 2.631 1 98.62 96 VAL B CA 1
ATOM 2944 C C . VAL B 1 96 ? 18.031 27.812 4.102 1 98.62 96 VAL B C 1
ATOM 2946 O O . VAL B 1 96 ? 18.969 27.156 4.578 1 98.62 96 VAL B O 1
ATOM 2949 N N . GLN B 1 97 ? 17.359 28.656 4.777 1 98.38 97 GLN B N 1
ATOM 2950 C CA . GLN B 1 97 ? 17.703 28.984 6.152 1 98.38 97 GLN B CA 1
ATOM 2951 C C . GLN B 1 97 ? 17.172 27.938 7.125 1 98.38 97 GLN B C 1
ATOM 2953 O O . GLN B 1 97 ? 17.766 27.688 8.172 1 98.38 97 GLN B O 1
ATOM 2958 N N . GLN B 1 98 ? 16 27.422 6.828 1 98.69 98 GLN B N 1
ATOM 2959 C CA . GLN B 1 98 ? 15.359 26.453 7.711 1 98.69 98 GLN B CA 1
ATOM 2960 C C . GLN B 1 98 ? 14.445 25.516 6.93 1 98.69 98 GLN B C 1
ATOM 2962 O O . GLN B 1 98 ? 13.719 25.953 6.039 1 98.69 98 GLN B O 1
ATOM 2967 N N . LEU B 1 99 ? 14.516 24.188 7.262 1 98.88 99 LEU B N 1
ATOM 2968 C CA . LEU B 1 99 ? 13.695 23.156 6.633 1 98.88 99 LEU B CA 1
ATOM 2969 C C . LEU B 1 99 ? 12.727 22.547 7.641 1 98.88 99 LEU B C 1
ATOM 2971 O O . LEU B 1 99 ? 13.148 22.062 8.695 1 98.88 99 LEU B O 1
ATOM 2975 N N . TYR B 1 100 ? 11.445 22.672 7.34 1 98.88 100 TYR B N 1
ATOM 2976 C CA . TYR B 1 100 ? 10.391 21.984 8.086 1 98.88 100 TYR B CA 1
ATOM 2977 C C . TYR B 1 100 ? 10.055 20.641 7.445 1 98.88 100 TYR B C 1
ATOM 2979 O O . TYR B 1 100 ? 10 20.531 6.219 1 98.88 100 TYR B O 1
ATOM 2987 N N . TYR B 1 101 ? 9.805 19.625 8.289 1 98.69 101 TYR B N 1
ATOM 2988 C CA . TYR B 1 101 ? 9.5 18.297 7.77 1 98.69 101 TYR B CA 1
ATOM 2989 C C . TYR B 1 101 ? 8.352 17.656 8.539 1 98.69 101 TYR B C 1
ATOM 2991 O O . TYR B 1 101 ? 8.328 17.688 9.773 1 98.69 101 TYR B O 1
ATOM 2999 N N . THR B 1 102 ? 7.391 17.156 7.773 1 98.25 102 THR B N 1
ATOM 3000 C CA . THR B 1 102 ? 6.336 16.359 8.398 1 98.25 102 THR B CA 1
ATOM 3001 C C . THR B 1 102 ? 6.754 14.891 8.5 1 98.25 102 THR B C 1
ATOM 3003 O O . THR B 1 102 ? 6.754 14.172 7.504 1 98.25 102 THR B O 1
ATOM 3006 N N . SER B 1 103 ? 7.07 14.508 9.688 1 97.81 103 SER B N 1
ATOM 3007 C CA . SER B 1 103 ? 7.512 13.148 9.992 1 97.81 103 SER B CA 1
ATOM 3008 C C . SER B 1 103 ? 6.398 12.336 10.641 1 97.81 103 SER B C 1
ATOM 3010 O O . SER B 1 103 ? 5.219 12.562 10.367 1 97.81 103 SER B O 1
ATOM 3012 N N . MET B 1 104 ? 6.777 11.242 11.25 1 97.25 104 MET B N 1
ATOM 3013 C CA . MET B 1 104 ? 5.832 10.375 11.945 1 97.25 104 MET B CA 1
ATOM 3014 C C . MET B 1 104 ? 6.168 10.281 13.43 1 97.25 104 MET B C 1
ATOM 3016 O O . MET B 1 104 ? 7.332 10.406 13.812 1 97.25 104 MET B O 1
ATOM 3020 N N . LEU B 1 105 ? 5.133 10.07 14.148 1 98.44 105 LEU B N 1
ATOM 3021 C CA . LEU B 1 105 ? 5.242 9.992 15.602 1 98.44 105 LEU B CA 1
ATOM 3022 C C . LEU B 1 105 ? 6.355 9.039 16.016 1 98.44 105 LEU B C 1
ATOM 3024 O O . LEU B 1 105 ? 6.406 7.895 15.555 1 98.44 105 LEU B O 1
ATOM 3028 N N . GLN B 1 106 ? 7.285 9.516 16.812 1 98.31 106 GLN B N 1
ATOM 3029 C CA . GLN B 1 106 ? 8.391 8.75 17.391 1 98.31 106 GLN B CA 1
ATOM 3030 C C . GLN B 1 106 ? 9.164 8.008 16.312 1 98.31 106 GLN B C 1
ATOM 3032 O O . GLN B 1 106 ? 9.523 6.84 16.484 1 98.31 106 GLN B O 1
ATOM 3037 N N . ALA B 1 107 ? 9.422 8.648 15.289 1 97.38 107 ALA B N 1
ATOM 3038 C CA . ALA B 1 107 ? 10.055 8.023 14.133 1 97.38 107 ALA B CA 1
ATOM 3039 C C . ALA B 1 107 ? 11.438 7.48 14.492 1 97.38 107 ALA B C 1
ATOM 3041 O O . ALA B 1 107 ? 11.867 6.453 13.961 1 97.38 107 ALA B O 1
ATOM 3042 N N . ASP B 1 108 ? 12.125 8.078 15.398 1 96.19 108 ASP B N 1
ATOM 3043 C CA . ASP B 1 108 ? 13.484 7.699 15.758 1 96.19 108 ASP B CA 1
ATOM 3044 C C . ASP B 1 108 ? 13.508 6.359 16.484 1 96.19 108 ASP B C 1
ATOM 3046 O O . ASP B 1 108 ? 14.539 5.684 16.531 1 96.19 108 ASP B O 1
ATOM 3050 N N . LYS B 1 109 ? 12.359 6.016 17.031 1 96.94 109 LYS B N 1
ATOM 3051 C CA . LYS B 1 109 ? 12.281 4.75 17.766 1 96.94 109 LYS B CA 1
ATOM 3052 C C . LYS B 1 109 ? 12.023 3.588 16.812 1 96.94 109 LYS B C 1
ATOM 3054 O O . LYS B 1 109 ? 12.227 2.426 17.172 1 96.94 109 LYS B O 1
ATOM 3059 N N . LYS B 1 110 ? 11.547 3.865 15.656 1 95.25 110 LYS B N 1
ATOM 3060 C CA . LYS B 1 110 ? 11.328 2.881 14.594 1 95.25 110 LYS B CA 1
ATOM 3061 C C . LYS B 1 110 ? 10.414 1.758 15.078 1 95.25 110 LYS B C 1
ATOM 3063 O O . LYS B 1 110 ? 10.68 0.582 14.812 1 95.25 110 LYS B O 1
ATOM 3068 N N . LEU B 1 111 ? 9.383 2.174 15.828 1 96.56 111 LEU B N 1
ATOM 3069 C CA . LEU B 1 111 ? 8.414 1.208 16.328 1 96.56 111 LEU B CA 1
ATOM 3070 C C . LEU B 1 111 ? 7.465 0.766 15.227 1 96.56 111 LEU B C 1
ATOM 3072 O O . LEU B 1 111 ? 6.898 -0.327 15.289 1 96.56 111 LEU B O 1
ATOM 3076 N N . SER B 1 112 ? 7.297 1.622 14.289 1 95.56 112 SER B N 1
ATOM 3077 C CA . SER B 1 112 ? 6.414 1.351 13.156 1 95.56 112 SER B CA 1
ATOM 3078 C C . SER B 1 112 ? 7.215 1.063 11.891 1 95.56 112 SER B C 1
ATOM 3080 O O . SER B 1 112 ? 8.148 1.799 11.555 1 95.56 112 SER B O 1
ATOM 3082 N N . PRO B 1 113 ? 6.828 0.022 11.125 1 90.62 113 PRO B N 1
ATOM 3083 C CA . PRO B 1 113 ? 7.445 -0.151 9.812 1 90.62 113 PRO B CA 1
ATOM 3084 C C . PRO B 1 113 ? 7.227 1.049 8.891 1 90.62 113 PRO B C 1
ATOM 3086 O O . PRO B 1 113 ? 7.988 1.258 7.945 1 90.62 113 PRO B O 1
ATOM 3089 N N . LEU B 1 114 ? 6.25 1.857 9.203 1 90.5 114 LEU B N 1
ATOM 3090 C CA . LEU B 1 114 ? 5.922 3.018 8.383 1 90.5 114 LEU B CA 1
ATOM 3091 C C . LEU B 1 114 ? 6.82 4.199 8.734 1 90.5 114 LEU B C 1
ATOM 3093 O O . LEU B 1 114 ? 6.832 5.207 8.023 1 90.5 114 LEU B O 1
ATOM 3097 N N . SER B 1 115 ? 7.594 4.043 9.758 1 92.88 115 SER B N 1
ATOM 3098 C CA . SER B 1 115 ? 8.352 5.191 10.242 1 92.88 115 SER B CA 1
ATOM 3099 C C . SER B 1 115 ? 9.789 5.152 9.75 1 92.88 115 SER B C 1
ATOM 3101 O O . SER B 1 115 ? 10.539 6.121 9.914 1 92.88 115 SER B O 1
ATOM 3103 N N . LEU B 1 116 ? 10.195 4.105 9.102 1 89.31 116 LEU B N 1
ATOM 3104 C CA . LEU B 1 116 ? 11.602 3.895 8.781 1 89.31 116 LEU B CA 1
ATOM 3105 C C . LEU B 1 116 ? 12.109 4.969 7.824 1 89.31 116 LEU B C 1
ATOM 3107 O O . LEU B 1 116 ? 13.172 5.547 8.039 1 89.31 116 LEU B O 1
ATOM 3111 N N . ASP B 1 117 ? 11.336 5.246 6.848 1 89.75 117 ASP B N 1
ATOM 3112 C CA . ASP B 1 117 ? 11.734 6.273 5.895 1 89.75 117 ASP B CA 1
ATOM 3113 C C . ASP B 1 117 ? 11.734 7.656 6.547 1 89.75 117 ASP B C 1
ATOM 3115 O O . ASP B 1 117 ? 12.547 8.516 6.191 1 89.75 117 ASP B O 1
ATOM 3119 N N . HIS B 1 118 ? 10.812 7.84 7.453 1 95 118 HIS B N 1
ATOM 3120 C CA . HIS B 1 118 ? 10.797 9.102 8.18 1 95 118 HIS B CA 1
ATOM 3121 C C . HIS B 1 118 ? 12.047 9.258 9.039 1 95 118 HIS B C 1
ATOM 3123 O O . HIS B 1 118 ? 12.664 10.328 9.062 1 95 118 HIS B O 1
ATOM 3129 N N . ALA B 1 119 ? 12.391 8.188 9.695 1 96.06 119 ALA B N 1
ATOM 3130 C CA . ALA B 1 119 ? 13.617 8.211 10.492 1 96.06 119 ALA B CA 1
ATOM 3131 C C . ALA B 1 119 ? 14.82 8.539 9.617 1 96.06 119 ALA B C 1
ATOM 3133 O O . ALA B 1 119 ? 15.656 9.367 9.984 1 96.06 119 ALA B O 1
ATOM 3134 N N . LYS B 1 120 ? 14.891 7.941 8.523 1 94.56 120 LYS B N 1
ATOM 3135 C CA . LYS B 1 120 ? 16 8.18 7.598 1 94.56 120 LYS B CA 1
ATOM 3136 C C . LYS B 1 120 ? 16.016 9.625 7.109 1 94.56 120 LYS B C 1
ATOM 3138 O O . LYS B 1 120 ? 17.062 10.258 7.039 1 94.56 120 LYS B O 1
ATOM 3143 N N . THR B 1 121 ? 14.844 10.125 6.785 1 96.81 121 THR B N 1
ATOM 3144 C CA . THR B 1 121 ? 14.742 11.5 6.316 1 96.81 121 THR B CA 1
ATOM 3145 C C . THR B 1 121 ? 15.188 12.477 7.406 1 96.81 121 THR B C 1
ATOM 3147 O O . THR B 1 121 ? 15.898 13.445 7.129 1 96.81 121 THR B O 1
ATOM 3150 N N . GLU B 1 122 ? 14.805 12.227 8.625 1 98.19 122 GLU B N 1
ATOM 3151 C CA . GLU B 1 122 ? 15.25 13.062 9.734 1 98.19 122 GLU B CA 1
ATOM 3152 C C . GLU B 1 122 ? 16.766 13.07 9.859 1 98.19 122 GLU B C 1
ATOM 3154 O O . GLU B 1 122 ? 17.375 14.117 10.094 1 98.19 122 GLU B O 1
ATOM 3159 N N . GLU B 1 123 ? 17.344 11.891 9.68 1 97.88 123 GLU B N 1
ATOM 3160 C CA . GLU B 1 123 ? 18.797 11.789 9.719 1 97.88 123 GLU B CA 1
ATOM 3161 C C . GLU B 1 123 ? 19.453 12.609 8.609 1 97.88 123 GLU B C 1
ATOM 3163 O O . GLU B 1 123 ? 20.422 13.344 8.852 1 97.88 123 GLU B O 1
ATOM 3168 N N . LEU B 1 124 ? 18.906 12.492 7.457 1 97.75 124 LEU B N 1
ATOM 3169 C CA . LEU B 1 124 ? 19.422 13.234 6.312 1 97.75 124 LEU B CA 1
ATOM 3170 C C . LEU B 1 124 ? 19.328 14.742 6.555 1 97.75 124 LEU B C 1
ATOM 3172 O O . LEU B 1 124 ? 20.25 15.484 6.215 1 97.75 124 LEU B O 1
ATOM 3176 N N . ILE B 1 125 ? 18.266 15.172 7.141 1 98.5 125 ILE B N 1
ATOM 3177 C CA . ILE B 1 125 ? 18.062 16.578 7.438 1 98.5 125 ILE B CA 1
ATOM 3178 C C . ILE B 1 125 ? 19.125 17.062 8.438 1 98.5 125 ILE B C 1
ATOM 3180 O O . ILE B 1 125 ? 19.781 18.078 8.227 1 98.5 125 ILE B O 1
ATOM 3184 N N . LYS B 1 126 ? 19.281 16.328 9.445 1 98 126 LYS B N 1
ATOM 3185 C CA . LYS B 1 126 ? 20.25 16.688 10.484 1 98 126 LYS B CA 1
ATOM 3186 C C . LYS B 1 126 ? 21.672 16.688 9.938 1 98 126 LYS B C 1
ATOM 3188 O O . LYS B 1 126 ? 22.469 17.578 10.25 1 98 126 LYS B O 1
ATOM 3193 N N . GLU B 1 127 ? 21.969 15.75 9.094 1 97.38 127 GLU B N 1
ATOM 3194 C CA . GLU B 1 127 ? 23.297 15.625 8.508 1 97.38 127 GLU B CA 1
ATOM 3195 C C . GLU B 1 127 ? 23.578 16.734 7.5 1 97.38 127 GLU B C 1
ATOM 3197 O O . GLU B 1 127 ? 24.734 17.047 7.211 1 97.38 127 GLU B O 1
ATOM 3202 N N . SER B 1 128 ? 22.562 17.25 6.938 1 97.62 128 SER B N 1
ATOM 3203 C CA . SER B 1 128 ? 22.703 18.281 5.902 1 97.62 128 SER B CA 1
ATOM 3204 C C . SER B 1 128 ? 23.281 19.562 6.469 1 97.62 128 SER B C 1
ATOM 3206 O O . SER B 1 128 ? 23.812 20.391 5.723 1 97.62 128 SER B O 1
ATOM 3208 N N . GLY B 1 129 ? 23.094 19.781 7.77 1 97.56 129 GLY B N 1
ATOM 3209 C CA . GLY B 1 129 ? 23.562 21 8.414 1 97.56 129 GLY B CA 1
ATOM 3210 C C . GLY B 1 129 ? 22.531 22.125 8.359 1 97.56 129 GLY B C 1
ATOM 3211 O O . GLY B 1 129 ? 22.75 23.172 8.961 1 97.56 129 GLY B O 1
ATOM 3212 N N . LEU B 1 130 ? 21.438 21.938 7.699 1 98.25 130 LEU B N 1
ATOM 3213 C CA . LEU B 1 130 ? 20.375 22.922 7.691 1 98.25 130 LEU B CA 1
ATOM 3214 C C . LEU B 1 130 ? 19.719 23.031 9.07 1 98.25 130 LEU B C 1
ATOM 3216 O O . LEU B 1 130 ? 19.547 22.031 9.766 1 98.25 130 LEU B O 1
ATOM 3220 N N . ALA B 1 131 ? 19.406 24.312 9.453 1 98.62 131 ALA B N 1
ATOM 3221 C CA . ALA B 1 131 ? 18.453 24.406 10.555 1 98.62 131 ALA B CA 1
ATOM 3222 C C . ALA B 1 131 ? 17.141 23.703 10.211 1 98.62 131 ALA B C 1
ATOM 3224 O O . ALA B 1 131 ? 16.75 23.656 9.047 1 98.62 131 ALA B O 1
ATOM 3225 N N . TYR B 1 132 ? 16.484 23.125 11.273 1 98.81 132 TYR B N 1
ATOM 3226 C CA . TYR B 1 132 ? 15.32 22.328 10.945 1 98.81 132 TYR B CA 1
ATOM 3227 C C . TYR B 1 132 ? 14.242 22.469 12.023 1 98.81 132 TYR B C 1
ATOM 3229 O O . TYR B 1 132 ? 14.523 22.953 13.125 1 98.81 132 TYR B O 1
ATOM 3237 N N . SER B 1 133 ? 13.047 22.172 11.68 1 98.88 133 SER B N 1
ATOM 3238 C CA . SER B 1 133 ? 11.891 21.922 12.539 1 98.88 133 SER B CA 1
ATOM 3239 C C . SER B 1 133 ? 11.133 20.672 12.094 1 98.88 133 SER B C 1
ATOM 3241 O O . SER B 1 133 ? 10.547 20.656 11.008 1 98.88 133 SER B O 1
ATOM 3243 N N . ILE B 1 134 ? 11.141 19.656 12.961 1 98.81 134 ILE B N 1
ATOM 3244 C CA . ILE B 1 134 ? 10.523 18.375 12.602 1 98.81 134 ILE B CA 1
ATOM 3245 C C . ILE B 1 134 ? 9.211 18.219 13.352 1 98.81 134 ILE B C 1
ATOM 3247 O O . ILE B 1 134 ? 9.156 18.375 14.57 1 98.81 134 ILE B O 1
ATOM 3251 N N . PHE B 1 135 ? 8.18 18 12.609 1 98.81 135 PHE B N 1
ATOM 3252 C CA . PHE B 1 135 ? 6.855 17.719 13.156 1 98.81 135 PHE B CA 1
ATOM 3253 C C . PHE B 1 135 ? 6.492 16.25 12.984 1 98.81 135 PHE B C 1
ATOM 3255 O O . PHE B 1 135 ? 6.113 15.828 11.891 1 98.81 135 PHE B O 1
ATOM 3262 N N . ARG B 1 136 ? 6.57 15.5 14.062 1 98.75 136 ARG B N 1
ATOM 3263 C CA . ARG B 1 136 ? 6.254 14.07 14.039 1 98.75 136 ARG B CA 1
ATOM 3264 C C . ARG B 1 136 ? 4.77 13.836 14.289 1 98.75 136 ARG B C 1
ATOM 3266 O O . ARG B 1 136 ? 4.328 13.789 15.445 1 98.75 136 ARG B O 1
ATOM 3273 N N . HIS B 1 137 ? 4.102 13.617 13.203 1 98.44 137 HIS B N 1
ATOM 3274 C CA . HIS B 1 137 ? 2.645 13.531 13.25 1 98.44 137 HIS B CA 1
ATOM 3275 C C . HIS B 1 137 ? 2.184 12.141 13.656 1 98.44 137 HIS B C 1
ATOM 3277 O O . HIS B 1 137 ? 2.744 11.141 13.203 1 98.44 137 HIS B O 1
ATOM 3283 N N . THR B 1 138 ? 1.155 12.125 14.555 1 98.44 138 THR B N 1
ATOM 3284 C CA . THR B 1 138 ? 0.377 10.898 14.695 1 98.44 138 THR B CA 1
ATOM 3285 C C . THR B 1 138 ? -0.525 10.695 13.477 1 98.44 138 THR B C 1
ATOM 3287 O O . THR B 1 138 ? -0.474 11.469 12.523 1 98.44 138 THR B O 1
ATOM 3290 N N . PHE B 1 139 ? -1.313 9.602 13.484 1 97.75 139 PHE B N 1
ATOM 3291 C CA . PHE B 1 139 ? -2.234 9.336 12.383 1 97.75 139 PHE B CA 1
ATOM 3292 C C . PHE B 1 139 ? -3.373 10.352 12.383 1 97.75 139 PHE B C 1
ATOM 3294 O O . PHE B 1 139 ? -3.766 10.859 13.43 1 97.75 139 PHE B O 1
ATOM 3301 N N . TYR B 1 140 ? -3.877 10.617 11.188 1 97.38 140 TYR B N 1
ATOM 3302 C CA . TYR B 1 140 ? -5.051 11.477 11.07 1 97.38 140 TYR B CA 1
ATOM 3303 C C . TYR B 1 140 ? -6.289 10.789 11.625 1 97.38 140 TYR B C 1
ATOM 3305 O O . TYR B 1 140 ? -6.508 9.602 11.391 1 97.38 140 TYR B O 1
ATOM 3313 N N . THR B 1 141 ? -7.094 11.57 12.328 1 97.75 141 THR B N 1
ATOM 3314 C CA . THR B 1 141 ? -8.367 11.062 12.82 1 97.75 141 THR B CA 1
ATOM 3315 C C . THR B 1 141 ? -9.242 10.57 11.672 1 97.75 141 THR B C 1
ATOM 3317 O O . THR B 1 141 ? -9.992 9.609 11.828 1 97.75 141 THR B O 1
ATOM 3320 N N . GLU B 1 142 ? -9.055 11.125 10.547 1 95.56 142 GLU B N 1
ATOM 3321 C CA . GLU B 1 142 ? -9.852 10.836 9.359 1 95.56 142 GLU B CA 1
ATOM 3322 C C . GLU B 1 142 ? -9.617 9.406 8.875 1 95.56 142 GLU B C 1
ATOM 3324 O O . GLU B 1 142 ? -10.383 8.891 8.055 1 95.56 142 GLU B O 1
ATOM 3329 N N . PHE B 1 143 ? -8.617 8.719 9.43 1 96 143 PHE B N 1
ATOM 3330 C CA . PHE B 1 143 ? -8.32 7.348 9.023 1 96 143 PHE B CA 1
ATOM 3331 C C . PHE B 1 143 ? -9.227 6.363 9.758 1 96 143 PHE B C 1
ATOM 3333 O O . PHE B 1 143 ? -9.312 5.195 9.367 1 96 143 PHE B O 1
ATOM 3340 N N . LEU B 1 144 ? -9.906 6.773 10.781 1 96.5 144 LEU B N 1
ATOM 3341 C CA . LEU B 1 144 ? -10.625 5.895 11.695 1 96.5 144 LEU B CA 1
ATOM 3342 C C . LEU B 1 144 ? -11.625 5.023 10.938 1 96.5 144 LEU B C 1
ATOM 3344 O O . LEU B 1 144 ? -11.719 3.818 11.188 1 96.5 144 LEU B O 1
ATOM 3348 N N . PRO B 1 145 ? -12.359 5.547 9.961 1 94.25 145 PRO B N 1
ATOM 3349 C CA . PRO B 1 145 ? -13.305 4.707 9.219 1 94.25 145 PRO B CA 1
ATOM 3350 C C . PRO B 1 145 ? -12.625 3.555 8.484 1 94.25 145 PRO B C 1
ATOM 3352 O O . PRO B 1 145 ? -13.203 2.479 8.336 1 94.25 145 PRO B O 1
ATOM 3355 N N . PHE B 1 146 ? -11.43 3.754 8.055 1 93.44 146 PHE B N 1
ATOM 3356 C CA . PHE B 1 146 ? -10.672 2.682 7.426 1 93.44 146 PHE B CA 1
ATOM 3357 C C . PHE B 1 146 ? -10.414 1.549 8.414 1 93.44 146 PHE B C 1
ATOM 3359 O O . PHE B 1 146 ? -10.453 0.374 8.039 1 93.44 146 PHE B O 1
ATOM 3366 N N . PHE B 1 147 ? -10.211 1.862 9.656 1 95.25 147 PHE B N 1
ATOM 3367 C CA . PHE B 1 147 ? -9.875 0.868 10.672 1 95.25 147 PHE B CA 1
ATOM 3368 C C . PHE B 1 147 ? -11.117 0.096 11.102 1 95.25 147 PHE B C 1
ATOM 3370 O O . PHE B 1 147 ? -11.07 -1.124 11.266 1 95.25 147 PHE B O 1
ATOM 3377 N N . TRP B 1 148 ? -12.242 0.844 11.266 1 96.12 148 TRP B N 1
ATOM 3378 C CA . TRP B 1 148 ? -13.398 0.13 11.797 1 96.12 148 TRP B CA 1
ATOM 3379 C C . TRP B 1 148 ? -14.219 -0.486 10.664 1 96.12 148 TRP B C 1
ATOM 3381 O O . TRP B 1 148 ? -15.094 -1.325 10.906 1 96.12 148 TRP B O 1
ATOM 3391 N N . GLY B 1 149 ? -13.984 -0.122 9.438 1 91.88 149 GLY B N 1
ATOM 3392 C CA . GLY B 1 149 ? -14.633 -0.747 8.297 1 91.88 149 GLY B CA 1
ATOM 3393 C C . GLY B 1 149 ? -16.156 -0.73 8.398 1 91.88 149 GLY B C 1
ATOM 3394 O O . GLY B 1 149 ? -16.75 0.319 8.633 1 91.88 149 GLY B O 1
ATOM 3395 N N . ASN B 1 150 ? -16.719 -1.921 8.258 1 91.56 150 ASN B N 1
ATOM 3396 C CA . ASN B 1 150 ? -18.172 -2.018 8.234 1 91.56 150 ASN B CA 1
ATOM 3397 C C . ASN B 1 150 ? -18.734 -2.252 9.633 1 91.56 150 ASN B C 1
ATOM 3399 O O . ASN B 1 150 ? -19.875 -2.713 9.773 1 91.56 150 ASN B O 1
ATOM 3403 N N . ALA B 1 151 ? -18.016 -1.952 10.633 1 96.31 151 ALA B N 1
ATOM 3404 C CA . ALA B 1 151 ? -18.453 -2.168 12.008 1 96.31 151 ALA B CA 1
ATOM 3405 C C . ALA B 1 151 ? -19.766 -1.442 12.289 1 96.31 151 ALA B C 1
ATOM 3407 O O . ALA B 1 151 ? -20.641 -1.984 12.953 1 96.31 151 ALA B O 1
ATOM 3408 N N . PRO B 1 152 ? -19.922 -0.211 11.828 1 95.69 152 PRO B N 1
ATOM 3409 C CA . PRO B 1 152 ? -21.203 0.47 12.094 1 95.69 152 PRO B CA 1
ATOM 3410 C C . PRO B 1 152 ? -22.406 -0.298 11.555 1 95.69 152 PRO B C 1
ATOM 3412 O O . PRO B 1 152 ? -23.5 -0.177 12.094 1 95.69 152 PRO B O 1
ATOM 3415 N N . GLU B 1 153 ? -22.203 -1.143 10.531 1 92.5 153 GLU B N 1
ATOM 3416 C CA . GLU B 1 153 ? -23.266 -1.919 9.922 1 92.5 153 GLU B CA 1
ATOM 3417 C C . GLU B 1 153 ? -23.375 -3.309 10.539 1 92.5 153 GLU B C 1
ATOM 3419 O O . GLU B 1 153 ? -24.469 -3.818 10.758 1 92.5 153 GLU B O 1
ATOM 3424 N N . THR B 1 154 ? -22.312 -3.891 10.922 1 95 154 THR B N 1
ATOM 3425 C CA . THR B 1 154 ? -22.281 -5.301 11.297 1 95 154 THR B CA 1
ATOM 3426 C C . THR B 1 154 ? -22.297 -5.465 12.812 1 95 154 THR B C 1
ATOM 3428 O O . THR B 1 154 ? -22.594 -6.543 13.32 1 95 154 THR B O 1
ATOM 3431 N N . GLY B 1 155 ? -21.812 -4.449 13.438 1 97.69 155 GLY B N 1
ATOM 3432 C CA . GLY B 1 155 ? -21.703 -4.512 14.883 1 97.69 155 GLY B CA 1
ATOM 3433 C C . GLY B 1 155 ? -20.406 -5.16 15.359 1 97.69 155 GLY B C 1
ATOM 3434 O O . GLY B 1 155 ? -20.203 -5.348 16.562 1 97.69 155 GLY B O 1
ATOM 3435 N N . GLU B 1 156 ? -19.547 -5.488 14.406 1 98.12 156 GLU B N 1
ATOM 3436 C CA . GLU B 1 156 ? -18.312 -6.191 14.75 1 98.12 156 GLU B CA 1
ATOM 3437 C C . GLU B 1 156 ? -17.094 -5.465 14.203 1 98.12 156 GLU B C 1
ATOM 3439 O O . GLU B 1 156 ? -17.031 -5.152 13.008 1 98.12 156 GLU B O 1
ATOM 3444 N N . TRP B 1 157 ? -16.188 -5.152 15.062 1 98 157 TRP B N 1
ATOM 3445 C CA . TRP B 1 157 ? -14.914 -4.531 14.711 1 98 157 TRP B CA 1
ATOM 3446 C C . TRP B 1 157 ? -13.742 -5.449 15.062 1 98 157 TRP B C 1
ATOM 3448 O O . TRP B 1 157 ? -13.445 -5.66 16.25 1 98 157 TRP B O 1
ATOM 3458 N N . ALA B 1 158 ? -13.125 -6.012 14.086 1 98.12 158 ALA B N 1
ATOM 3459 C CA . ALA B 1 158 ? -11.969 -6.875 14.305 1 98.12 158 ALA B CA 1
ATOM 3460 C C . ALA B 1 158 ? -10.703 -6.258 13.719 1 98.12 158 ALA B C 1
ATOM 3462 O O . ALA B 1 158 ? -10.625 -6.016 12.508 1 98.12 158 ALA B O 1
ATOM 3463 N N . PHE B 1 159 ? -9.703 -6.02 14.547 1 98.31 159 PHE B N 1
ATOM 3464 C CA . PHE B 1 159 ? -8.445 -5.43 14.109 1 98.31 159 PHE B CA 1
ATOM 3465 C C . PHE B 1 159 ? -7.344 -5.68 15.133 1 98.31 159 PHE B C 1
ATOM 3467 O O . PHE B 1 159 ? -7.598 -5.645 16.344 1 98.31 159 PHE B O 1
ATOM 3474 N N . PRO B 1 160 ? -6.125 -5.832 14.75 1 98.62 160 PRO B N 1
ATOM 3475 C CA . PRO B 1 160 ? -5.047 -6.105 15.703 1 98.62 160 PRO B CA 1
ATOM 3476 C C . PRO B 1 160 ? -4.621 -4.867 16.484 1 98.62 160 PRO B C 1
ATOM 3478 O O . PRO B 1 160 ? -4.441 -3.795 15.898 1 98.62 160 PRO B O 1
ATOM 3481 N N . SER B 1 161 ? -4.43 -5.016 17.812 1 98.56 161 SER B N 1
ATOM 3482 C CA . SER B 1 161 ? -3.854 -3.924 18.578 1 98.56 161 SER B CA 1
ATOM 3483 C C . SER B 1 161 ? -3.064 -4.449 19.781 1 98.56 161 SER B C 1
ATOM 3485 O O . SER B 1 161 ? -2.275 -3.719 20.375 1 98.56 161 SER B O 1
ATOM 3487 N N . ARG B 1 162 ? -3.342 -5.695 20.219 1 98.19 162 ARG B N 1
ATOM 3488 C CA . ARG B 1 162 ? -2.76 -6.293 21.422 1 98.19 162 ARG B CA 1
ATOM 3489 C C . ARG B 1 162 ? -2.965 -5.395 22.641 1 98.19 162 ARG B C 1
ATOM 3491 O O . ARG B 1 162 ? -2.061 -5.242 23.453 1 98.19 162 ARG B O 1
ATOM 3498 N N . GLY B 1 163 ? -4.062 -4.762 22.609 1 98.25 163 GLY B N 1
ATOM 3499 C CA . GLY B 1 163 ? -4.453 -3.943 23.75 1 98.25 163 GLY B CA 1
ATOM 3500 C C . GLY B 1 163 ? -3.789 -2.58 23.766 1 98.25 163 GLY B C 1
ATOM 3501 O O . GLY B 1 163 ? -4.047 -1.767 24.656 1 98.25 163 GLY B O 1
ATOM 3502 N N . GLN B 1 164 ? -2.955 -2.258 22.781 1 98.75 164 GLN B N 1
ATOM 3503 C CA . GLN B 1 164 ? -2.273 -0.968 22.75 1 98.75 164 GLN B CA 1
ATOM 3504 C C . GLN B 1 164 ? -3.258 0.166 22.469 1 98.75 164 GLN B C 1
ATOM 3506 O O . GLN B 1 164 ? -4.234 -0.017 21.75 1 98.75 164 GLN B O 1
ATOM 3511 N N . LYS B 1 165 ? -2.965 1.313 23.031 1 98.81 165 LYS B N 1
ATOM 3512 C CA . LYS B 1 165 ? -3.711 2.52 22.688 1 98.81 165 LYS B CA 1
ATOM 3513 C C . LYS B 1 165 ? -3.176 3.135 21.391 1 98.81 165 LYS B C 1
ATOM 3515 O O . LYS B 1 165 ? -2.033 2.885 21 1 98.81 165 LYS B O 1
ATOM 3520 N N . ILE B 1 166 ? -4.051 3.9 20.75 1 98.69 166 ILE B N 1
ATOM 3521 C CA . ILE B 1 166 ? -3.613 4.656 19.578 1 98.69 166 ILE B CA 1
ATOM 3522 C C . ILE B 1 166 ? -4.023 6.117 19.719 1 98.69 166 ILE B C 1
ATOM 3524 O O . ILE B 1 166 ? -5.074 6.422 20.297 1 98.69 166 ILE B O 1
ATOM 3528 N N . ASN B 1 167 ? -3.146 7 19.297 1 98.81 167 ASN B N 1
ATOM 3529 C CA . ASN B 1 167 ? -3.424 8.43 19.203 1 98.81 167 ASN B CA 1
ATOM 3530 C C . ASN B 1 167 ? -3.725 8.844 17.766 1 98.81 167 ASN B C 1
ATOM 3532 O O . ASN B 1 167 ? -3.053 8.398 16.828 1 98.81 167 ASN B O 1
ATOM 3536 N N . LEU B 1 168 ? -4.758 9.602 17.562 1 98.38 168 LEU B N 1
ATOM 3537 C CA . LEU B 1 168 ? -5.133 10.234 16.312 1 98.38 168 LEU B CA 1
ATOM 3538 C C . LEU B 1 168 ? -5.441 11.711 16.516 1 98.38 168 LEU B C 1
ATOM 3540 O O . LEU B 1 168 ? -5.902 12.117 17.578 1 98.38 168 LEU B O 1
ATOM 3544 N N . ALA B 1 169 ? -5.172 12.484 15.492 1 98.56 169 ALA B N 1
ATOM 3545 C CA . ALA B 1 169 ? -5.461 13.914 15.57 1 98.56 169 ALA B CA 1
ATOM 3546 C C . ALA B 1 169 ? -5.965 14.445 14.234 1 98.56 169 ALA B C 1
ATOM 3548 O O . ALA B 1 169 ? -5.695 13.867 13.188 1 98.56 169 ALA B O 1
ATOM 3549 N N . TYR B 1 170 ? -6.688 15.562 14.328 1 98.12 170 TYR B N 1
ATOM 3550 C CA . TYR B 1 170 ? -7.242 16.172 13.125 1 98.12 170 TYR B CA 1
ATOM 3551 C C . TYR B 1 170 ? -6.137 16.703 12.227 1 98.12 170 TYR B C 1
ATOM 3553 O O . TYR B 1 170 ? -5.25 17.438 12.68 1 98.12 170 TYR B O 1
ATOM 3561 N N . ARG B 1 171 ? -6.25 16.344 10.961 1 96.94 171 ARG B N 1
ATOM 3562 C CA . ARG B 1 171 ? -5.312 16.844 9.969 1 96.94 171 ARG B CA 1
ATOM 3563 C C . ARG B 1 171 ? -5.305 18.375 9.945 1 96.94 171 ARG B C 1
ATOM 3565 O O . ARG B 1 171 ? -4.242 18.984 9.812 1 96.94 171 ARG B O 1
ATOM 3572 N N . SER B 1 172 ? -6.469 18.953 10.055 1 97.69 172 SER B N 1
ATOM 3573 C CA . SER B 1 172 ? -6.598 20.406 10.023 1 97.69 172 SER B CA 1
ATOM 3574 C C . SER B 1 172 ? -5.832 21.062 11.18 1 97.69 172 SER B C 1
ATOM 3576 O O . SER B 1 172 ? -5.254 22.141 11.016 1 97.69 172 SER B O 1
ATOM 3578 N N . GLU B 1 173 ? -5.836 20.406 12.297 1 98.69 173 GLU B N 1
ATOM 3579 C CA . GLU B 1 173 ? -5.137 20.969 13.445 1 98.69 173 GLU B CA 1
ATOM 3580 C C . GLU B 1 173 ? -3.629 20.75 13.336 1 98.69 173 GLU B C 1
ATOM 3582 O O . GLU B 1 173 ? -2.842 21.594 13.781 1 98.69 173 GLU B O 1
ATOM 3587 N N . MET B 1 174 ? -3.234 19.625 12.719 1 98.62 174 MET B N 1
ATOM 3588 C CA . MET B 1 174 ? -1.821 19.453 12.398 1 98.62 174 MET B CA 1
ATOM 3589 C C . MET B 1 174 ? -1.347 20.516 11.414 1 98.62 174 MET B C 1
ATOM 3591 O O . MET B 1 174 ? -0.241 21.047 11.547 1 98.62 174 MET B O 1
ATOM 3595 N N . ALA B 1 175 ? -2.199 20.828 10.453 1 98.56 175 ALA B N 1
ATOM 3596 C CA . ALA B 1 175 ? -1.899 21.875 9.492 1 98.56 175 ALA B CA 1
ATOM 3597 C C . ALA B 1 175 ? -1.755 23.234 10.18 1 98.56 175 ALA B C 1
ATOM 3599 O O . ALA B 1 175 ? -0.848 24 9.867 1 98.56 175 ALA B O 1
ATOM 3600 N N . GLU B 1 176 ? -2.635 23.484 11.102 1 98.69 176 GLU B N 1
ATOM 3601 C CA . GLU B 1 176 ? -2.568 24.734 11.867 1 98.69 176 GLU B CA 1
ATOM 3602 C C . GLU B 1 176 ? -1.274 24.812 12.672 1 98.69 176 GLU B C 1
ATOM 3604 O O . GLU B 1 176 ? -0.632 25.875 12.711 1 98.69 176 GLU B O 1
ATOM 3609 N N . ALA B 1 177 ? -0.927 23.719 13.266 1 98.69 177 ALA B N 1
ATOM 3610 C CA . ALA B 1 177 ? 0.321 23.688 14.023 1 98.69 177 ALA B CA 1
ATOM 3611 C C . ALA B 1 177 ? 1.518 23.984 13.117 1 98.69 177 ALA B C 1
ATOM 3613 O O . ALA B 1 177 ? 2.408 24.75 13.492 1 98.69 177 ALA B O 1
ATOM 3614 N N . LEU B 1 178 ? 1.541 23.375 11.953 1 98.31 178 LEU B N 1
ATOM 3615 C CA . LEU B 1 178 ? 2.6 23.609 10.977 1 98.31 178 LEU B CA 1
ATOM 3616 C C . LEU B 1 178 ? 2.658 25.078 10.586 1 98.31 178 LEU B C 1
ATOM 3618 O O . LEU B 1 178 ? 3.734 25.688 10.57 1 98.31 178 LEU B O 1
ATOM 3622 N N . ALA B 1 179 ? 1.513 25.656 10.305 1 98.38 179 ALA B N 1
ATOM 3623 C CA . ALA B 1 179 ? 1.429 27.047 9.883 1 98.38 179 ALA B CA 1
ATOM 3624 C C . ALA B 1 179 ? 1.965 27.984 10.969 1 98.38 179 ALA B C 1
ATOM 3626 O O . ALA B 1 179 ? 2.691 28.938 10.672 1 98.38 179 ALA B O 1
ATOM 3627 N N . ARG B 1 180 ? 1.634 27.672 12.172 1 97.5 180 ARG B N 1
ATOM 3628 C CA . ARG B 1 180 ? 2.098 28.484 13.281 1 97.5 180 ARG B CA 1
ATOM 3629 C C . ARG B 1 180 ? 3.609 28.375 13.453 1 97.5 180 ARG B C 1
ATOM 3631 O O . ARG B 1 180 ? 4.277 29.375 13.75 1 97.5 180 ARG B O 1
ATOM 3638 N N . GLY B 1 181 ? 4.094 27.172 13.305 1 97.38 181 GLY B N 1
ATOM 3639 C CA . GLY B 1 181 ? 5.539 27 13.32 1 97.38 181 GLY B CA 1
ATOM 3640 C C . GLY B 1 181 ? 6.242 27.797 12.227 1 97.38 181 GLY B C 1
ATOM 3641 O O . GLY B 1 181 ? 7.281 28.406 12.477 1 97.38 181 GLY B O 1
ATOM 3642 N N . LEU B 1 182 ? 5.68 27.828 11.062 1 97.81 182 LEU B N 1
ATOM 3643 C CA . LEU B 1 182 ? 6.254 28.5 9.906 1 97.81 182 LEU B CA 1
ATOM 3644 C C . LEU B 1 182 ? 6.184 30.016 10.07 1 97.81 182 LEU B C 1
ATOM 3646 O O . LEU B 1 182 ? 7.02 30.75 9.523 1 97.81 182 LEU B O 1
ATOM 3650 N N . ALA B 1 183 ? 5.223 30.484 10.789 1 96.5 183 ALA B N 1
ATOM 3651 C CA . ALA B 1 183 ? 4.992 31.922 10.953 1 96.5 183 ALA B CA 1
ATOM 3652 C C . ALA B 1 183 ? 6.055 32.531 11.852 1 96.5 183 ALA B C 1
ATOM 3654 O O . ALA B 1 183 ? 6.383 33.719 11.711 1 96.5 183 ALA B O 1
ATOM 3655 N N . ASP B 1 184 ? 6.586 31.781 12.805 1 94.81 184 ASP B N 1
ATOM 3656 C CA . ASP B 1 184 ? 7.594 32.25 13.75 1 94.81 184 ASP B CA 1
ATOM 3657 C C . ASP B 1 184 ? 8.812 31.328 13.75 1 94.81 184 ASP B C 1
ATOM 3659 O O . ASP B 1 184 ? 9.133 30.719 14.773 1 94.81 184 ASP B O 1
ATOM 3663 N N . PRO B 1 185 ? 9.531 31.406 12.648 1 96.38 185 PRO B N 1
ATOM 3664 C CA . PRO B 1 185 ? 10.57 30.391 12.445 1 96.38 185 PRO B CA 1
ATOM 3665 C C . PRO B 1 185 ? 11.664 30.438 13.508 1 96.38 185 PRO B C 1
ATOM 3667 O O . PRO B 1 185 ? 12.219 29.406 13.883 1 96.38 185 PRO B O 1
ATOM 3670 N N . GLU B 1 186 ? 11.984 31.547 14.102 1 96.69 186 GLU B N 1
ATOM 3671 C CA . GLU B 1 186 ? 13.086 31.703 15.047 1 96.69 186 GLU B CA 1
ATOM 3672 C C . GLU B 1 186 ? 12.844 30.891 16.312 1 96.69 186 GLU B C 1
ATOM 3674 O O . GLU B 1 186 ? 13.789 30.438 16.969 1 96.69 186 GLU B O 1
ATOM 3679 N N . GLN B 1 187 ? 11.617 30.641 16.625 1 96.75 187 GLN B N 1
ATOM 3680 C CA . GLN B 1 187 ? 11.258 29.938 17.844 1 96.75 187 GLN B CA 1
ATOM 3681 C C . GLN B 1 187 ? 11.383 28.422 17.672 1 96.75 187 GLN B C 1
ATOM 3683 O O . GLN B 1 187 ? 11.32 27.672 18.641 1 96.75 187 GLN B O 1
ATOM 3688 N N . HIS B 1 188 ? 11.617 28.031 16.469 1 98.19 188 HIS B N 1
ATOM 3689 C CA . HIS B 1 188 ? 11.469 26.594 16.188 1 98.19 188 HIS B CA 1
ATOM 3690 C C . HIS B 1 188 ? 12.727 26.031 15.555 1 98.19 188 HIS B C 1
ATOM 3692 O O . HIS B 1 188 ? 12.688 24.953 14.938 1 98.19 188 HIS B O 1
ATOM 3698 N N . VAL B 1 189 ? 13.836 26.688 15.766 1 98.56 189 VAL B N 1
ATOM 3699 C CA . VAL B 1 189 ? 15.094 26.281 15.156 1 98.56 189 VAL B CA 1
ATOM 3700 C C . VAL B 1 189 ? 15.633 25.031 15.859 1 98.56 189 VAL B C 1
ATOM 3702 O O . VAL B 1 189 ? 15.789 25.031 17.078 1 98.56 189 VAL B O 1
ATOM 3705 N N . ASN B 1 190 ? 15.844 24 15.094 1 98.56 190 ASN B N 1
ATOM 3706 C CA . ASN B 1 190 ? 16.422 22.734 15.531 1 98.56 190 ASN B CA 1
ATOM 3707 C C . ASN B 1 190 ? 15.57 22.078 16.625 1 98.56 190 ASN B C 1
ATOM 3709 O O . ASN B 1 190 ? 16.109 21.609 17.625 1 98.56 190 ASN B O 1
ATOM 3713 N N . GLU B 1 191 ? 14.258 22.141 16.422 1 98.44 191 GLU B N 1
ATOM 3714 C CA . GLU B 1 191 ? 13.289 21.516 17.328 1 98.44 191 GLU B CA 1
ATOM 3715 C C . GLU B 1 191 ? 12.578 20.344 16.656 1 98.44 191 GLU B C 1
ATOM 3717 O O . GLU B 1 191 ? 12.445 20.312 15.43 1 98.44 191 GLU B O 1
ATOM 3722 N N . THR B 1 192 ? 12.219 19.391 17.484 1 98.69 192 THR B N 1
ATOM 3723 C CA . THR B 1 192 ? 11.352 18.281 17.094 1 98.69 192 THR B CA 1
ATOM 3724 C C . THR B 1 192 ? 10.094 18.234 17.953 1 98.69 192 THR B C 1
ATOM 3726 O O . THR B 1 192 ? 10.188 18.281 19.188 1 98.69 192 THR B O 1
ATOM 3729 N N . TYR B 1 193 ? 8.984 18.25 17.312 1 98.81 193 TYR B N 1
ATOM 3730 C CA . TYR B 1 193 ? 7.691 18.234 17.984 1 98.81 193 TYR B CA 1
ATOM 3731 C C . TYR B 1 193 ? 6.977 16.906 17.766 1 98.81 193 TYR B C 1
ATOM 3733 O O . TYR B 1 193 ? 6.906 16.406 16.641 1 98.81 193 TYR B O 1
ATOM 3741 N N . GLU B 1 194 ? 6.508 16.312 18.844 1 98.88 194 GLU B N 1
ATOM 3742 C CA . GLU B 1 194 ? 5.605 15.164 18.766 1 98.88 194 GLU B CA 1
ATOM 3743 C C . GLU B 1 194 ? 4.148 15.609 18.719 1 98.88 194 GLU B C 1
ATOM 3745 O O . GLU B 1 194 ? 3.592 16.031 19.734 1 98.88 194 GLU B O 1
ATOM 3750 N N . ILE B 1 195 ? 3.562 15.484 17.531 1 98.88 195 ILE B N 1
ATOM 3751 C CA . ILE B 1 195 ? 2.256 16.078 17.266 1 98.88 195 ILE B CA 1
ATOM 3752 C C . ILE B 1 195 ? 1.163 15.031 17.5 1 98.88 195 ILE B C 1
ATOM 3754 O O . ILE B 1 195 ? 0.918 14.18 16.641 1 98.88 195 ILE B O 1
ATOM 3758 N N . THR B 1 196 ? 0.515 15.148 18.656 1 98.75 196 THR B N 1
ATOM 3759 C CA . THR B 1 196 ? -0.558 14.242 19.031 1 98.75 196 THR B CA 1
ATOM 3760 C C . THR B 1 196 ? -1.758 15.016 19.578 1 98.75 196 THR B C 1
ATOM 3762 O O . THR B 1 196 ? -1.65 16.203 19.875 1 98.75 196 THR B O 1
ATOM 3765 N N . SER B 1 197 ? -2.904 14.336 19.578 1 98.44 197 SER B N 1
ATOM 3766 C CA . SER B 1 197 ? -4 14.812 20.422 1 98.44 197 SER B CA 1
ATOM 3767 C C . SER B 1 197 ? -3.705 14.586 21.891 1 98.44 197 SER B C 1
ATOM 3769 O O . SER B 1 197 ? -2.658 14.039 22.25 1 98.44 197 SER B O 1
ATOM 3771 N N . SER B 1 198 ? -4.633 14.992 22.75 1 97.94 198 SER B N 1
ATOM 3772 C CA . SER B 1 198 ? -4.367 15.047 24.172 1 97.94 198 SER B CA 1
ATOM 3773 C C . SER B 1 198 ? -4.441 13.664 24.812 1 97.94 198 SER B C 1
ATOM 3775 O O . SER B 1 198 ? -3.914 13.438 25.891 1 97.94 198 SER B O 1
ATOM 3777 N N . GLU B 1 199 ? -5.148 12.766 24.094 1 97.94 199 GLU B N 1
ATOM 3778 C CA . GLU B 1 199 ? -5.352 11.445 24.688 1 97.94 199 GLU B CA 1
ATOM 3779 C C . GLU B 1 199 ? -5.238 10.344 23.641 1 97.94 199 GLU B C 1
ATOM 3781 O O . GLU B 1 199 ? -5.566 10.555 22.469 1 97.94 199 GLU B O 1
ATOM 3786 N N . ALA B 1 200 ? -4.758 9.188 24.062 1 98.69 200 ALA B N 1
ATOM 3787 C CA . ALA B 1 200 ? -4.797 7.949 23.297 1 98.69 200 ALA B CA 1
ATOM 3788 C C . ALA B 1 200 ? -5.855 6.996 23.844 1 98.69 200 ALA B C 1
ATOM 3790 O O . ALA B 1 200 ? -6.188 7.043 25.031 1 98.69 200 ALA B O 1
ATOM 3791 N N . TYR B 1 201 ? -6.359 6.141 22.969 1 98.81 201 TYR B N 1
ATOM 3792 C CA . TYR B 1 201 ? -7.441 5.242 23.359 1 98.81 201 TYR B CA 1
ATOM 3793 C C . TYR B 1 201 ? -7.191 3.832 22.844 1 98.81 201 TYR B C 1
ATOM 3795 O O . TYR B 1 201 ? -6.574 3.654 21.781 1 98.81 201 TYR B O 1
ATOM 3803 N N . THR B 1 202 ? -7.688 2.881 23.609 1 98.75 202 THR B N 1
ATOM 3804 C CA . THR B 1 202 ? -7.734 1.531 23.047 1 98.75 202 THR B CA 1
ATOM 3805 C C . THR B 1 202 ? -8.805 1.426 21.969 1 98.75 202 THR B C 1
ATOM 3807 O O . THR B 1 202 ? -9.719 2.252 21.906 1 98.75 202 THR B O 1
ATOM 3810 N N . LEU B 1 203 ? -8.648 0.413 21.125 1 98.75 203 LEU B N 1
ATOM 3811 C CA . LEU B 1 203 ? -9.688 0.207 20.125 1 98.75 203 LEU B CA 1
ATOM 3812 C C . LEU B 1 203 ? -11.008 -0.173 20.781 1 98.75 203 LEU B C 1
ATOM 3814 O O . LEU B 1 203 ? -12.078 0.149 20.266 1 98.75 203 LEU B O 1
ATOM 3818 N N . GLU B 1 204 ? -10.922 -0.768 21.953 1 98.69 204 GLU B N 1
ATOM 3819 C CA . GLU B 1 204 ? -12.125 -1.078 22.703 1 98.69 204 GLU B CA 1
ATOM 3820 C C . GLU B 1 204 ? -12.844 0.195 23.141 1 98.69 204 GLU B C 1
ATOM 3822 O O . GLU B 1 204 ? -14.07 0.29 23.031 1 98.69 204 GLU B O 1
ATOM 3827 N N . GLU B 1 205 ? -12.094 1.104 23.656 1 98.69 205 GLU B N 1
ATOM 3828 C CA . GLU B 1 205 ? -12.672 2.387 24.047 1 98.69 205 GLU B CA 1
ATOM 3829 C C . GLU B 1 205 ? -13.289 3.1 22.844 1 98.69 205 GLU B C 1
ATOM 3831 O O . GLU B 1 205 ? -14.375 3.676 22.953 1 98.69 205 GLU B O 1
ATOM 3836 N N . LEU B 1 206 ? -12.625 3.051 21.688 1 98.69 206 LEU B N 1
ATOM 3837 C CA . LEU B 1 206 ? -13.133 3.678 20.469 1 98.69 206 LEU B CA 1
ATOM 3838 C C . LEU B 1 206 ? -14.406 2.984 20 1 98.69 206 LEU B C 1
ATOM 3840 O O . LEU B 1 206 ? -15.328 3.639 19.5 1 98.69 206 LEU B O 1
ATOM 3844 N N . ALA B 1 207 ? -14.43 1.671 20.156 1 98.75 207 ALA B N 1
ATOM 3845 C CA . ALA B 1 207 ? -15.648 0.94 19.844 1 98.75 207 ALA B CA 1
ATOM 3846 C C . ALA B 1 207 ? -16.812 1.402 20.719 1 98.75 207 ALA B C 1
ATOM 3848 O O . ALA B 1 207 ? -17.953 1.496 20.25 1 98.75 207 ALA B O 1
ATOM 3849 N N . GLY B 1 208 ? -16.5 1.662 21.953 1 98.69 208 GLY B N 1
ATOM 3850 C CA . GLY B 1 208 ? -17.516 2.217 22.828 1 98.69 208 GLY B CA 1
ATOM 3851 C C . GLY B 1 208 ? -18.047 3.562 22.375 1 98.69 208 GLY B C 1
ATOM 3852 O O . GLY B 1 208 ? -19.25 3.799 22.375 1 98.69 208 GLY B O 1
ATOM 3853 N N . MET B 1 209 ? -17.172 4.422 21.953 1 98.38 209 MET B N 1
ATOM 3854 C CA . MET B 1 209 ? -17.578 5.727 21.422 1 98.38 209 MET B CA 1
ATOM 3855 C C . MET B 1 209 ? -18.422 5.57 20.172 1 98.38 209 MET B C 1
ATOM 3857 O O . MET B 1 209 ? -19.406 6.285 19.984 1 98.38 209 MET B O 1
ATOM 3861 N N . LEU B 1 210 ? -17.953 4.676 19.281 1 98.5 210 LEU B N 1
ATOM 3862 C CA . LEU B 1 210 ? -18.688 4.402 18.062 1 98.5 210 LEU B CA 1
ATOM 3863 C C . LEU B 1 210 ? -20.078 3.848 18.359 1 98.5 210 LEU B C 1
ATOM 3865 O O . LEU B 1 210 ? -21.047 4.203 17.688 1 98.5 210 LEU B O 1
ATOM 3869 N N . SER B 1 211 ? -20.172 2.971 19.359 1 98.62 211 SER B N 1
ATOM 3870 C CA . SER B 1 211 ? -21.469 2.43 19.797 1 98.62 211 SER B CA 1
ATOM 3871 C C . SER B 1 211 ? -22.406 3.539 20.234 1 98.62 211 SER B C 1
ATOM 3873 O O . SER B 1 211 ? -23.578 3.564 19.828 1 98.62 211 SER B O 1
ATOM 3875 N N . LYS B 1 212 ? -21.891 4.418 21.016 1 98.06 212 LYS B N 1
ATOM 3876 C CA . LYS B 1 212 ? -22.688 5.543 21.5 1 98.06 212 LYS B CA 1
ATOM 3877 C C . LYS B 1 212 ? -23.188 6.391 20.328 1 98.06 212 LYS B C 1
ATOM 3879 O O . LYS B 1 212 ? -24.359 6.758 20.281 1 98.06 212 LYS B O 1
ATOM 3884 N N . ALA B 1 213 ? -22.375 6.684 19.391 1 97.94 213 ALA B N 1
ATOM 3885 C CA . ALA B 1 213 ? -22.703 7.555 18.266 1 97.94 213 ALA B CA 1
ATOM 3886 C C . ALA B 1 213 ? -23.719 6.895 17.344 1 97.94 213 ALA B C 1
ATOM 3888 O O . ALA B 1 213 ? -24.594 7.566 16.781 1 97.94 213 ALA B O 1
ATOM 3889 N N . THR B 1 214 ? -23.609 5.555 17.141 1 97.38 214 THR B N 1
ATOM 3890 C CA . THR B 1 214 ? -24.469 4.852 16.188 1 97.38 214 THR B CA 1
ATOM 3891 C C . THR B 1 214 ? -25.766 4.418 16.844 1 97.38 214 THR B C 1
ATOM 3893 O O . THR B 1 214 ? -26.75 4.117 16.156 1 97.38 214 THR B O 1
ATOM 3896 N N . GLY B 1 215 ? -25.781 4.277 18.141 1 97.31 215 GLY B N 1
ATOM 3897 C CA . GLY B 1 215 ? -26.906 3.703 18.844 1 97.31 215 GLY B CA 1
ATOM 3898 C C . GLY B 1 215 ? -26.953 2.189 18.766 1 97.31 215 GLY B C 1
ATOM 3899 O O . GLY B 1 215 ? -27.969 1.577 19.109 1 97.31 215 GLY B O 1
ATOM 3900 N N . LYS B 1 216 ? -25.906 1.573 18.234 1 97.56 216 LYS B N 1
ATOM 3901 C CA . LYS B 1 216 ? -25.781 0.124 18.109 1 97.56 216 LYS B CA 1
ATOM 3902 C C . LYS B 1 216 ? -24.656 -0.411 18.984 1 97.56 216 LYS B C 1
ATOM 3904 O O . LYS B 1 216 ? -23.719 0.318 19.312 1 97.56 216 LYS B O 1
ATOM 3909 N N . ASP B 1 217 ? -24.797 -1.618 19.344 1 97.81 217 ASP B N 1
ATOM 3910 C CA . ASP B 1 217 ? -23.719 -2.262 20.078 1 97.81 217 ASP B CA 1
ATOM 3911 C C . ASP B 1 217 ? -22.609 -2.725 19.141 1 97.81 217 ASP B C 1
ATOM 3913 O O . ASP B 1 217 ? -22.797 -3.676 18.375 1 97.81 217 ASP B O 1
ATOM 3917 N N . ILE B 1 218 ? -21.547 -2.061 19.203 1 98.31 218 ILE B N 1
ATOM 3918 C CA . ILE B 1 218 ? -20.375 -2.426 18.406 1 98.31 218 ILE B CA 1
ATOM 3919 C C . ILE B 1 218 ? -19.328 -3.082 19.297 1 98.31 218 ILE B C 1
ATOM 3921 O O . ILE B 1 218 ? -18.828 -2.461 20.25 1 98.31 218 ILE B O 1
ATOM 3925 N N . THR B 1 219 ? -18.969 -4.301 19.031 1 98.44 219 THR B N 1
ATOM 3926 C CA . THR B 1 219 ? -18.016 -5.066 19.812 1 98.44 219 THR B CA 1
ATOM 3927 C C . THR B 1 219 ? -16.672 -5.141 19.094 1 98.44 219 THR B C 1
ATOM 3929 O O . THR B 1 219 ? -16.609 -5.469 17.906 1 98.44 219 THR B O 1
ATOM 3932 N N . TYR B 1 220 ? -15.648 -4.82 19.844 1 98.56 220 TYR B N 1
ATOM 3933 C CA . TYR B 1 220 ? -14.289 -4.93 19.312 1 98.56 220 TYR B CA 1
ATOM 3934 C C . TYR B 1 220 ? -13.664 -6.262 19.703 1 98.56 220 TYR B C 1
ATOM 3936 O O . TYR B 1 220 ? -13.805 -6.715 20.844 1 98.56 220 TYR B O 1
ATOM 3944 N N . THR B 1 221 ? -13.039 -6.902 18.781 1 98.62 221 THR B N 1
ATOM 3945 C CA . THR B 1 221 ? -12.266 -8.117 19.016 1 98.62 221 THR B CA 1
ATOM 3946 C C . THR B 1 221 ? -10.828 -7.938 18.547 1 98.62 221 THR B C 1
ATOM 3948 O O . THR B 1 221 ? -10.578 -7.613 17.375 1 98.62 221 THR B O 1
ATOM 3951 N N . ASP B 1 222 ? -9.906 -8.109 19.453 1 98.69 222 ASP B N 1
ATOM 3952 C CA . ASP B 1 222 ? -8.484 -8.109 19.109 1 98.69 222 ASP B CA 1
ATOM 3953 C C . ASP B 1 222 ? -8.094 -9.406 18.406 1 98.69 222 ASP B C 1
ATOM 3955 O O . ASP B 1 222 ? -8.18 -10.484 18.984 1 98.69 222 ASP B O 1
ATOM 3959 N N . ILE B 1 223 ? -7.676 -9.297 17.219 1 98.25 223 ILE B N 1
ATOM 3960 C CA . ILE B 1 223 ? -7.293 -10.484 16.453 1 98.25 223 ILE B CA 1
ATOM 3961 C C . ILE B 1 223 ? -5.797 -10.445 16.156 1 98.25 223 ILE B C 1
ATOM 3963 O O . ILE B 1 223 ? -5.141 -9.422 16.375 1 98.25 223 ILE B O 1
ATOM 3967 N N . SER B 1 224 ? -5.25 -11.547 15.688 1 96.75 224 SER B N 1
ATOM 3968 C CA . SER B 1 224 ? -3.836 -11.594 15.32 1 96.75 224 SER B CA 1
ATOM 3969 C C . SER B 1 224 ? -3.598 -10.953 13.961 1 96.75 224 SER B C 1
ATOM 3971 O O . SER B 1 224 ? -4.523 -10.828 13.156 1 96.75 224 SER B O 1
ATOM 3973 N N . ILE B 1 225 ? -2.418 -10.586 13.727 1 95.81 225 ILE B N 1
ATOM 3974 C CA . ILE B 1 225 ? -2.033 -10.062 12.422 1 95.81 225 ILE B CA 1
ATOM 3975 C C . ILE B 1 225 ? -2.275 -11.117 11.352 1 95.81 225 ILE B C 1
ATOM 3977 O O . ILE B 1 225 ? -2.76 -10.805 10.258 1 95.81 225 ILE B O 1
ATOM 3981 N N . SER B 1 226 ? -1.972 -12.32 11.68 1 91.75 226 SER B N 1
ATOM 3982 C CA . SER B 1 226 ? -2.197 -13.414 10.742 1 91.75 226 SER B CA 1
ATOM 3983 C C . SER B 1 226 ? -3.676 -13.547 10.391 1 91.75 226 SER B C 1
ATOM 3985 O O . SER B 1 226 ? -4.023 -13.773 9.227 1 91.75 226 SER B O 1
ATOM 3987 N N . ASP B 1 227 ? -4.539 -13.375 11.359 1 94.69 227 ASP B N 1
ATOM 3988 C CA . ASP B 1 227 ? -5.977 -13.445 11.109 1 94.69 227 ASP B CA 1
ATOM 3989 C C . ASP B 1 227 ? -6.426 -12.312 10.188 1 94.69 227 ASP B C 1
ATOM 3991 O O . ASP B 1 227 ? -7.254 -12.523 9.297 1 94.69 227 ASP B O 1
ATOM 3995 N N . LEU B 1 228 ? -5.859 -11.148 10.398 1 96 228 LEU B N 1
ATOM 3996 C CA . LEU B 1 228 ? -6.176 -10.031 9.523 1 96 228 LEU B CA 1
ATOM 3997 C C . LEU B 1 228 ? -5.766 -10.328 8.086 1 96 228 LEU B C 1
ATOM 3999 O O . LEU B 1 228 ? -6.551 -10.133 7.152 1 96 228 LEU B O 1
ATOM 4003 N N . GLU B 1 229 ? -4.566 -10.773 7.918 1 92.56 229 GLU B N 1
ATOM 4004 C CA . GLU B 1 229 ? -4.043 -11.109 6.598 1 92.56 229 GLU B CA 1
ATOM 4005 C C . GLU B 1 229 ? -4.953 -12.102 5.879 1 92.56 229 GLU B C 1
ATOM 4007 O O . GLU B 1 229 ? -5.301 -11.906 4.715 1 92.56 229 GLU B O 1
ATOM 4012 N N . ASN B 1 230 ? -5.359 -13.094 6.586 1 89.69 230 ASN B N 1
ATOM 4013 C CA . ASN B 1 230 ? -6.215 -14.133 6.016 1 89.69 230 ASN B CA 1
ATOM 4014 C C . ASN B 1 230 ? -7.57 -13.57 5.598 1 89.69 230 ASN B C 1
ATOM 4016 O O . ASN B 1 230 ? -8.078 -13.898 4.523 1 89.69 230 ASN B O 1
ATOM 4020 N N . THR B 1 231 ? -8.094 -12.758 6.422 1 92.25 231 THR B N 1
ATOM 4021 C CA . THR B 1 231 ? -9.398 -12.156 6.137 1 92.25 231 THR B CA 1
ATOM 4022 C C . THR B 1 231 ? -9.32 -11.289 4.883 1 92.25 231 THR B C 1
ATOM 4024 O O . THR B 1 231 ? -10.188 -11.367 4.012 1 92.25 231 THR B O 1
ATOM 4027 N N . LEU B 1 232 ? -8.258 -10.484 4.781 1 92.94 232 LEU B N 1
ATOM 4028 C CA . LEU B 1 232 ? -8.109 -9.578 3.652 1 92.94 232 LEU B CA 1
ATOM 4029 C C . LEU B 1 232 ? -7.863 -10.344 2.359 1 92.94 232 LEU B C 1
ATOM 4031 O O . LEU B 1 232 ? -8.352 -9.953 1.297 1 92.94 232 LEU B O 1
ATOM 4035 N N . GLU B 1 233 ? -7.156 -11.383 2.508 1 86.31 233 GLU B N 1
ATOM 4036 C CA . GLU B 1 233 ? -6.945 -12.242 1.347 1 86.31 233 GLU B CA 1
ATOM 4037 C C . GLU B 1 233 ? -8.258 -12.859 0.874 1 86.31 233 GLU B C 1
ATOM 4039 O O . GLU B 1 233 ? -8.516 -12.938 -0.329 1 86.31 233 GLU B O 1
ATOM 4044 N N . GLU B 1 234 ? -9.039 -13.312 1.776 1 84 234 GLU B N 1
ATOM 4045 C CA . GLU B 1 234 ? -10.305 -13.977 1.465 1 84 234 GLU B CA 1
ATOM 4046 C C . GLU B 1 234 ? -11.266 -13.023 0.759 1 84 234 GLU B C 1
ATOM 4048 O O . GLU B 1 234 ? -12.023 -13.438 -0.122 1 84 234 GLU B O 1
ATOM 4053 N N . ILE B 1 235 ? -11.133 -11.773 1.091 1 86.81 235 ILE B N 1
ATOM 4054 C CA . ILE B 1 235 ? -12.086 -10.852 0.473 1 86.81 235 ILE B CA 1
ATOM 4055 C C . ILE B 1 235 ? -11.484 -10.266 -0.801 1 86.81 235 ILE B C 1
ATOM 4057 O O . ILE B 1 235 ? -12.078 -9.391 -1.429 1 86.81 235 ILE B O 1
ATOM 4061 N N . GLY B 1 236 ? -10.281 -10.68 -1.131 1 85 236 GLY B N 1
ATOM 4062 C CA . GLY B 1 236 ? -9.805 -10.453 -2.486 1 85 236 GLY B CA 1
ATOM 4063 C C . GLY B 1 236 ? -8.867 -9.266 -2.6 1 85 236 GLY B C 1
ATOM 4064 O O . GLY B 1 236 ? -8.656 -8.734 -3.691 1 85 236 GLY B O 1
ATOM 4065 N N . LEU B 1 237 ? -8.234 -8.797 -1.549 1 91.5 237 LEU B N 1
ATOM 4066 C CA . LEU B 1 237 ? -7.297 -7.68 -1.641 1 91.5 237 LEU B CA 1
ATOM 4067 C C . LEU B 1 237 ? -5.984 -8.125 -2.277 1 91.5 237 LEU B C 1
ATOM 4069 O O . LEU B 1 237 ? -5.477 -9.211 -1.975 1 91.5 237 LEU B O 1
ATOM 4073 N N . PRO B 1 238 ? -5.434 -7.246 -3.084 1 90 238 PRO B N 1
ATOM 4074 C CA . PRO B 1 238 ? -4.098 -7.516 -3.623 1 90 238 PRO B CA 1
ATOM 4075 C C . PRO B 1 238 ? -3.031 -7.602 -2.535 1 90 238 PRO B C 1
ATOM 4077 O O . PRO B 1 238 ? -3.17 -6.98 -1.478 1 90 238 PRO B O 1
ATOM 4080 N N . GLU B 1 239 ? -1.975 -8.32 -2.826 1 86.31 239 GLU B N 1
ATOM 4081 C CA . GLU B 1 239 ? -0.924 -8.609 -1.855 1 86.31 239 GLU B CA 1
ATOM 4082 C C . GLU B 1 239 ? -0.308 -7.328 -1.306 1 86.31 239 GLU B C 1
ATOM 4084 O O . GLU B 1 239 ? -0.033 -7.227 -0.108 1 86.31 239 GLU B O 1
ATOM 4089 N N . GLU B 1 240 ? -0.103 -6.387 -2.191 1 86.94 240 GLU B N 1
ATOM 4090 C CA . GLU B 1 240 ? 0.509 -5.137 -1.747 1 86.94 240 GLU B CA 1
ATOM 4091 C C . GLU B 1 240 ? -0.419 -4.375 -0.807 1 86.94 240 GLU B C 1
ATOM 4093 O O . GLU B 1 240 ? 0.04 -3.721 0.133 1 86.94 240 GLU B O 1
ATOM 4098 N N . GLN B 1 241 ? -1.714 -4.434 -1.122 1 91.19 241 GLN B N 1
ATOM 4099 C CA . GLN B 1 241 ? -2.695 -3.814 -0.237 1 91.19 241 GLN B CA 1
ATOM 4100 C C . GLN B 1 241 ? -2.717 -4.504 1.125 1 91.19 241 GLN B C 1
ATOM 4102 O O . GLN B 1 241 ? -2.816 -3.842 2.16 1 91.19 241 GLN B O 1
ATOM 4107 N N . ILE B 1 242 ? -2.582 -5.781 1.092 1 92 242 ILE B N 1
ATOM 4108 C CA . ILE B 1 242 ? -2.564 -6.555 2.328 1 92 242 ILE B CA 1
ATOM 4109 C C . ILE B 1 242 ? -1.321 -6.203 3.141 1 92 242 ILE B C 1
ATOM 4111 O O . ILE B 1 242 ? -1.402 -6 4.355 1 92 242 ILE B O 1
ATOM 4115 N N . ALA B 1 243 ? -0.24 -6.105 2.447 1 89.38 243 ALA B N 1
ATOM 4116 C CA . ALA B 1 243 ? 1.012 -5.781 3.125 1 89.38 243 ALA B CA 1
ATOM 4117 C C . ALA B 1 243 ? 0.926 -4.422 3.812 1 89.38 243 ALA B C 1
ATOM 4119 O O . ALA B 1 243 ? 1.413 -4.254 4.934 1 89.38 243 ALA B O 1
ATOM 4120 N N . MET B 1 244 ? 0.308 -3.484 3.158 1 91.5 244 MET B N 1
ATOM 4121 C CA . MET B 1 244 ? 0.146 -2.164 3.758 1 91.5 244 MET B CA 1
ATOM 4122 C C . MET B 1 244 ? -0.735 -2.236 5 1 91.5 244 MET B C 1
ATOM 4124 O O . MET B 1 244 ? -0.462 -1.567 6 1 91.5 244 MET B O 1
ATOM 4128 N N . SER B 1 245 ? -1.796 -3.014 4.922 1 93.75 245 SER B N 1
ATOM 4129 C CA . SER B 1 245 ? -2.68 -3.188 6.07 1 93.75 245 SER B CA 1
ATOM 4130 C C . SER B 1 245 ? -1.951 -3.852 7.234 1 93.75 245 SER B C 1
ATOM 4132 O O . SER B 1 245 ? -2.156 -3.482 8.391 1 93.75 245 SER B O 1
ATOM 4134 N N . VAL B 1 246 ? -1.095 -4.723 6.938 1 93.06 246 VAL B N 1
ATOM 4135 C CA . VAL B 1 246 ? -0.322 -5.418 7.957 1 93.06 246 VAL B CA 1
ATOM 4136 C C . VAL B 1 246 ? 0.664 -4.453 8.609 1 93.06 246 VAL B C 1
ATOM 4138 O O . VAL B 1 246 ? 0.861 -4.484 9.828 1 93.06 246 VAL B O 1
ATOM 4141 N N . MET B 1 247 ? 1.222 -3.621 7.793 1 92.31 247 MET B N 1
ATOM 4142 C CA . MET B 1 247 ? 2.121 -2.619 8.359 1 92.31 247 MET B CA 1
ATOM 4143 C C . MET B 1 247 ? 1.379 -1.701 9.32 1 92.31 247 MET B C 1
ATOM 4145 O O . MET B 1 247 ? 1.9 -1.357 10.383 1 92.31 247 MET B O 1
ATOM 4149 N N . THR B 1 248 ? 0.206 -1.353 8.969 1 94.94 248 THR B N 1
ATOM 4150 C CA . THR B 1 248 ? -0.614 -0.51 9.836 1 94.94 248 THR B CA 1
ATOM 4151 C C . THR B 1 248 ? -0.968 -1.242 11.125 1 94.94 248 THR B C 1
ATOM 4153 O O . THR B 1 248 ? -0.848 -0.682 12.219 1 94.94 248 THR B O 1
ATOM 4156 N N . ALA B 1 249 ? -1.345 -2.482 10.992 1 96.94 249 ALA B N 1
ATOM 4157 C CA . ALA B 1 249 ? -1.666 -3.287 12.164 1 96.94 249 ALA B CA 1
ATOM 4158 C C . ALA B 1 249 ? -0.45 -3.439 13.07 1 96.94 249 ALA B C 1
ATOM 4160 O O . ALA B 1 249 ? -0.568 -3.352 14.297 1 96.94 249 ALA B O 1
ATOM 4161 N N . THR B 1 250 ? 0.67 -3.615 12.469 1 96.5 250 THR B N 1
ATOM 4162 C CA . THR B 1 250 ? 1.907 -3.75 13.234 1 96.5 250 THR B CA 1
ATOM 4163 C C . THR B 1 250 ? 2.223 -2.459 13.984 1 96.5 250 THR B C 1
ATOM 4165 O O . THR B 1 250 ? 2.732 -2.498 15.109 1 96.5 250 THR B O 1
ATOM 4168 N N . THR B 1 251 ? 1.887 -1.382 13.359 1 97.5 251 THR B N 1
ATOM 4169 C CA . THR B 1 251 ? 2.037 -0.081 14 1 97.5 251 THR B CA 1
ATOM 4170 C C . THR B 1 251 ? 1.232 -0.023 15.297 1 97.5 251 THR B C 1
ATOM 4172 O O . THR B 1 251 ? 1.735 0.434 16.328 1 97.5 251 THR B O 1
ATOM 4175 N N . PHE B 1 252 ? 0.029 -0.513 15.266 1 98.5 252 PHE B N 1
ATOM 4176 C CA . PHE B 1 252 ? -0.815 -0.544 16.453 1 98.5 252 PHE B CA 1
ATOM 4177 C C . PHE B 1 252 ? -0.248 -1.502 17.484 1 98.5 252 PHE B C 1
ATOM 4179 O O . PHE B 1 252 ? -0.057 -1.126 18.656 1 98.5 252 PHE B O 1
ATOM 4186 N N . VAL B 1 253 ? 0.117 -2.674 17.109 1 98.56 253 VAL B N 1
ATOM 4187 C CA . VAL B 1 253 ? 0.507 -3.77 18 1 98.56 253 VAL B CA 1
ATOM 4188 C C . VAL B 1 253 ? 1.807 -3.416 18.719 1 98.56 253 VAL B C 1
ATOM 4190 O O . VAL B 1 253 ? 1.991 -3.768 19.875 1 98.56 253 VAL B O 1
ATOM 4193 N N . ASN B 1 254 ? 2.625 -2.654 18.031 1 98.25 254 ASN B N 1
ATOM 4194 C CA . ASN B 1 254 ? 3.922 -2.289 18.594 1 98.25 254 ASN B CA 1
ATOM 4195 C C . ASN B 1 254 ? 3.814 -1.082 19.516 1 98.25 254 ASN B C 1
ATOM 4197 O O . ASN B 1 254 ? 4.805 -0.668 20.125 1 98.25 254 ASN B O 1
ATOM 4201 N N . GLY B 1 255 ? 2.68 -0.521 19.562 1 98.62 255 GLY B N 1
ATOM 4202 C CA . GLY B 1 255 ? 2.482 0.649 20.406 1 98.62 255 GLY B CA 1
ATOM 4203 C C . GLY B 1 255 ? 3.082 1.913 19.812 1 98.62 255 GLY B C 1
ATOM 4204 O O . GLY B 1 255 ? 3.445 2.834 20.547 1 98.62 255 GLY B O 1
ATOM 4205 N N . ALA B 1 256 ? 3.199 1.949 18.516 1 98.56 256 ALA B N 1
ATOM 4206 C CA . ALA B 1 256 ? 3.883 3.059 17.859 1 98.56 256 ALA B CA 1
ATOM 4207 C C . ALA B 1 256 ? 3.061 4.34 17.953 1 98.56 256 ALA B C 1
ATOM 4209 O O . ALA B 1 256 ? 3.578 5.434 17.719 1 98.56 256 ALA B O 1
ATOM 4210 N N . LEU B 1 257 ? 1.785 4.191 18.312 1 98.69 257 LEU B N 1
ATOM 4211 C CA . LEU B 1 257 ? 0.919 5.359 18.422 1 98.69 257 LEU B CA 1
ATOM 4212 C C . LEU B 1 257 ? 0.437 5.547 19.859 1 98.69 257 LEU B C 1
ATOM 4214 O O . LEU B 1 257 ? -0.467 6.348 20.125 1 98.69 257 LEU B O 1
ATOM 4218 N N . ASN B 1 258 ? 1.017 4.754 20.766 1 98.75 258 ASN B N 1
ATOM 4219 C CA . ASN B 1 258 ? 0.585 4.797 22.156 1 98.75 258 ASN B CA 1
ATOM 4220 C C . ASN B 1 258 ? 1.317 5.883 22.938 1 98.75 258 ASN B C 1
ATOM 4222 O O . ASN B 1 258 ? 2.066 5.586 23.859 1 98.75 258 ASN B O 1
ATOM 4226 N N . PHE B 1 259 ? 0.997 7.117 22.516 1 98.69 259 PHE B N 1
ATOM 4227 C CA . PHE B 1 259 ? 1.613 8.305 23.094 1 98.69 259 PHE B CA 1
ATOM 4228 C C . PHE B 1 259 ? 0.62 9.461 23.156 1 98.69 259 PHE B C 1
ATOM 4230 O O . PHE B 1 259 ? -0.313 9.516 22.344 1 98.69 259 PHE B O 1
ATOM 4237 N N . ALA B 1 260 ? 0.801 10.336 24.109 1 98.56 260 ALA B N 1
ATOM 4238 C CA . ALA B 1 260 ? 0.117 11.625 24.219 1 98.56 260 ALA B CA 1
ATOM 4239 C C . ALA B 1 260 ? 1.059 12.703 24.734 1 98.56 260 ALA B C 1
ATOM 4241 O O . ALA B 1 260 ? 1.531 12.633 25.859 1 98.56 260 ALA B O 1
ATOM 4242 N N . PHE B 1 261 ? 1.38 13.602 23.875 1 98.62 261 PHE B N 1
ATOM 4243 C CA . PHE B 1 261 ? 2.242 14.727 24.219 1 98.62 261 PHE B CA 1
ATOM 4244 C C . PHE B 1 261 ? 1.469 16.031 24.156 1 98.62 261 PHE B C 1
ATOM 4246 O O . PHE B 1 261 ? 0.286 16.047 23.812 1 98.62 261 PHE B O 1
ATOM 4253 N N . ASP B 1 262 ? 2.107 17.125 24.547 1 98.44 262 ASP B N 1
ATOM 4254 C CA . ASP B 1 262 ? 1.369 18.391 24.609 1 98.44 262 ASP B CA 1
ATOM 4255 C C . ASP B 1 262 ? 1.927 19.391 23.609 1 98.44 262 ASP B C 1
ATOM 4257 O O . ASP B 1 262 ? 1.582 20.578 23.656 1 98.44 262 ASP B O 1
ATOM 4261 N N . ASP B 1 263 ? 2.74 18.906 22.688 1 98.69 263 ASP B N 1
ATOM 4262 C CA . ASP B 1 263 ? 3.357 19.812 21.719 1 98.69 263 ASP B CA 1
ATOM 4263 C C . ASP B 1 263 ? 2.303 20.5 20.859 1 98.69 263 ASP B C 1
ATOM 4265 O O . ASP B 1 263 ? 2.355 21.719 20.641 1 98.69 263 ASP B O 1
ATOM 4269 N N . MET B 1 264 ? 1.364 19.719 20.359 1 98.69 264 MET B N 1
ATOM 4270 C CA . MET B 1 264 ? 0.344 20.312 19.5 1 98.69 264 MET B CA 1
ATOM 4271 C C . MET B 1 264 ? -0.498 21.312 20.281 1 98.69 264 MET B C 1
ATOM 4273 O O . MET B 1 264 ? -0.833 22.391 19.766 1 98.69 264 MET B O 1
ATOM 4277 N N . GLU B 1 265 ? -0.822 20.953 21.484 1 98.62 265 GLU B N 1
ATOM 4278 C CA . GLU B 1 265 ? -1.562 21.875 22.328 1 98.62 265 GLU B CA 1
ATOM 4279 C C . GLU B 1 265 ? -0.812 23.188 22.5 1 98.62 265 GLU B C 1
ATOM 4281 O O . GLU B 1 265 ? -1.406 24.266 22.391 1 98.62 265 GLU B O 1
ATOM 4286 N N . LYS B 1 266 ? 0.452 23.141 22.734 1 98.31 266 LYS B N 1
ATOM 4287 C CA . LYS B 1 266 ? 1.277 24.328 22.906 1 98.31 266 LYS B CA 1
ATOM 4288 C C . LYS B 1 266 ? 1.34 25.156 21.625 1 98.31 266 LYS B C 1
ATOM 4290 O O . LYS B 1 266 ? 1.223 26.375 21.656 1 98.31 266 LYS B O 1
ATOM 4295 N N . LEU B 1 267 ? 1.482 24.484 20.484 1 98.25 267 LEU B N 1
ATOM 4296 C CA . LEU B 1 267 ? 1.575 25.156 19.203 1 98.25 267 LEU B CA 1
ATOM 4297 C C . LEU B 1 267 ? 0.25 25.828 18.844 1 98.25 267 LEU B C 1
ATOM 4299 O O . LEU B 1 267 ? 0.231 26.922 18.281 1 98.25 267 LEU B O 1
ATOM 4303 N N . LEU B 1 268 ? -0.843 25.172 19.203 1 98.25 268 LEU B N 1
ATOM 4304 C CA . LEU B 1 268 ? -2.168 25.688 18.844 1 98.25 268 LEU B CA 1
ATOM 4305 C C . LEU B 1 268 ? -2.615 26.766 19.828 1 98.25 268 LEU B C 1
ATOM 4307 O O . LEU B 1 268 ? -3.436 27.609 19.469 1 98.25 268 LEU B O 1
ATOM 4311 N N . GLY B 1 269 ? -2.137 26.688 21.031 1 98 269 GLY B N 1
ATOM 4312 C CA . GLY B 1 269 ? -2.609 27.578 22.094 1 98 269 GLY B CA 1
ATOM 4313 C C . GLY B 1 269 ? -3.945 27.156 22.672 1 98 269 GLY B C 1
ATOM 4314 O O . GLY B 1 269 ? -4.637 27.953 23.297 1 98 269 GLY B O 1
ATOM 4315 N N . ARG B 1 270 ? -4.363 25.938 22.375 1 98.31 270 ARG B N 1
ATOM 4316 C CA . ARG B 1 270 ? -5.598 25.328 22.859 1 98.31 270 ARG B CA 1
ATOM 4317 C C . ARG B 1 270 ? -5.512 23.797 22.797 1 98.31 270 ARG B C 1
ATOM 4319 O O . ARG B 1 270 ? -4.668 23.25 22.094 1 98.31 270 ARG B O 1
ATOM 4326 N N . LYS B 1 271 ? -6.438 23.203 23.547 1 98 271 LYS B N 1
ATOM 4327 C CA . LYS B 1 271 ? -6.52 21.75 23.484 1 98 271 LYS B CA 1
ATOM 4328 C C . LYS B 1 271 ? -6.992 21.281 22.109 1 98 271 LYS B C 1
ATOM 4330 O O . LYS B 1 271 ? -7.906 21.875 21.531 1 98 271 LYS B O 1
ATOM 4335 N N . PRO B 1 272 ? -6.305 20.25 21.562 1 98.5 272 PRO B N 1
ATOM 4336 C CA . PRO B 1 272 ? -6.816 19.688 20.297 1 98.5 272 PRO B CA 1
ATOM 4337 C C . PRO B 1 272 ? -8.227 19.125 20.438 1 98.5 272 PRO B C 1
ATOM 4339 O O . PRO B 1 272 ? -8.648 18.75 21.531 1 98.5 272 PRO B O 1
ATOM 4342 N N . THR B 1 273 ? -8.961 19.125 19.328 1 98.19 273 THR B N 1
ATOM 4343 C CA . THR B 1 273 ? -10.312 18.578 19.297 1 98.19 273 THR B CA 1
ATOM 4344 C C . THR B 1 273 ? -10.297 17.094 19.609 1 98.19 273 THR B C 1
ATOM 4346 O O . THR B 1 273 ? -9.461 16.344 19.094 1 98.19 273 THR B O 1
ATOM 4349 N N . GLY B 1 274 ? -11.219 16.719 20.422 1 96.94 274 GLY B N 1
ATOM 4350 C CA . GLY B 1 274 ? -11.281 15.32 20.844 1 96.94 274 GLY B CA 1
ATOM 4351 C C . GLY B 1 274 ? -11.812 14.398 19.75 1 96.94 274 GLY B C 1
ATOM 4352 O O . GLY B 1 274 ? -12.633 14.805 18.938 1 96.94 274 GLY B O 1
ATOM 4353 N N . ILE B 1 275 ? -11.383 13.156 19.766 1 97.56 275 ILE B N 1
ATOM 4354 C CA . ILE B 1 275 ? -11.703 12.164 18.75 1 97.56 275 ILE B CA 1
ATOM 4355 C C . ILE B 1 275 ? -13.203 11.891 18.75 1 97.56 275 ILE B C 1
ATOM 4357 O O . ILE B 1 275 ? -13.781 11.531 17.719 1 97.56 275 ILE B O 1
ATOM 4361 N N . GLU B 1 276 ? -13.867 12.07 19.922 1 97.44 276 GLU B N 1
ATOM 4362 C CA . GLU B 1 276 ? -15.305 11.844 20.031 1 97.44 276 GLU B CA 1
ATOM 4363 C C . GLU B 1 276 ? -16.078 12.758 19.078 1 97.44 276 GLU B C 1
ATOM 4365 O O . GLU B 1 276 ? -17.109 12.352 18.531 1 97.44 276 GLU B O 1
ATOM 4370 N N . THR B 1 277 ? -15.57 13.945 18.969 1 97.62 277 THR B N 1
ATOM 4371 C CA . THR B 1 277 ? -16.203 14.906 18.078 1 97.62 277 THR B CA 1
ATOM 4372 C C . THR B 1 277 ? -16.219 14.375 16.641 1 97.62 277 THR B C 1
ATOM 4374 O O . THR B 1 277 ? -17.234 14.461 15.953 1 97.62 277 THR B O 1
ATOM 4377 N N . PHE B 1 278 ? -15.125 13.797 16.203 1 97.25 278 PHE B N 1
ATOM 4378 C CA . PHE B 1 278 ? -15.031 13.25 14.852 1 97.25 278 PHE B CA 1
ATOM 4379 C C . PHE B 1 278 ? -16.031 12.117 14.656 1 97.25 278 PHE B C 1
ATOM 4381 O O . PHE B 1 278 ? -16.75 12.086 13.648 1 97.25 278 PHE B O 1
ATOM 4388 N N . ILE B 1 279 ? -16.047 11.164 15.602 1 97.94 279 ILE B N 1
ATOM 4389 C CA . ILE B 1 279 ? -16.891 9.984 15.5 1 97.94 279 ILE B CA 1
ATOM 4390 C C . ILE B 1 279 ? -18.359 10.406 15.398 1 97.94 279 ILE B C 1
ATOM 4392 O O . ILE B 1 279 ? -19.094 9.93 14.531 1 97.94 279 ILE B O 1
ATOM 4396 N N . GLU B 1 280 ? -18.766 11.383 16.219 1 97.12 280 GLU B N 1
ATOM 4397 C CA . GLU B 1 280 ? -20.141 11.875 16.203 1 97.12 280 GLU B CA 1
ATOM 4398 C C . GLU B 1 280 ? -20.484 12.531 14.867 1 97.12 280 GLU B C 1
ATOM 4400 O O . GLU B 1 280 ? -21.531 12.258 14.281 1 97.12 280 GLU B O 1
ATOM 4405 N N . GLU B 1 281 ? -19.562 13.359 14.414 1 95.75 281 GLU B N 1
ATOM 4406 C CA . GLU B 1 281 ? -19.797 14.07 13.164 1 95.75 281 GLU B CA 1
ATOM 4407 C C . GLU B 1 281 ? -19.844 13.109 11.977 1 95.75 281 GLU B C 1
ATOM 4409 O O . GLU B 1 281 ? -20.688 13.242 11.094 1 95.75 281 GLU B O 1
ATOM 4414 N N . PHE B 1 282 ? -18.938 12.148 11.945 1 94.19 282 PHE B N 1
ATOM 4415 C CA . PHE B 1 282 ? -18.875 11.188 10.852 1 94.19 282 PHE B CA 1
ATOM 4416 C C . PHE B 1 282 ? -20.156 10.375 10.773 1 94.19 282 PHE B C 1
ATOM 4418 O O . PHE B 1 282 ? -20.719 10.203 9.688 1 94.19 282 PHE B O 1
ATOM 4425 N N . ILE B 1 283 ? -20.656 9.891 11.875 1 94.94 283 ILE B N 1
ATOM 4426 C CA . ILE B 1 283 ? -21.844 9.039 11.93 1 94.94 283 ILE B CA 1
ATOM 4427 C C . ILE B 1 283 ? -23.094 9.859 11.586 1 94.94 283 ILE B C 1
ATOM 4429 O O . ILE B 1 283 ? -24 9.367 10.914 1 94.94 283 ILE B O 1
ATOM 4433 N N . SER B 1 284 ? -23.094 11.164 11.984 1 93.38 284 SER B N 1
ATOM 4434 C CA . SER B 1 284 ? -24.25 12.023 11.734 1 93.38 284 SER B CA 1
ATOM 4435 C C . SER B 1 284 ? -24.375 12.344 10.25 1 93.38 284 SER B C 1
ATOM 4437 O O . SER B 1 284 ? -25.469 12.672 9.781 1 93.38 284 SER B O 1
ATOM 4439 N N . GLN B 1 285 ? -23.281 12.305 9.484 1 87.44 285 GLN B N 1
ATOM 4440 C CA . GLN B 1 285 ? -23.281 12.641 8.062 1 87.44 285 GLN B CA 1
ATOM 4441 C C . GLN B 1 285 ? -23.656 11.43 7.215 1 87.44 285 GLN B C 1
ATOM 4443 O O . GLN B 1 285 ? -23.875 11.555 6.008 1 87.44 285 GLN B O 1
ATOM 4448 N N . GLN B 1 286 ? -23.688 10.227 7.812 1 79.12 286 GLN B N 1
ATOM 4449 C CA . GLN B 1 286 ? -24.078 9.023 7.082 1 79.12 286 GLN B CA 1
ATOM 4450 C C . GLN B 1 286 ? -25.594 8.867 7.051 1 79.12 286 GLN B C 1
ATOM 4452 O O . GLN B 1 286 ? -26.156 8.453 6.039 1 79.12 286 GLN B O 1
#

InterPro domains:
  IPR008030 NmrA-like domain [PF05368] (2-278)
  IPR036291 NAD(P)-binding domain superfamily [SSF51735] (2-250)
  IPR052718 NmrA-type domain-containing oxidoreductase [PTHR47129] (1-285)

Secondary structure (DSSP, 8-state):
-EEESSTTSHHHHHHHHHHHHH-TT--EEEEESSTGGGHHHHHTTPEEEE--TT-HHHHHHHTTT-SEEEEEPP--SSSHHHHHHHHHHHHHHTT-SEEEEEEETTGGGT-SGGGHHHHHHHHHHHHHT-EEEEEEE-EEGGGHHHHHTTHHHHSEEE---TT-EE-EE-HHHHHHHHHHHHHSGGGGTTEEEEE--S--EEHHHHHHHHHHHHTS--EEE---HHHHHHHHHHTT--HHHHHHHHHHHHHHHTTTT----SHHHHHHTSPPPPHHHHHHHHHHT-/-EEESSTTSHHHHHHHHHHHHH-TT--EEEEESSTGGGHHHHHTTPEEEE-BTTBHHHHHHHTTT-SEEEEEPP--SSSHHHHHHHHHHHHHHTT-SEEEEEEETTGGGT-SGGGHHHHHHHHHHHHHT-EEEEEEE-EEGGGHHHHHTTHHHHSEEE---TT-EE-EE-HHHHHHHHHHHHHSGGGGTTEEEEE--S--EEHHHHHHHHHHHHTS--EEE---HHHHHHHHHHTT--HHHHHHHHHHHHHHHTTTT----SHHHHHHTSPPPPHHHHHHHHHHT-